Protein AF-E0QAS1-F1 (afdb_monomer_lite)

pLDDT: mean 84.52, std 17.82, range [33.47, 98.5]

Structure (mmCIF, N/CA/C/O backbone):
data_AF-E0QAS1-F1
#
_entry.id   AF-E0QAS1-F1
#
loop_
_atom_site.group_PDB
_atom_site.id
_atom_site.type_symbol
_atom_site.label_atom_id
_atom_site.label_alt_id
_atom_site.label_comp_id
_atom_site.label_asym_id
_atom_site.label_entity_id
_atom_site.label_seq_id
_atom_site.pdbx_PDB_ins_code
_atom_site.Cartn_x
_atom_site.Cartn_y
_atom_site.Cartn_z
_atom_site.occupancy
_atom_site.B_iso_or_equiv
_atom_site.auth_seq_id
_atom_site.auth_comp_id
_atom_site.auth_asym_id
_atom_site.auth_atom_id
_atom_site.pdbx_PDB_model_num
ATOM 1 N N . MET A 1 1 ? -75.512 -12.837 18.896 1.00 37.09 1 MET A N 1
ATOM 2 C CA . MET A 1 1 ? -75.037 -11.879 17.880 1.00 37.09 1 MET A CA 1
ATOM 3 C C . MET A 1 1 ? -73.960 -12.598 17.083 1.00 37.09 1 MET A C 1
ATOM 5 O O . MET A 1 1 ? -72.985 -13.002 17.695 1.00 37.09 1 MET A O 1
ATOM 9 N N . ILE A 1 2 ? -74.193 -12.900 15.801 1.00 35.03 2 ILE A N 1
ATOM 10 C CA . ILE A 1 2 ? -73.210 -13.582 14.939 1.00 35.03 2 ILE A CA 1
ATOM 11 C C . ILE A 1 2 ? -72.472 -12.485 14.173 1.00 35.03 2 ILE A C 1
ATOM 13 O O . ILE A 1 2 ? -73.093 -11.755 13.406 1.00 35.03 2 ILE A O 1
ATOM 17 N N . LEU A 1 3 ? -71.170 -12.356 14.404 1.00 33.81 3 LEU A N 1
ATOM 18 C CA . LEU A 1 3 ? -70.262 -11.509 13.629 1.00 33.81 3 LEU A CA 1
ATOM 19 C C . LEU A 1 3 ? -69.234 -12.445 12.988 1.00 33.81 3 LEU A C 1
ATOM 21 O O . LEU A 1 3 ? -68.589 -13.214 13.694 1.00 33.81 3 LEU A O 1
ATOM 25 N N . GLY A 1 4 ? -69.140 -12.440 11.655 1.00 42.47 4 GLY A N 1
ATOM 26 C CA . GLY A 1 4 ? -68.142 -13.229 10.918 1.00 42.47 4 GLY A CA 1
ATOM 27 C C . GLY A 1 4 ? -68.300 -14.756 10.988 1.00 42.47 4 GLY A C 1
ATOM 28 O O . GLY A 1 4 ? -67.306 -15.463 10.891 1.00 42.47 4 GLY A O 1
ATOM 29 N N . GLY A 1 5 ? -69.518 -15.280 11.176 1.00 41.22 5 GLY A N 1
ATOM 30 C CA . GLY A 1 5 ? -69.776 -16.731 11.171 1.00 41.22 5 GLY A CA 1
ATOM 31 C C . GLY A 1 5 ? -69.514 -17.464 12.495 1.00 41.22 5 GLY A C 1
ATOM 32 O O . GLY A 1 5 ? -69.618 -18.685 12.531 1.00 41.22 5 GLY A O 1
ATOM 33 N N . PHE A 1 6 ? -69.225 -16.748 13.587 1.00 44.44 6 PHE A N 1
ATOM 34 C CA . PHE A 1 6 ? -68.954 -17.346 14.901 1.00 44.44 6 PHE A CA 1
ATOM 35 C C . PHE A 1 6 ? -70.171 -17.278 15.848 1.00 44.44 6 PHE A C 1
ATOM 37 O O . PHE A 1 6 ? -70.748 -16.207 16.057 1.00 44.44 6 PHE A O 1
ATOM 44 N N . ASP A 1 7 ? -70.565 -18.421 16.430 1.00 45.41 7 ASP A N 1
ATOM 45 C CA . ASP A 1 7 ? -71.672 -18.530 17.396 1.00 45.41 7 ASP A CA 1
ATOM 46 C C . ASP A 1 7 ? -71.167 -18.430 18.849 1.00 45.41 7 ASP A C 1
ATOM 48 O O . ASP A 1 7 ? -70.480 -19.310 19.365 1.00 45.41 7 ASP A O 1
ATOM 52 N N . PHE A 1 8 ? -71.536 -17.345 19.535 1.00 49.22 8 PHE A N 1
ATOM 53 C CA . PHE A 1 8 ? -71.077 -17.002 20.889 1.00 49.22 8 PHE A CA 1
ATOM 54 C C . PHE A 1 8 ? -71.819 -17.724 22.028 1.00 49.22 8 PHE A C 1
ATOM 56 O O . PHE A 1 8 ? -71.649 -17.372 23.193 1.00 49.22 8 PHE A O 1
ATOM 63 N N . ARG A 1 9 ? -72.659 -18.724 21.738 1.00 45.78 9 ARG A N 1
ATOM 64 C CA . ARG A 1 9 ? -73.481 -19.383 22.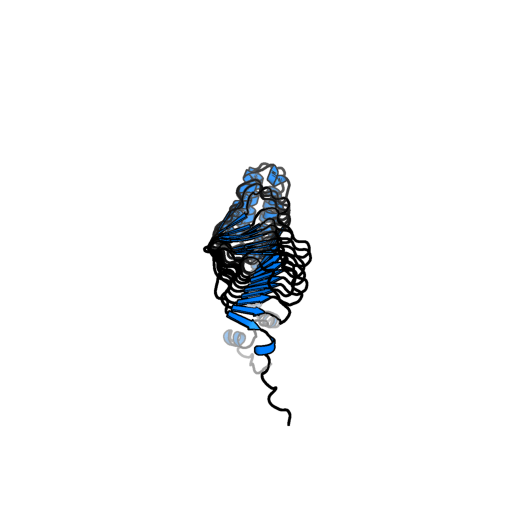771 1.00 45.78 9 ARG A CA 1
ATOM 65 C C . ARG A 1 9 ? -72.704 -20.345 23.681 1.00 45.78 9 ARG A C 1
ATOM 67 O O . ARG A 1 9 ? -73.203 -20.639 24.764 1.00 45.78 9 ARG A O 1
ATOM 74 N N . LYS A 1 10 ? -71.505 -20.809 23.289 1.00 44.59 10 LYS A N 1
ATOM 75 C CA . LYS A 1 10 ? -70.587 -21.635 24.111 1.00 44.59 10 LYS A CA 1
ATOM 76 C C . LYS A 1 10 ? -69.112 -21.466 23.683 1.00 44.59 10 LYS A C 1
ATOM 78 O O . LYS A 1 10 ? -68.584 -22.333 22.989 1.00 44.59 10 LYS A O 1
ATOM 83 N N . PRO A 1 11 ? -68.423 -20.372 24.046 1.00 47.19 11 PRO A N 1
ATOM 84 C CA . PRO A 1 11 ? -67.035 -20.180 23.636 1.00 47.19 11 PRO A CA 1
ATOM 85 C C . PRO A 1 11 ? -66.087 -21.079 24.449 1.00 47.19 11 PRO A C 1
ATOM 87 O O . PRO A 1 11 ? -66.172 -21.124 25.675 1.00 47.19 11 PRO A O 1
ATOM 90 N N . THR A 1 12 ? -65.160 -21.771 23.776 1.00 51.12 12 THR A N 1
ATOM 91 C CA . THR A 1 12 ? -64.017 -22.449 24.421 1.00 51.12 12 THR A CA 1
ATOM 92 C C . THR A 1 12 ? -62.711 -21.721 24.091 1.00 51.12 12 THR A C 1
ATOM 94 O O . THR A 1 12 ? -62.626 -21.020 23.084 1.00 51.12 12 THR A O 1
ATOM 97 N N . PHE A 1 13 ? -61.691 -21.856 24.947 1.00 47.28 13 PHE A N 1
ATOM 98 C CA . PHE A 1 13 ? -60.412 -21.134 24.832 1.00 47.28 13 PHE A CA 1
ATOM 99 C C . PHE A 1 13 ? -59.700 -21.381 23.485 1.00 47.28 13 PHE A C 1
ATOM 101 O O . PHE A 1 13 ? -59.149 -20.456 22.891 1.00 47.28 13 PHE A O 1
ATOM 108 N N . GLU A 1 14 ? -59.799 -22.603 22.955 1.00 45.84 14 GLU A N 1
ATOM 109 C CA . GLU A 1 14 ? -59.301 -22.990 21.624 1.00 45.84 14 GLU A CA 1
ATOM 110 C C . GLU A 1 14 ? -60.012 -22.246 20.476 1.00 45.84 14 GLU A C 1
ATOM 112 O O . GLU A 1 14 ? -59.374 -21.832 19.507 1.00 45.84 14 GLU A O 1
ATOM 117 N N . SER A 1 15 ? -61.319 -21.989 20.606 1.00 46.75 15 SER A N 1
ATOM 118 C CA . SER A 1 15 ? -62.129 -21.309 19.581 1.00 46.75 15 SER A CA 1
ATOM 119 C C . SER A 1 15 ? -61.800 -19.817 19.444 1.00 46.75 15 SER A C 1
ATOM 121 O O . SER A 1 15 ? -61.972 -19.238 18.377 1.00 46.75 15 SER A O 1
ATOM 123 N N . ILE A 1 16 ? -61.326 -19.181 20.520 1.00 48.16 16 ILE A N 1
ATOM 124 C CA . ILE A 1 16 ? -60.949 -17.755 20.534 1.00 48.16 16 ILE A CA 1
ATOM 125 C C . ILE A 1 16 ? -59.547 -17.562 19.937 1.00 48.16 16 ILE A C 1
ATOM 127 O O . ILE A 1 16 ? -59.279 -16.562 19.274 1.00 48.16 16 ILE A O 1
ATOM 131 N N . ARG A 1 17 ? -58.657 -18.543 20.132 1.00 46.50 17 ARG A N 1
ATOM 132 C CA . ARG A 1 17 ? -57.264 -18.507 19.670 1.00 46.50 17 ARG A CA 1
ATOM 133 C C . ARG A 1 17 ? -57.124 -18.632 18.150 1.00 46.50 17 ARG A C 1
ATOM 135 O O . ARG A 1 17 ? -56.182 -18.089 17.586 1.00 46.50 17 ARG A O 1
ATOM 142 N N . THR A 1 18 ? -58.045 -19.337 17.497 1.00 49.72 18 THR A N 1
ATOM 143 C CA . THR A 1 18 ? -58.029 -19.586 16.044 1.00 49.72 18 THR A CA 1
ATOM 144 C C . THR A 1 18 ? -58.682 -18.474 15.217 1.00 49.72 18 THR A C 1
ATOM 146 O O . THR A 1 18 ? -58.410 -18.379 14.024 1.00 49.72 18 THR A O 1
ATOM 149 N N . ALA A 1 19 ? -59.503 -17.612 15.827 1.00 45.09 19 ALA A N 1
ATOM 150 C CA . ALA A 1 19 ? -60.290 -16.599 15.115 1.00 45.09 19 ALA A CA 1
ATOM 151 C C . ALA A 1 19 ? -59.674 -15.183 15.104 1.00 45.09 19 ALA A C 1
ATOM 153 O O . ALA A 1 19 ? -60.183 -14.311 14.402 1.00 45.09 19 ALA A O 1
ATOM 154 N N . ILE A 1 20 ? -58.612 -14.920 15.878 1.00 50.06 20 ILE A N 1
ATOM 155 C CA . ILE A 1 20 ? -58.086 -13.561 16.084 1.00 50.06 20 ILE A CA 1
ATOM 156 C C . ILE A 1 20 ? -56.586 -13.518 15.768 1.00 50.06 20 ILE A C 1
ATOM 158 O O . ILE A 1 20 ? -55.787 -14.190 16.416 1.00 50.06 20 ILE A O 1
ATOM 162 N N . ASP A 1 21 ? -56.208 -12.697 14.782 1.00 47.66 21 ASP A N 1
ATOM 163 C CA . ASP A 1 21 ? -54.814 -12.357 14.463 1.00 47.66 21 ASP A CA 1
ATOM 164 C C . ASP A 1 21 ? -54.080 -11.915 15.754 1.00 47.66 21 ASP A C 1
ATOM 166 O O . ASP A 1 21 ? -54.627 -11.083 16.492 1.00 47.66 21 ASP A O 1
ATOM 170 N N . PRO A 1 22 ? -52.868 -12.430 16.066 1.00 47.56 22 PRO A N 1
ATOM 171 C CA . PRO A 1 22 ? -52.132 -12.129 17.302 1.00 47.56 22 PRO A CA 1
ATOM 172 C C . PRO A 1 22 ? -52.028 -10.636 17.650 1.00 47.56 22 PRO A C 1
ATOM 174 O O . PRO A 1 22 ? -51.897 -10.279 18.820 1.00 47.56 22 PRO A O 1
ATOM 177 N N . LYS A 1 23 ? -52.123 -9.753 16.650 1.00 48.44 23 LYS A N 1
ATOM 178 C CA . LYS A 1 23 ? -52.056 -8.291 16.802 1.00 48.44 23 LYS A CA 1
ATOM 179 C C . LYS A 1 23 ? -53.348 -7.654 17.343 1.00 48.44 23 LYS A C 1
ATOM 181 O O . LYS A 1 23 ? -53.328 -6.495 17.753 1.00 48.44 23 LYS A O 1
ATOM 186 N N . HIS A 1 24 ? -54.459 -8.392 17.381 1.00 45.81 24 HIS A N 1
ATOM 187 C CA . HIS A 1 24 ? -55.789 -7.891 17.758 1.00 45.81 24 HIS A CA 1
ATOM 188 C C . HIS A 1 24 ? -56.439 -8.624 18.946 1.00 45.81 24 HIS A C 1
ATOM 190 O O . HIS A 1 24 ? -57.515 -8.227 19.395 1.00 45.81 24 HIS A O 1
ATOM 196 N N . VAL A 1 25 ? -55.771 -9.630 19.524 1.00 51.19 25 VAL A N 1
ATOM 197 C CA . VAL A 1 25 ? -56.252 -10.372 20.709 1.00 51.19 25 VAL A CA 1
ATOM 198 C C . VAL A 1 25 ? -56.401 -9.453 21.927 1.00 51.19 25 VAL A C 1
ATOM 200 O O . VAL A 1 25 ? -57.406 -9.494 22.633 1.00 51.19 25 VAL A O 1
ATOM 203 N N . THR A 1 26 ? -55.435 -8.560 22.142 1.00 45.78 26 THR A N 1
ATOM 204 C CA . THR A 1 26 ? -55.401 -7.645 23.292 1.00 45.78 26 THR A CA 1
ATOM 205 C C . THR A 1 26 ? -56.558 -6.627 23.303 1.00 45.78 26 THR A C 1
ATOM 207 O O . THR A 1 26 ? -57.205 -6.501 24.345 1.00 45.78 26 THR A O 1
ATOM 210 N N . PRO A 1 27 ? -56.891 -5.927 22.194 1.00 46.59 27 PRO A N 1
ATOM 211 C CA . PRO A 1 27 ? -58.064 -5.046 22.160 1.00 46.59 27 PRO A CA 1
ATOM 212 C C . PRO A 1 27 ? -59.412 -5.794 22.148 1.00 46.59 27 PRO A C 1
ATOM 214 O O . PRO A 1 27 ? -60.376 -5.292 22.725 1.00 46.59 27 PRO A O 1
ATOM 217 N N . ALA A 1 28 ? -59.498 -6.999 21.567 1.00 41.59 28 ALA A N 1
ATOM 218 C CA . ALA A 1 28 ? -60.745 -7.775 21.520 1.00 41.59 28 ALA A CA 1
ATOM 219 C C . ALA A 1 28 ? -61.198 -8.284 22.904 1.00 41.59 28 ALA A C 1
ATOM 221 O O . ALA A 1 28 ? -62.391 -8.296 23.203 1.00 41.59 28 ALA A O 1
ATOM 222 N N . ILE A 1 29 ? -60.254 -8.651 23.779 1.00 49.06 29 ILE A N 1
ATOM 223 C CA . ILE A 1 29 ? -60.556 -9.105 25.148 1.00 49.06 29 ILE A CA 1
ATOM 224 C C . ILE A 1 29 ? -60.961 -7.924 26.052 1.00 49.06 29 ILE A C 1
ATOM 226 O O . ILE A 1 29 ? -61.787 -8.090 26.948 1.00 49.06 29 ILE A O 1
ATOM 230 N N . ALA A 1 30 ? -60.449 -6.716 25.791 1.00 42.84 30 ALA A N 1
ATOM 231 C CA . ALA A 1 30 ? -60.805 -5.511 26.541 1.00 42.84 30 ALA A CA 1
ATOM 232 C C . ALA A 1 30 ? -62.241 -5.010 26.263 1.00 42.84 30 ALA A C 1
ATOM 234 O O . ALA A 1 30 ? -62.865 -4.445 27.158 1.00 42.84 30 ALA A O 1
ATOM 235 N N . MET A 1 31 ? -62.795 -5.240 25.062 1.00 42.72 31 MET A N 1
ATOM 236 C CA . MET A 1 31 ? -64.170 -4.832 24.711 1.00 42.72 31 MET A CA 1
ATOM 237 C C . MET A 1 31 ? -65.278 -5.703 25.335 1.00 42.72 31 MET A C 1
ATOM 239 O O . MET A 1 31 ? -66.429 -5.278 25.378 1.00 42.72 31 MET A O 1
ATOM 243 N N . LEU A 1 32 ? -64.973 -6.911 25.817 1.00 44.72 32 LEU A N 1
ATOM 244 C CA . LEU A 1 32 ? -65.967 -7.932 26.193 1.00 44.72 32 LEU A CA 1
ATOM 245 C C . LEU A 1 32 ? -66.221 -8.055 27.708 1.00 44.72 32 LEU A C 1
ATOM 247 O O . LEU A 1 32 ? -66.546 -9.142 28.170 1.00 44.72 32 LEU A O 1
ATOM 251 N N . GLY A 1 33 ? -66.075 -6.977 28.488 1.00 42.00 33 GLY A N 1
ATOM 252 C CA . GLY A 1 33 ? -66.100 -6.944 29.966 1.00 42.00 33 GLY A CA 1
ATOM 253 C C . GLY A 1 33 ? -67.251 -7.664 30.704 1.00 42.00 33 GLY A C 1
ATOM 254 O O . GLY A 1 33 ? -68.075 -7.009 31.331 1.00 42.00 33 GLY A O 1
ATOM 255 N N . ILE A 1 34 ? -67.290 -9.004 30.693 1.00 44.12 34 ILE A N 1
ATOM 256 C CA . ILE A 1 34 ? -68.387 -9.820 31.252 1.00 44.12 34 ILE A CA 1
ATOM 257 C C . ILE A 1 34 ? -67.901 -10.922 32.221 1.00 44.12 34 ILE A C 1
ATOM 259 O O . ILE A 1 34 ? -68.720 -11.583 32.849 1.00 44.12 34 ILE A O 1
ATOM 263 N N . ILE A 1 35 ? -66.598 -11.092 32.490 1.00 42.25 35 ILE A N 1
ATOM 264 C CA . ILE A 1 35 ? -66.149 -12.002 33.568 1.00 42.25 35 ILE A CA 1
ATOM 265 C C . ILE A 1 35 ? -65.060 -11.327 34.426 1.00 42.25 35 ILE A C 1
ATOM 267 O O . ILE A 1 35 ? -63.983 -11.025 33.904 1.00 42.25 35 ILE A O 1
ATOM 271 N N . PRO A 1 36 ? -65.274 -11.117 35.744 1.00 49.56 36 PRO A N 1
ATOM 272 C CA . PRO A 1 36 ? -64.293 -10.464 36.622 1.00 49.56 36 PRO A CA 1
ATOM 273 C C . PRO A 1 36 ? -62.934 -11.188 36.669 1.00 49.56 36 PRO A C 1
ATOM 275 O O . PRO A 1 36 ? -61.891 -10.546 36.789 1.00 49.56 36 PRO A O 1
ATOM 278 N N . ALA A 1 37 ? -62.919 -12.512 36.481 1.00 49.66 37 ALA A N 1
ATOM 279 C CA . ALA A 1 37 ? -61.692 -13.306 36.393 1.00 49.66 37 ALA A CA 1
ATOM 280 C C . ALA A 1 37 ? -60.845 -12.996 35.138 1.00 49.66 37 ALA A C 1
ATOM 282 O O . ALA A 1 37 ? -59.616 -13.043 35.199 1.00 49.66 37 ALA A O 1
ATOM 283 N N . THR A 1 38 ? -61.467 -12.625 34.012 1.00 52.16 38 THR A N 1
ATOM 284 C CA . THR A 1 38 ? -60.763 -12.315 32.754 1.00 52.16 38 THR A CA 1
ATOM 285 C C . THR A 1 38 ? -60.149 -10.914 32.783 1.00 52.16 38 THR A C 1
ATOM 287 O O . THR A 1 38 ? -59.028 -10.732 32.314 1.00 52.16 38 THR A O 1
ATOM 290 N N . GLY A 1 39 ? -60.818 -9.942 33.416 1.00 54.75 39 GLY A N 1
ATOM 291 C CA . GLY A 1 39 ? -60.252 -8.608 33.655 1.00 54.75 39 GLY A CA 1
ATOM 292 C C . GLY A 1 39 ? -59.006 -8.650 34.547 1.00 54.75 39 GLY A C 1
ATOM 293 O O . GLY A 1 39 ? -58.005 -8.005 34.243 1.00 54.75 39 GLY A O 1
ATOM 294 N N . ALA A 1 40 ? -59.019 -9.484 35.593 1.00 64.12 40 ALA A N 1
ATOM 295 C CA . ALA A 1 40 ? -57.857 -9.690 36.457 1.00 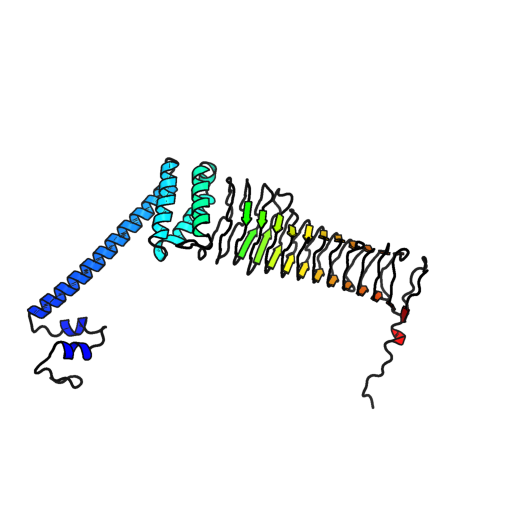64.12 40 ALA A CA 1
ATOM 296 C C . ALA A 1 40 ? -56.667 -10.325 35.713 1.00 64.12 40 ALA A C 1
ATOM 298 O O . ALA A 1 40 ? -55.527 -9.930 35.942 1.00 64.12 40 ALA A O 1
ATOM 299 N N . LEU A 1 41 ? -56.914 -11.276 34.805 1.00 66.12 41 LEU A N 1
ATOM 300 C CA . LEU A 1 41 ? -55.865 -11.884 33.978 1.00 66.12 41 LEU A CA 1
ATOM 301 C C . LEU A 1 41 ? -55.257 -10.888 32.984 1.00 66.12 41 LEU A C 1
ATOM 303 O O . LEU A 1 41 ? -54.038 -10.838 32.857 1.00 66.12 41 LEU A O 1
ATOM 307 N N . VAL A 1 42 ? -56.077 -10.061 32.327 1.00 71.19 42 VAL A N 1
ATOM 308 C CA . VAL A 1 42 ? -55.584 -9.009 31.421 1.00 71.19 42 VAL A CA 1
ATOM 309 C C . VAL A 1 42 ? -54.780 -7.956 32.182 1.00 71.19 42 VAL A C 1
ATOM 311 O O . VAL A 1 42 ? -53.717 -7.558 31.715 1.00 71.19 42 VAL A O 1
ATOM 314 N N . LEU A 1 43 ? -55.240 -7.533 33.364 1.00 75.62 43 LEU A N 1
ATOM 315 C CA . LEU A 1 43 ? -54.507 -6.589 34.211 1.00 75.62 43 LEU A CA 1
ATOM 316 C C . LEU A 1 43 ? -53.185 -7.178 34.712 1.00 75.62 43 LEU A C 1
ATOM 318 O O . LEU A 1 43 ? -52.174 -6.489 34.648 1.00 75.62 43 LEU A O 1
ATOM 322 N N . LYS A 1 44 ? -53.159 -8.450 35.139 1.00 80.25 44 LYS A N 1
ATOM 323 C CA . LYS A 1 44 ? -51.911 -9.146 35.501 1.00 80.25 44 LYS A CA 1
ATOM 324 C C . LYS A 1 44 ? -50.960 -9.263 34.316 1.00 80.25 44 LYS A C 1
ATOM 326 O O . LYS A 1 44 ? -49.778 -8.995 34.468 1.00 80.25 44 LYS A O 1
ATOM 331 N N . TYR A 1 45 ? -51.470 -9.601 33.135 1.00 75.31 45 TYR A N 1
ATOM 332 C CA . TYR A 1 45 ? -50.661 -9.675 31.922 1.00 75.31 45 TYR A CA 1
ATOM 333 C C . TYR A 1 45 ? -50.084 -8.304 31.536 1.00 75.31 45 TYR A C 1
ATOM 335 O O . TYR A 1 45 ? -48.902 -8.197 31.226 1.00 75.31 45 TYR A O 1
ATOM 343 N N . GLN A 1 46 ? -50.878 -7.230 31.607 1.00 81.62 46 GLN A N 1
ATOM 344 C CA . GLN A 1 46 ? -50.375 -5.872 31.381 1.00 81.62 46 GLN A CA 1
ATOM 345 C C . GLN A 1 46 ? -49.379 -5.424 32.458 1.00 81.62 46 GLN A C 1
ATOM 347 O O . GLN A 1 46 ? -48.412 -4.745 32.125 1.00 81.62 46 GLN A O 1
ATOM 352 N N . ASP A 1 47 ? -49.588 -5.797 33.722 1.00 84.25 47 ASP A N 1
ATOM 353 C CA . ASP A 1 47 ? -48.662 -5.519 34.825 1.00 84.25 47 ASP A CA 1
ATOM 354 C C . ASP A 1 47 ? -47.328 -6.257 34.640 1.00 84.25 47 ASP A C 1
ATOM 356 O O . ASP A 1 47 ? -46.266 -5.662 34.793 1.00 84.25 47 ASP A O 1
ATOM 360 N N . GLU A 1 48 ? -47.358 -7.520 34.210 1.00 83.25 48 GLU A N 1
ATOM 361 C CA . GLU A 1 48 ? -46.157 -8.278 33.848 1.00 83.25 48 GLU A CA 1
ATOM 362 C C . GLU A 1 48 ? -45.426 -7.664 32.650 1.00 83.25 48 GLU A C 1
ATOM 364 O O . GLU A 1 48 ? -44.201 -7.557 32.673 1.00 83.25 48 GLU A O 1
ATOM 369 N N . LEU A 1 49 ? -46.152 -7.212 31.622 1.00 79.94 49 LEU A N 1
ATOM 370 C CA . LEU A 1 49 ? -45.548 -6.499 30.494 1.00 79.94 49 LEU A CA 1
ATOM 371 C C . LEU A 1 49 ? -44.909 -5.174 30.931 1.00 79.94 49 LEU A C 1
ATOM 373 O O . LEU A 1 49 ? -43.817 -4.852 30.466 1.00 79.94 49 LEU A O 1
ATOM 377 N N . ARG A 1 50 ? -45.552 -4.418 31.833 1.00 83.31 50 ARG A N 1
ATOM 378 C CA . ARG A 1 50 ? -44.987 -3.184 32.405 1.00 83.31 50 ARG A CA 1
ATOM 379 C C . ARG A 1 50 ? -43.732 -3.473 33.218 1.00 83.31 50 ARG A C 1
ATOM 381 O O . ARG A 1 50 ? -42.721 -2.832 32.974 1.00 83.31 50 ARG A O 1
ATOM 388 N N . LYS A 1 51 ? -43.762 -4.482 34.093 1.00 88.19 51 LYS A N 1
ATOM 389 C CA . LYS A 1 51 ? -42.598 -4.908 34.885 1.00 88.19 51 LYS A CA 1
ATOM 390 C C . LYS A 1 51 ? -41.420 -5.300 34.005 1.00 88.19 51 LYS A C 1
ATOM 392 O O . LYS A 1 51 ? -40.326 -4.798 34.223 1.00 88.19 51 LYS A O 1
ATOM 397 N N . ARG A 1 52 ? -41.648 -6.113 32.966 1.00 84.75 52 ARG A N 1
ATOM 398 C CA . ARG A 1 52 ? -40.598 -6.459 31.993 1.00 84.75 52 ARG A CA 1
ATOM 399 C C . ARG A 1 52 ? -40.053 -5.217 31.289 1.00 84.75 52 ARG A C 1
ATOM 401 O O . ARG A 1 52 ? -38.843 -5.066 31.176 1.00 84.75 52 ARG A O 1
ATOM 408 N N . ALA A 1 53 ? -40.925 -4.304 30.859 1.00 82.38 53 ALA A N 1
ATOM 409 C CA . ALA A 1 53 ? -40.501 -3.064 30.215 1.00 82.38 53 ALA A CA 1
ATOM 410 C C . ALA A 1 53 ? -39.705 -2.143 31.161 1.00 82.38 53 ALA A C 1
ATOM 412 O O . ALA A 1 53 ? -38.750 -1.503 30.721 1.00 82.38 53 ALA A O 1
ATOM 413 N N . ASP A 1 54 ? -40.077 -2.072 32.439 1.00 87.75 54 ASP A N 1
ATOM 414 C CA . ASP A 1 54 ? -39.389 -1.272 33.455 1.00 87.75 54 ASP A CA 1
ATOM 415 C C . ASP A 1 54 ? -38.041 -1.894 33.850 1.00 87.75 54 ASP A C 1
ATOM 417 O O . ASP A 1 54 ? -37.051 -1.172 33.957 1.00 87.75 54 ASP A O 1
ATOM 421 N N . GLU A 1 55 ? -37.957 -3.221 33.975 1.00 88.69 55 GLU A N 1
ATOM 422 C CA . GLU A 1 55 ? -36.695 -3.946 34.173 1.00 88.69 55 GLU A CA 1
ATOM 423 C C . GLU A 1 55 ? -35.748 -3.760 32.984 1.00 88.69 55 GLU A C 1
ATOM 425 O O . GLU A 1 55 ? -34.571 -3.459 33.168 1.00 88.69 55 GLU A O 1
ATOM 430 N N . GLU A 1 56 ? -36.252 -3.854 31.751 1.00 83.88 56 GLU A N 1
ATOM 431 C CA . GLU A 1 56 ? -35.463 -3.566 30.553 1.00 83.88 56 GLU A CA 1
ATOM 432 C C . GLU A 1 56 ? -34.953 -2.121 30.523 1.00 83.88 56 GLU A C 1
ATOM 434 O O . GLU A 1 56 ? -33.812 -1.882 30.123 1.00 83.88 56 GLU A O 1
ATOM 439 N N . ARG A 1 57 ? -35.775 -1.143 30.934 1.00 85.00 57 ARG A N 1
ATOM 440 C CA . ARG A 1 57 ? -35.350 0.263 31.041 1.00 85.00 57 ARG A CA 1
ATOM 441 C C . ARG A 1 57 ? -34.270 0.433 32.098 1.00 85.00 57 ARG A C 1
ATOM 443 O O . ARG A 1 57 ? -33.237 1.013 31.787 1.00 85.00 57 ARG A O 1
ATOM 450 N N . LYS A 1 58 ? -34.476 -0.119 33.294 1.00 90.44 58 LYS A N 1
ATOM 451 C CA . LYS A 1 58 ? -33.512 -0.050 34.394 1.00 90.44 58 LYS A CA 1
ATOM 452 C C . LYS A 1 58 ? -32.178 -0.682 34.002 1.00 90.44 58 LYS A C 1
ATOM 454 O O . LYS A 1 58 ? -31.143 -0.047 34.161 1.00 90.44 58 LYS A O 1
ATOM 459 N N . ASN A 1 59 ? -32.210 -1.863 33.387 1.00 87.38 59 ASN A N 1
ATOM 460 C CA . ASN A 1 59 ? -31.013 -2.522 32.870 1.00 87.38 59 ASN A CA 1
ATOM 461 C C . ASN A 1 59 ? -30.323 -1.670 31.793 1.00 87.38 59 ASN A C 1
ATOM 463 O O . ASN A 1 59 ? -29.102 -1.560 31.785 1.00 87.38 59 ASN A O 1
ATOM 467 N N . ARG A 1 60 ? -31.072 -1.032 30.880 1.00 86.19 60 ARG A N 1
ATOM 468 C CA . ARG A 1 60 ? -30.487 -0.097 29.902 1.00 86.19 60 ARG A CA 1
ATOM 469 C C . ARG A 1 60 ? -29.833 1.114 30.569 1.00 86.19 60 ARG A C 1
ATOM 471 O O . ARG A 1 60 ? -28.737 1.490 30.161 1.00 86.19 60 ARG A O 1
ATOM 478 N N . ASP A 1 61 ? -30.474 1.700 31.574 1.00 89.12 61 ASP A N 1
ATOM 479 C CA . ASP A 1 61 ? -29.953 2.867 32.286 1.00 89.12 61 ASP A CA 1
ATOM 480 C C . ASP A 1 61 ? -28.705 2.534 33.108 1.00 89.12 61 ASP A C 1
ATOM 482 O O . ASP A 1 61 ? -27.727 3.272 33.033 1.00 89.12 61 ASP A O 1
ATOM 486 N N . GLU A 1 62 ? -28.687 1.405 33.819 1.00 88.81 62 GLU A N 1
ATOM 487 C CA . GLU A 1 62 ? -27.511 0.934 34.562 1.00 88.81 62 GLU A CA 1
ATOM 488 C C . GLU A 1 62 ? -26.303 0.749 33.638 1.00 88.81 62 GLU A C 1
ATOM 490 O O . GLU A 1 62 ? -25.238 1.308 33.893 1.00 88.81 62 GLU A O 1
ATOM 495 N N . ARG A 1 63 ? -26.489 0.065 32.503 1.00 89.69 63 ARG A N 1
ATOM 496 C CA . ARG A 1 63 ? -25.422 -0.153 31.510 1.00 89.69 63 ARG A CA 1
ATOM 497 C C . ARG A 1 63 ? -24.915 1.152 30.905 1.00 89.69 63 ARG A C 1
ATOM 499 O O . ARG A 1 63 ? -23.711 1.339 30.752 1.00 89.69 63 ARG A O 1
ATOM 506 N N . ARG A 1 64 ? -25.823 2.081 30.591 1.00 90.50 64 ARG A N 1
ATOM 507 C CA . ARG A 1 64 ? -25.459 3.411 30.089 1.00 90.50 64 ARG A CA 1
ATOM 508 C C . ARG A 1 64 ? -24.680 4.210 31.132 1.00 90.50 64 ARG A C 1
ATOM 510 O O . ARG A 1 64 ? -23.721 4.881 30.771 1.00 90.50 64 ARG A O 1
ATOM 517 N N . ASN A 1 65 ? -25.062 4.124 32.403 1.00 90.75 65 ASN A N 1
ATOM 518 C CA . ASN A 1 65 ? -24.353 4.793 33.490 1.00 90.75 65 ASN A CA 1
ATOM 519 C C . ASN A 1 65 ? -22.947 4.211 33.689 1.00 90.75 65 ASN A C 1
ATOM 521 O O . ASN A 1 65 ? -22.001 4.977 33.856 1.00 90.75 65 ASN A O 1
ATOM 525 N N . GLU A 1 66 ? -22.784 2.886 33.610 1.00 90.38 66 GLU A N 1
ATOM 526 C CA . GLU A 1 66 ? -21.467 2.231 33.652 1.00 90.38 66 GLU A CA 1
ATOM 527 C C . GLU A 1 66 ? -20.566 2.683 32.496 1.00 90.38 66 GLU A C 1
ATOM 529 O O . GLU A 1 66 ? -19.407 3.039 32.720 1.00 90.38 66 GLU A O 1
ATOM 534 N N . PHE A 1 67 ? -21.105 2.728 31.274 1.00 91.88 67 PHE A N 1
ATOM 535 C CA . PHE A 1 67 ? -20.379 3.201 30.095 1.00 91.88 67 PHE A CA 1
ATOM 536 C C . PHE A 1 67 ? -19.952 4.670 30.237 1.00 91.88 67 PHE A C 1
ATOM 538 O O . PHE A 1 67 ? -18.789 5.007 30.013 1.00 91.88 67 PHE A O 1
ATOM 545 N N . SER A 1 68 ? -20.862 5.542 30.681 1.00 91.25 68 SER A N 1
ATOM 546 C CA . SER A 1 68 ? -20.563 6.954 30.946 1.00 91.25 68 SER A CA 1
ATOM 547 C C . SER A 1 68 ? -19.497 7.122 32.031 1.00 91.25 68 SER A C 1
ATOM 549 O O . SER A 1 68 ? -18.564 7.900 31.857 1.00 91.25 68 SER A O 1
ATOM 551 N N . ALA A 1 69 ? -19.569 6.353 33.120 1.00 89.50 69 ALA A N 1
ATOM 552 C CA . ALA A 1 69 ? -18.556 6.388 34.174 1.00 89.50 69 ALA A CA 1
ATOM 553 C C . ALA A 1 69 ? -17.180 5.916 33.668 1.00 89.50 69 ALA A C 1
ATOM 555 O O . ALA A 1 69 ? -16.146 6.448 34.074 1.00 89.50 69 ALA A O 1
ATOM 556 N N . ALA A 1 70 ? -17.138 4.934 32.763 1.00 91.94 70 ALA A N 1
ATOM 557 C CA . ALA A 1 70 ? -15.901 4.503 32.115 1.00 91.94 70 ALA A CA 1
ATOM 558 C C . ALA A 1 70 ? -15.309 5.594 31.205 1.00 91.94 70 ALA A C 1
ATOM 560 O O . ALA A 1 70 ? -14.095 5.814 31.215 1.00 91.94 70 ALA A O 1
ATOM 561 N N . LEU A 1 71 ? -16.167 6.317 30.480 1.00 89.12 71 LEU A N 1
ATOM 562 C CA . LEU A 1 71 ? -15.777 7.460 29.657 1.00 89.12 71 LEU A CA 1
ATOM 563 C C . LEU A 1 71 ? -15.222 8.619 30.501 1.00 89.12 71 LEU A C 1
ATOM 565 O O . LEU A 1 71 ? -14.206 9.221 30.156 1.00 89.12 71 LEU A O 1
ATOM 569 N N . GLU A 1 72 ? -15.838 8.913 31.643 1.00 89.06 72 GLU A N 1
ATOM 570 C CA . GLU A 1 72 ? -15.302 9.907 32.576 1.00 89.06 72 GLU A CA 1
ATOM 571 C C . GLU A 1 72 ? -13.915 9.497 33.082 1.00 89.06 72 GLU A C 1
ATOM 573 O O . GLU A 1 72 ? -13.003 10.320 33.128 1.00 89.06 72 GLU A O 1
ATOM 578 N N . ARG A 1 73 ? -13.710 8.210 33.393 1.00 88.31 73 ARG A N 1
ATOM 579 C CA . ARG A 1 73 ? -12.410 7.696 33.848 1.00 88.31 73 ARG A CA 1
ATOM 580 C C . ARG A 1 73 ? -11.321 7.840 32.790 1.00 88.31 73 ARG A C 1
ATOM 582 O O . ARG A 1 73 ? -10.241 8.314 33.142 1.00 88.31 73 ARG A O 1
ATOM 589 N N . ILE A 1 74 ? -11.586 7.479 31.528 1.00 86.56 74 ILE A N 1
ATOM 590 C CA . ILE A 1 74 ? -10.591 7.581 30.444 1.00 86.56 74 ILE A CA 1
ATOM 591 C C . ILE A 1 74 ? -10.256 9.042 30.104 1.00 86.56 74 ILE A C 1
ATOM 593 O O . ILE A 1 74 ? -9.100 9.349 29.819 1.00 86.56 74 ILE A O 1
ATOM 597 N N . GLY A 1 75 ? -11.245 9.943 30.176 1.00 78.00 75 GLY A N 1
ATOM 598 C CA . GLY A 1 75 ? -11.075 11.376 29.917 1.00 78.00 75 GLY A CA 1
ATOM 599 C C . GLY A 1 75 ? -10.549 12.180 31.109 1.00 78.00 75 GLY A C 1
ATOM 600 O O . GLY A 1 75 ? -10.146 13.330 30.942 1.00 78.00 75 GLY A O 1
ATOM 601 N N . SER A 1 76 ? -10.552 11.608 32.315 1.00 73.12 76 SER A N 1
ATOM 602 C CA . SER A 1 76 ? -10.093 12.307 33.514 1.00 73.12 76 SER A CA 1
ATOM 603 C C . SER A 1 76 ? -8.572 12.506 33.523 1.00 73.12 76 SER A C 1
ATOM 605 O O . SER A 1 76 ? -7.793 11.595 33.227 1.00 73.12 76 SER A O 1
ATOM 607 N N . GLY A 1 77 ? -8.134 13.665 34.027 1.00 64.38 77 GLY A N 1
ATOM 608 C CA . GLY A 1 77 ? -6.754 13.887 34.485 1.00 64.38 77 GLY A CA 1
ATOM 609 C C . GLY A 1 77 ? -6.389 13.090 35.750 1.00 64.38 77 GLY A C 1
ATOM 610 O O . GLY A 1 77 ? -5.447 13.453 36.447 1.00 64.38 77 GLY A O 1
ATOM 611 N N . GLY A 1 78 ? -7.158 12.046 36.088 1.00 71.56 78 GLY A N 1
ATOM 612 C CA . GLY A 1 78 ? -6.906 11.156 37.217 1.00 71.56 78 GLY A CA 1
ATOM 613 C C . GLY A 1 78 ? -5.658 10.285 37.022 1.00 71.56 78 GLY A C 1
ATOM 614 O O . GLY A 1 78 ? -4.852 10.494 36.115 1.00 71.56 78 GLY A O 1
ATOM 615 N N . SER A 1 79 ? -5.479 9.282 37.883 1.00 84.75 79 SER A N 1
ATOM 616 C CA . SER A 1 79 ? -4.330 8.372 37.786 1.00 84.75 79 SER A CA 1
ATOM 617 C C . SER A 1 79 ? -4.374 7.525 36.507 1.00 84.75 79 SER A C 1
ATOM 619 O O . SER A 1 79 ? -5.452 7.209 35.998 1.00 84.75 79 SER A O 1
ATOM 621 N N . ALA A 1 80 ? -3.204 7.090 36.023 1.00 83.94 80 ALA A N 1
ATOM 622 C CA . ALA A 1 80 ? -3.104 6.158 34.895 1.00 83.94 80 ALA A CA 1
ATOM 623 C C . ALA A 1 80 ? -3.955 4.897 35.134 1.00 83.94 80 ALA A C 1
ATOM 625 O O . ALA A 1 80 ? -4.732 4.490 34.279 1.00 83.94 80 ALA A O 1
ATOM 626 N N . MET A 1 81 ? -3.936 4.352 36.354 1.00 85.12 81 MET A N 1
ATOM 627 C CA . MET A 1 81 ? -4.770 3.204 36.734 1.00 85.12 81 MET A CA 1
ATOM 628 C C . MET A 1 81 ? -6.277 3.452 36.569 1.00 85.12 81 MET A C 1
ATOM 630 O O . MET A 1 81 ? -6.998 2.546 36.157 1.00 85.12 81 MET A O 1
ATOM 634 N N . SER A 1 82 ? -6.765 4.665 36.856 1.00 88.88 82 SER A N 1
ATOM 635 C CA . SER A 1 82 ? -8.173 5.022 36.636 1.00 88.88 82 SER A CA 1
ATOM 636 C C . SER A 1 82 ? -8.518 5.009 35.146 1.00 88.88 82 SER A C 1
ATOM 638 O O . SER A 1 82 ? -9.523 4.416 34.751 1.00 88.88 82 SER A O 1
ATOM 640 N N . ARG A 1 83 ? -7.651 5.588 34.304 1.00 89.19 83 ARG A N 1
ATOM 641 C CA . ARG A 1 83 ? -7.814 5.552 32.843 1.00 89.19 83 ARG A CA 1
ATOM 642 C C . ARG A 1 83 ? -7.779 4.125 32.301 1.00 89.19 83 ARG A C 1
ATOM 644 O O . ARG A 1 83 ? -8.626 3.785 31.482 1.00 89.19 83 ARG A O 1
ATOM 651 N N . LEU A 1 84 ? -6.874 3.282 32.805 1.00 91.00 84 LEU A N 1
ATOM 652 C CA . LEU A 1 84 ? -6.762 1.874 32.410 1.00 91.00 84 LEU A CA 1
ATOM 653 C C . LEU A 1 84 ? -8.041 1.101 32.735 1.00 91.00 84 LEU A C 1
ATOM 655 O O . LEU A 1 84 ? -8.589 0.401 31.887 1.00 91.00 84 LEU A O 1
ATOM 659 N N . ALA A 1 85 ? -8.563 1.282 33.951 1.00 90.88 85 ALA A N 1
ATOM 660 C CA . ALA A 1 85 ? -9.843 0.707 34.345 1.00 90.88 85 ALA A CA 1
ATOM 661 C C . ALA A 1 85 ? -10.987 1.212 33.449 1.00 90.88 85 ALA A C 1
ATOM 663 O O . ALA A 1 85 ? -11.879 0.437 33.101 1.00 90.88 85 ALA A O 1
ATOM 664 N N . GLY A 1 86 ? -10.949 2.485 33.041 1.00 92.50 86 GLY A N 1
ATOM 665 C CA . GLY A 1 86 ? -11.857 3.058 32.046 1.00 92.50 86 GLY A CA 1
ATOM 666 C C . GLY A 1 86 ? -11.809 2.311 30.710 1.00 92.50 86 GLY A C 1
ATOM 667 O O . GLY A 1 86 ? -12.849 1.843 30.254 1.00 92.50 86 GLY A O 1
ATOM 668 N N . VAL A 1 87 ? -10.615 2.117 30.134 1.00 94.94 87 VAL A N 1
ATOM 669 C CA . VAL A 1 87 ? -10.412 1.356 28.883 1.00 94.94 87 VAL A CA 1
ATOM 670 C C . VAL A 1 87 ? -11.016 -0.044 28.990 1.00 94.94 87 VAL A C 1
ATOM 672 O O . VAL A 1 87 ? -11.873 -0.399 28.184 1.00 94.94 87 VAL A O 1
ATOM 675 N N . HIS A 1 88 ? -10.648 -0.818 30.015 1.00 95.19 88 HIS A N 1
ATOM 676 C CA . HIS A 1 88 ? -11.173 -2.177 30.183 1.00 95.19 88 HIS A CA 1
ATOM 677 C C . HIS A 1 88 ? -12.692 -2.210 30.384 1.00 95.19 88 HIS A C 1
ATOM 679 O O . HIS A 1 88 ? -13.353 -3.113 29.878 1.00 95.19 88 HIS A O 1
ATOM 685 N N . THR A 1 89 ? -13.263 -1.221 31.079 1.00 95.69 89 THR A N 1
ATOM 686 C CA . THR A 1 89 ? -14.720 -1.141 31.272 1.00 95.69 89 THR A CA 1
ATOM 687 C C . THR A 1 89 ? -15.438 -0.832 29.951 1.00 95.69 89 THR A C 1
ATOM 689 O O . THR A 1 89 ? -16.464 -1.447 29.666 1.00 95.69 89 THR A O 1
ATOM 692 N N . LEU A 1 90 ? -14.892 0.062 29.115 1.00 95.88 90 LEU A N 1
ATOM 693 C CA . LEU A 1 90 ? -15.439 0.364 27.782 1.00 95.88 90 LEU A CA 1
ATOM 694 C C . LEU A 1 90 ? -15.392 -0.856 26.853 1.00 95.88 90 LEU A C 1
ATOM 696 O O . LEU A 1 90 ? -16.369 -1.136 26.156 1.00 95.88 90 LEU A O 1
ATOM 700 N N . VAL A 1 91 ? -14.273 -1.585 26.860 1.00 97.19 91 VAL A N 1
ATOM 701 C CA . VAL A 1 91 ? -14.097 -2.821 26.083 1.00 97.19 91 VAL A CA 1
ATOM 702 C C . VAL A 1 91 ? -15.091 -3.885 26.550 1.00 97.19 91 VAL A C 1
ATOM 704 O O . VAL A 1 91 ? -15.875 -4.380 25.748 1.00 97.19 91 VAL A O 1
ATOM 707 N N . ALA A 1 92 ? -15.174 -4.146 27.858 1.00 96.06 92 ALA A N 1
ATOM 708 C CA . ALA A 1 92 ? -16.111 -5.126 28.406 1.00 96.06 92 ALA A CA 1
ATOM 709 C C . ALA A 1 92 ? -17.582 -4.786 28.095 1.00 96.06 92 ALA A C 1
ATOM 711 O O . ALA A 1 92 ? -18.390 -5.680 27.832 1.00 96.06 92 ALA A O 1
ATOM 712 N N . ALA A 1 93 ? -17.949 -3.499 28.100 1.00 95.19 93 ALA A N 1
ATOM 713 C CA . ALA A 1 93 ? -19.284 -3.058 27.704 1.00 95.19 93 ALA A CA 1
ATOM 714 C C . ALA A 1 93 ? -19.553 -3.293 26.207 1.00 95.19 93 ALA A C 1
ATOM 716 O O . ALA A 1 93 ? -20.641 -3.757 25.853 1.00 95.19 93 ALA A O 1
ATOM 717 N N . ALA A 1 94 ? -18.570 -3.021 25.343 1.00 96.25 94 ALA A N 1
ATOM 718 C CA . ALA A 1 94 ? -18.639 -3.311 23.911 1.00 96.25 94 ALA A CA 1
ATOM 719 C C . ALA A 1 94 ? -18.774 -4.810 23.627 1.00 96.25 94 ALA A C 1
ATOM 721 O O . ALA A 1 94 ? -19.573 -5.192 22.773 1.00 96.25 94 ALA A O 1
ATOM 722 N N . ASP A 1 95 ? -18.075 -5.658 24.375 1.00 95.88 95 ASP A N 1
ATOM 723 C CA . ASP A 1 95 ? -18.153 -7.105 24.185 1.00 95.88 95 ASP A CA 1
ATOM 724 C C . ASP A 1 95 ? -19.486 -7.678 24.650 1.00 95.88 95 ASP A C 1
ATOM 726 O O . ASP A 1 95 ? -20.072 -8.546 24.000 1.00 95.88 95 ASP A O 1
ATOM 730 N N . LYS A 1 96 ? -20.003 -7.156 25.766 1.00 95.06 96 LYS A N 1
ATOM 731 C CA . LYS A 1 96 ? -21.276 -7.593 26.339 1.00 95.06 96 LYS A CA 1
ATOM 732 C C . LYS A 1 96 ? -22.478 -7.103 25.531 1.00 95.06 96 LYS A C 1
ATOM 734 O O . LYS A 1 96 ? -23.471 -7.825 25.425 1.00 95.06 96 LYS A O 1
ATOM 739 N N . TYR A 1 97 ? -22.400 -5.903 24.947 1.00 93.31 97 TYR A N 1
ATOM 740 C CA . TYR A 1 97 ? -23.478 -5.310 24.146 1.00 93.31 97 TYR A CA 1
ATOM 741 C C . TYR A 1 97 ? -22.977 -4.773 22.790 1.00 93.31 97 TYR A C 1
ATOM 743 O O . TYR A 1 97 ? -23.017 -3.562 22.545 1.00 93.31 97 TYR A O 1
ATOM 751 N N . PRO A 1 98 ? -22.588 -5.664 21.853 1.00 92.94 98 PRO A N 1
ATOM 752 C CA . PRO A 1 98 ? -21.967 -5.295 20.581 1.00 92.94 98 PRO A CA 1
ATOM 753 C C . PRO A 1 98 ? -22.710 -4.238 19.765 1.00 92.94 98 PRO A C 1
ATOM 755 O O . PRO A 1 98 ? -22.118 -3.284 19.270 1.00 92.94 98 PRO A O 1
ATOM 758 N N . LYS A 1 99 ? -24.035 -4.387 19.663 1.00 90.81 99 LYS A N 1
ATOM 759 C CA . LYS A 1 99 ? -24.897 -3.492 18.876 1.00 90.81 99 LYS A CA 1
ATOM 760 C C . LYS A 1 99 ? -25.016 -2.086 19.464 1.00 90.81 99 LYS A C 1
ATOM 762 O O . LYS A 1 99 ? -25.357 -1.169 18.728 1.00 90.81 99 LYS A O 1
ATOM 767 N N . GLU A 1 100 ? -24.817 -1.946 20.773 1.00 92.38 100 GLU A N 1
ATOM 768 C CA . GLU A 1 100 ? -25.000 -0.682 21.491 1.00 92.38 100 GLU A CA 1
ATOM 769 C C . GLU A 1 100 ? -23.677 0.086 21.599 1.00 92.38 100 GLU A C 1
ATOM 771 O O . GLU A 1 100 ? -23.683 1.303 21.432 1.00 92.38 100 GLU A O 1
ATOM 776 N N . TYR A 1 101 ? -22.555 -0.606 21.841 1.00 95.31 101 TYR A N 1
ATOM 777 C CA . TYR A 1 101 ? -21.325 0.059 22.286 1.00 95.31 101 TYR A CA 1
ATOM 778 C C . TYR A 1 101 ? -20.069 -0.182 21.443 1.00 95.31 101 TYR A C 1
ATOM 780 O O . TYR A 1 101 ? -19.120 0.569 21.618 1.00 95.31 101 TYR A O 1
ATOM 788 N N . GLN A 1 102 ? -20.007 -1.150 20.518 1.00 96.25 102 GLN A N 1
ATOM 789 C CA . GLN A 1 102 ? -18.744 -1.404 19.797 1.00 96.25 102 GLN A CA 1
ATOM 790 C C . GLN A 1 102 ? -18.258 -0.229 18.949 1.00 96.25 102 GLN A C 1
ATOM 792 O O . GLN A 1 102 ? -17.100 0.157 19.079 1.00 96.25 102 GLN A O 1
ATOM 797 N N . ASP A 1 103 ? -19.118 0.336 18.093 1.00 95.69 103 ASP A N 1
ATOM 798 C CA . ASP A 1 103 ? -18.719 1.462 17.233 1.00 95.69 103 ASP A CA 1
ATOM 799 C C . ASP A 1 103 ? -18.268 2.652 18.091 1.00 95.69 103 ASP A C 1
ATOM 801 O O . ASP A 1 103 ? -17.200 3.217 17.866 1.00 95.69 103 ASP A O 1
ATOM 805 N N . GLU A 1 104 ? -19.022 2.964 19.148 1.00 96.19 104 GLU A N 1
ATOM 806 C CA . GLU A 1 104 ? -18.692 4.059 20.061 1.00 96.19 104 GLU A CA 1
ATOM 807 C C . GLU A 1 104 ? -17.383 3.800 20.822 1.00 96.19 104 GLU A C 1
ATOM 809 O O . GLU A 1 104 ? -16.517 4.674 20.868 1.00 96.19 104 GLU A O 1
ATOM 814 N N . THR A 1 105 ? -17.169 2.587 21.340 1.00 97.62 105 THR A N 1
ATOM 815 C CA . THR A 1 105 ? -15.911 2.202 21.993 1.00 97.62 105 THR A CA 1
ATOM 816 C C . THR A 1 105 ? -14.732 2.317 21.029 1.00 97.62 105 THR A C 1
ATOM 818 O O . THR A 1 105 ? -13.733 2.945 21.378 1.00 97.62 105 THR A O 1
ATOM 821 N N . VAL A 1 106 ? -14.835 1.802 19.797 1.00 98.00 106 VAL A N 1
ATOM 822 C CA . VAL A 1 106 ? -13.778 1.944 18.777 1.00 98.00 106 VAL A CA 1
ATOM 823 C C . VAL A 1 106 ? -13.465 3.419 18.525 1.00 98.00 106 VAL A C 1
ATOM 825 O O . VAL A 1 106 ? -12.292 3.805 18.508 1.00 98.00 106 VAL A O 1
ATOM 828 N N . ARG A 1 107 ? -14.492 4.267 18.378 1.00 97.12 107 ARG A N 1
ATOM 829 C CA . ARG A 1 107 ? -14.327 5.712 18.158 1.00 97.12 107 ARG A CA 1
ATOM 830 C C . ARG A 1 107 ? -13.648 6.406 19.334 1.00 97.12 107 ARG A C 1
ATOM 832 O O . ARG A 1 107 ? -12.760 7.227 19.098 1.00 97.12 107 ARG A O 1
ATOM 839 N N . ILE A 1 108 ? -14.025 6.079 20.570 1.00 95.81 108 ILE A N 1
ATOM 840 C CA . ILE A 1 108 ? -13.430 6.640 21.792 1.00 95.81 108 ILE A CA 1
ATOM 841 C C . ILE A 1 108 ? -11.961 6.228 21.912 1.00 95.81 108 ILE A C 1
ATOM 843 O O . ILE A 1 108 ? -11.107 7.083 22.133 1.00 95.81 108 ILE A O 1
ATOM 847 N N . LEU A 1 109 ? -11.643 4.949 21.705 1.00 97.12 109 LEU A N 1
ATOM 848 C CA . LEU A 1 109 ? -10.269 4.444 21.750 1.00 97.12 109 LEU A CA 1
ATOM 849 C C . LEU A 1 109 ? -9.392 5.099 20.669 1.00 97.12 109 LEU A C 1
ATOM 851 O O . LEU A 1 109 ? -8.291 5.569 20.954 1.00 97.12 109 LEU A O 1
ATOM 855 N N . CYS A 1 110 ? -9.909 5.247 19.447 1.00 97.38 110 CYS A N 1
ATOM 856 C CA . CYS A 1 110 ? -9.234 5.997 18.386 1.00 97.38 110 CYS A CA 1
ATOM 857 C C . CYS A 1 110 ? -9.076 7.489 18.729 1.00 97.38 110 CYS A C 1
ATOM 859 O O . CYS A 1 110 ? -8.073 8.110 18.386 1.00 97.38 110 CYS A O 1
ATOM 861 N N . ALA A 1 111 ? -10.064 8.105 19.388 1.00 95.19 111 ALA A N 1
ATOM 862 C CA . ALA A 1 111 ? -9.975 9.492 19.845 1.00 95.19 111 ALA A CA 1
ATOM 863 C C . ALA A 1 111 ? -8.921 9.673 20.941 1.00 95.19 111 ALA A C 1
ATOM 865 O O . ALA A 1 111 ? -8.189 10.662 20.913 1.00 95.19 111 ALA A O 1
ATOM 866 N N . TYR A 1 112 ? -8.796 8.704 21.849 1.00 93.94 112 TYR A N 1
ATOM 867 C CA . TYR A 1 112 ? -7.754 8.694 22.867 1.00 93.94 112 TYR A CA 1
ATOM 868 C C . TYR A 1 112 ? -6.355 8.720 22.230 1.00 93.94 112 TYR A C 1
ATOM 870 O O . TYR A 1 112 ? -5.565 9.609 22.555 1.00 93.94 112 TYR A O 1
ATOM 878 N N . LEU A 1 113 ? -6.091 7.833 21.259 1.00 96.19 113 LEU A N 1
ATOM 879 C CA . LEU A 1 113 ? -4.811 7.757 20.531 1.00 96.19 113 LEU A CA 1
ATOM 880 C C . LEU A 1 113 ? -4.478 9.033 19.739 1.00 96.19 113 LEU A C 1
ATOM 882 O O . LEU A 1 113 ? -3.312 9.369 19.557 1.00 96.19 113 LEU A O 1
ATOM 886 N N . ARG A 1 114 ? -5.493 9.775 19.284 1.00 95.25 114 ARG A N 1
ATOM 887 C CA . ARG A 1 114 ? -5.315 11.067 18.598 1.00 95.25 114 ARG A CA 1
ATOM 888 C C . ARG A 1 114 ? -5.076 12.243 19.551 1.00 95.25 114 ARG A C 1
ATOM 890 O O . ARG A 1 114 ? -4.740 13.333 19.098 1.00 95.25 114 ARG A O 1
ATOM 897 N N . SER A 1 115 ? -5.283 12.064 20.855 1.00 91.00 115 SER A N 1
ATOM 898 C CA . SER A 1 115 ? -5.207 13.141 21.846 1.00 91.00 115 SER A CA 1
ATOM 899 C C . SER A 1 115 ? -3.819 13.268 22.481 1.00 91.00 115 SER A C 1
ATOM 901 O O . SER A 1 115 ? -3.046 12.310 22.507 1.00 91.00 115 SER A O 1
ATOM 903 N N . TYR A 1 116 ? -3.527 14.432 23.075 1.00 81.25 116 TYR A N 1
ATOM 904 C CA . TYR A 1 116 ? -2.279 14.669 23.815 1.00 81.25 116 TYR A CA 1
ATOM 905 C C . TYR A 1 116 ? -2.073 13.716 25.002 1.00 81.25 116 TYR A C 1
ATOM 907 O O . TYR A 1 116 ? -0.931 13.413 25.318 1.00 81.25 116 TYR A O 1
ATOM 915 N N . HIS A 1 117 ? -3.139 13.178 25.607 1.00 77.00 117 HIS A N 1
ATOM 916 C CA . HIS A 1 117 ? -3.030 12.249 26.741 1.00 77.00 117 HIS A CA 1
ATOM 917 C C . HIS A 1 117 ? -2.247 10.973 26.403 1.00 77.00 117 HIS A C 1
ATOM 919 O O . HIS A 1 117 ? -1.597 10.420 27.283 1.00 77.00 117 HIS A O 1
ATOM 925 N N . SER A 1 118 ? -2.270 10.532 25.139 1.00 77.56 118 SER A N 1
ATOM 926 C CA . SER A 1 118 ? -1.465 9.390 24.680 1.00 77.56 118 SER A CA 1
ATOM 927 C C . SER A 1 118 ? 0.039 9.628 24.857 1.00 77.56 118 SER A C 1
ATOM 929 O O . SER A 1 118 ? 0.782 8.704 25.164 1.00 77.56 118 SER A O 1
ATOM 931 N N . LYS A 1 119 ? 0.496 10.882 24.720 1.00 79.94 119 LYS A N 1
ATOM 932 C CA . LYS A 1 119 ? 1.907 11.262 24.864 1.00 79.94 119 LYS A CA 1
ATOM 933 C C . LYS A 1 119 ? 2.417 11.084 26.285 1.00 79.94 119 LYS A C 1
ATOM 935 O O . LYS A 1 119 ? 3.561 10.679 26.470 1.00 79.94 119 LYS A O 1
ATOM 940 N N . ASP A 1 120 ? 1.586 11.436 27.254 1.00 81.12 120 ASP A N 1
ATOM 941 C CA . ASP A 1 120 ? 1.983 11.498 28.658 1.00 81.12 120 ASP A CA 1
ATOM 942 C C . ASP A 1 120 ? 1.763 10.158 29.376 1.00 81.12 120 ASP A C 1
ATOM 944 O O . ASP A 1 120 ? 2.210 9.985 30.510 1.00 81.12 120 ASP A O 1
ATOM 948 N N . ASP A 1 121 ? 1.089 9.202 28.724 1.00 86.19 121 ASP A N 1
ATOM 949 C CA . ASP A 1 121 ? 0.728 7.915 29.313 1.00 86.19 121 ASP A CA 1
ATOM 950 C C . ASP A 1 121 ? 0.946 6.728 28.352 1.00 86.19 121 ASP A C 1
ATOM 952 O O . ASP A 1 121 ? -0.008 6.153 27.810 1.00 86.19 121 ASP A O 1
ATOM 956 N N . PRO A 1 122 ? 2.212 6.313 28.153 1.00 88.00 122 PRO A N 1
ATOM 957 C CA . PRO A 1 122 ? 2.550 5.220 27.243 1.00 88.00 122 PRO A CA 1
ATOM 958 C C . PRO A 1 122 ? 1.959 3.872 27.682 1.00 88.00 122 PRO A C 1
ATOM 960 O O . PRO A 1 122 ? 1.780 2.980 26.856 1.00 88.00 122 PRO A O 1
ATOM 963 N N . VAL A 1 123 ? 1.634 3.690 28.967 1.00 90.25 123 VAL A N 1
ATOM 964 C CA . VAL A 1 123 ? 1.014 2.446 29.452 1.00 90.25 123 VAL A CA 1
ATOM 965 C C . VAL A 1 123 ? -0.414 2.326 28.924 1.00 90.25 123 VAL A C 1
ATOM 967 O O . VAL A 1 123 ? -0.818 1.257 28.466 1.00 90.25 123 VAL A O 1
ATOM 970 N N . ILE A 1 124 ? -1.171 3.423 28.935 1.00 92.38 124 ILE A N 1
ATOM 971 C CA . ILE A 1 124 ? -2.539 3.430 28.409 1.00 92.38 124 ILE A CA 1
ATOM 972 C C . ILE A 1 124 ? -2.548 3.361 26.890 1.00 92.38 124 ILE A C 1
ATOM 974 O O . ILE A 1 124 ? -3.380 2.647 26.339 1.00 92.38 124 ILE A O 1
ATOM 978 N N . GLU A 1 125 ? -1.615 4.028 26.206 1.00 94.56 125 GLU A N 1
ATOM 979 C CA . GLU A 1 125 ? -1.465 3.881 24.755 1.00 94.56 125 GLU A CA 1
ATOM 980 C C . GLU A 1 125 ? -1.305 2.400 24.364 1.00 94.56 125 GLU A C 1
ATOM 982 O O . GLU A 1 125 ? -2.039 1.916 23.501 1.00 94.56 125 GLU A O 1
ATOM 987 N N . SER A 1 126 ? -0.439 1.653 25.063 1.00 94.88 126 SER A N 1
ATOM 988 C CA . SER A 1 126 ? -0.294 0.200 24.873 1.00 94.88 126 SER A CA 1
ATOM 989 C C . SER A 1 126 ? -1.596 -0.558 25.117 1.00 94.88 126 SER A C 1
ATOM 991 O O . SER A 1 126 ? -1.996 -1.355 24.274 1.00 94.88 126 SER A O 1
ATOM 993 N N . ALA A 1 127 ? -2.291 -0.287 26.226 1.00 95.75 127 ALA A N 1
ATOM 994 C CA . ALA A 1 127 ? -3.544 -0.970 26.550 1.00 95.75 127 ALA A CA 1
ATOM 995 C C . ALA A 1 127 ? -4.641 -0.719 25.501 1.00 95.75 127 ALA A C 1
ATOM 997 O O . ALA A 1 127 ? -5.422 -1.616 25.177 1.00 95.75 127 ALA A O 1
ATOM 998 N N . VAL A 1 128 ? -4.698 0.494 24.945 1.00 97.25 128 VAL A N 1
ATOM 999 C CA . VAL A 1 128 ? -5.639 0.852 23.880 1.00 97.25 128 VAL A CA 1
ATOM 1000 C C . VAL A 1 128 ? -5.275 0.156 22.566 1.00 97.25 128 VAL A C 1
ATOM 1002 O O . VAL A 1 128 ? -6.158 -0.421 21.930 1.00 97.25 128 VAL A O 1
ATOM 1005 N N . LEU A 1 129 ? -3.998 0.166 22.168 1.00 97.88 129 LEU A N 1
ATOM 1006 C CA . LEU A 1 129 ? -3.524 -0.531 20.966 1.00 97.88 129 LEU A CA 1
ATOM 1007 C C . LEU A 1 129 ? -3.761 -2.042 21.060 1.00 97.88 129 LEU A C 1
ATOM 1009 O O . LEU A 1 129 ? -4.268 -2.634 20.110 1.00 97.88 129 LEU A O 1
ATOM 1013 N N . GLU A 1 130 ? -3.466 -2.651 22.208 1.00 97.81 130 GLU A N 1
ATOM 1014 C CA . GLU A 1 130 ? -3.690 -4.075 22.463 1.00 97.81 130 GLU A CA 1
ATOM 1015 C C . GLU A 1 130 ? -5.181 -4.425 22.429 1.00 97.81 130 GLU A C 1
ATOM 1017 O O . GLU A 1 130 ? -5.574 -5.395 21.780 1.00 97.81 130 GLU A O 1
ATOM 1022 N N . SER A 1 131 ? -6.027 -3.602 23.057 1.00 97.88 131 SER A N 1
ATOM 1023 C CA . SER A 1 131 ? -7.480 -3.782 23.003 1.00 97.88 131 SER A CA 1
ATOM 1024 C C . SER A 1 131 ? -7.976 -3.741 21.560 1.00 97.88 131 SER A C 1
ATOM 1026 O O . SER A 1 131 ? -8.715 -4.626 21.147 1.00 97.88 131 SER A O 1
ATOM 1028 N N . LEU A 1 132 ? -7.539 -2.768 20.756 1.00 98.44 132 LEU A N 1
ATOM 1029 C CA . LEU A 1 132 ? -7.904 -2.708 19.341 1.00 98.44 132 LEU A CA 1
ATOM 1030 C C . LEU A 1 132 ? -7.400 -3.953 18.591 1.00 98.44 132 LEU A C 1
ATOM 1032 O O . LEU A 1 132 ? -8.204 -4.644 17.970 1.00 98.44 132 LEU A O 1
ATOM 1036 N N . ARG A 1 133 ? -6.109 -4.285 18.688 1.00 98.06 133 ARG A N 1
ATOM 1037 C CA . ARG A 1 133 ? -5.503 -5.454 18.030 1.00 98.06 133 ARG A CA 1
ATOM 1038 C C . ARG A 1 133 ? -6.279 -6.739 18.319 1.00 98.06 133 ARG A C 1
ATOM 1040 O O . ARG A 1 133 ? -6.647 -7.447 17.388 1.00 98.06 133 ARG A O 1
ATOM 1047 N N . ASN A 1 134 ? -6.568 -7.016 19.589 1.00 98.12 134 ASN A N 1
ATOM 1048 C CA . ASN A 1 134 ? -7.224 -8.257 20.000 1.00 98.12 134 ASN A CA 1
ATOM 1049 C C . ASN A 1 134 ? -8.639 -8.398 19.419 1.00 98.12 134 ASN A C 1
ATOM 1051 O O . ASN A 1 134 ? -9.054 -9.510 19.110 1.00 98.12 134 ASN A O 1
ATOM 1055 N N . HIS A 1 135 ? -9.362 -7.294 19.216 1.00 98.38 135 HIS A N 1
ATOM 1056 C CA . HIS A 1 135 ? -10.719 -7.336 18.661 1.00 98.38 135 HIS A CA 1
ATOM 1057 C C . HIS A 1 135 ? -10.764 -7.226 17.130 1.00 98.38 135 HIS A C 1
ATOM 1059 O O . HIS A 1 135 ? -11.760 -7.612 16.515 1.00 98.38 135 HIS A O 1
ATOM 1065 N N . TYR A 1 136 ? -9.702 -6.716 16.500 1.00 98.50 136 TYR A N 1
ATOM 1066 C CA . TYR A 1 136 ? -9.526 -6.763 15.044 1.00 98.50 136 TYR A CA 1
ATOM 1067 C C . TYR A 1 136 ? -8.882 -8.071 14.559 1.00 98.50 136 TYR A C 1
ATOM 1069 O O . TYR A 1 136 ? -8.863 -8.303 13.352 1.00 98.50 136 TYR A O 1
ATOM 1077 N N . ALA A 1 137 ? -8.389 -8.938 15.451 1.00 98.19 137 ALA A N 1
ATOM 1078 C CA . ALA A 1 137 ? -7.875 -10.259 15.090 1.00 98.19 137 ALA A CA 1
ATOM 1079 C C . ALA A 1 137 ? -8.914 -11.077 14.296 1.00 98.19 137 ALA A C 1
ATOM 1081 O O . ALA A 1 137 ? -10.118 -11.006 14.560 1.00 98.19 137 ALA A O 1
ATOM 1082 N N . LYS A 1 138 ? -8.458 -11.860 13.310 1.00 96.50 138 LYS A N 1
ATOM 1083 C CA . LYS A 1 138 ? -9.328 -12.655 12.413 1.00 96.50 138 LYS A CA 1
ATOM 1084 C C . LYS A 1 138 ? -10.269 -13.617 13.149 1.00 96.50 138 LYS A C 1
ATOM 1086 O O . LYS A 1 138 ? -11.358 -13.905 12.662 1.00 96.50 138 LYS A O 1
ATOM 1091 N N . ASP A 1 139 ? -9.851 -14.127 14.301 1.00 95.38 139 ASP A N 1
ATOM 1092 C CA . ASP A 1 139 ? -10.583 -15.075 15.142 1.00 95.38 139 ASP A CA 1
ATOM 1093 C C . ASP A 1 139 ? -11.280 -14.415 16.347 1.00 95.38 139 ASP A C 1
ATOM 1095 O O . ASP A 1 139 ? -11.853 -15.113 17.186 1.00 95.38 139 ASP A O 1
ATOM 1099 N N . ALA A 1 140 ? -11.282 -13.078 16.422 1.00 96.56 140 ALA A N 1
ATOM 1100 C CA . ALA A 1 140 ? -11.857 -12.335 17.536 1.00 96.56 140 ALA A CA 1
ATOM 1101 C C . ALA A 1 140 ? -13.357 -12.617 17.732 1.00 96.56 140 ALA A C 1
ATOM 1103 O O . ALA A 1 140 ? -14.157 -12.603 16.790 1.00 96.56 140 ALA A O 1
ATOM 1104 N N . GLN A 1 141 ? -13.750 -12.808 18.994 1.00 93.50 141 GLN A N 1
ATOM 1105 C CA . GLN A 1 141 ? -15.137 -12.991 19.417 1.00 93.50 141 GLN A CA 1
ATOM 1106 C C . GLN A 1 141 ? -15.423 -12.127 20.660 1.00 93.50 141 GLN A C 1
ATOM 1108 O O . GLN A 1 141 ? -14.970 -12.485 21.747 1.00 93.50 141 GLN A O 1
ATOM 1113 N N . PRO A 1 142 ? -16.189 -11.027 20.537 1.00 93.44 142 PRO A N 1
ATOM 1114 C CA . PRO A 1 142 ? -16.793 -10.516 19.307 1.00 93.44 142 PRO A CA 1
ATOM 1115 C C . PRO A 1 142 ? -15.788 -9.740 18.436 1.00 93.44 142 PRO A C 1
ATOM 1117 O O . PRO A 1 142 ? -14.973 -8.972 18.936 1.00 93.44 142 PRO A O 1
ATOM 1120 N N . SER A 1 143 ? -15.889 -9.891 17.114 1.00 96.44 143 SER A N 1
ATOM 1121 C CA . SER A 1 143 ? -15.019 -9.176 16.169 1.00 96.44 143 SER A CA 1
ATOM 1122 C C . SER A 1 143 ? -15.421 -7.711 15.995 1.00 96.44 143 SER A C 1
ATOM 1124 O O . SER A 1 143 ? -16.608 -7.380 15.915 1.00 96.44 143 SER A O 1
ATOM 1126 N N . TRP A 1 144 ? -14.422 -6.835 15.881 1.00 98.00 144 TRP A N 1
ATOM 1127 C CA . TRP A 1 144 ? -14.585 -5.417 15.556 1.00 98.00 144 TRP A CA 1
ATOM 1128 C C . TRP A 1 144 ? -14.218 -5.092 14.100 1.00 98.00 144 TRP A C 1
ATOM 1130 O O . TRP A 1 144 ? -14.250 -3.925 13.710 1.00 98.00 144 TRP A O 1
ATOM 1140 N N . SER A 1 145 ? -13.947 -6.099 13.257 1.00 97.00 145 SER A N 1
ATOM 1141 C CA . SER A 1 145 ? -13.524 -5.914 11.856 1.00 97.00 145 SER A CA 1
ATOM 1142 C C . SER A 1 145 ? -14.506 -5.087 11.015 1.00 97.00 145 SER A C 1
ATOM 1144 O O . SER A 1 145 ? -14.118 -4.445 10.036 1.00 97.00 145 SER A O 1
ATOM 1146 N N . GLY A 1 146 ? -15.787 -5.075 11.401 1.00 96.56 146 GLY A N 1
ATOM 1147 C CA . GLY A 1 146 ? -16.859 -4.295 10.778 1.00 96.56 146 GLY A CA 1
ATOM 1148 C C . GLY A 1 146 ? -16.857 -2.794 11.092 1.00 96.56 146 GLY A C 1
ATOM 1149 O O . GLY A 1 146 ? -17.652 -2.069 10.486 1.00 96.56 146 GLY A O 1
ATOM 1150 N N . HIS A 1 147 ? -15.977 -2.325 11.979 1.00 96.38 147 HIS A N 1
ATOM 1151 C CA . HIS A 1 147 ? -15.871 -0.930 12.416 1.00 96.38 147 HIS A CA 1
ATOM 1152 C C . HIS A 1 147 ? -14.630 -0.252 11.823 1.00 96.38 147 HIS A C 1
ATOM 1154 O O . HIS A 1 147 ? -13.712 -0.901 11.323 1.00 96.38 147 HIS A O 1
ATOM 1160 N N . ARG A 1 148 ? -14.623 1.085 11.786 1.00 95.75 148 ARG A N 1
ATOM 1161 C CA . ARG A 1 148 ? -13.537 1.863 11.167 1.00 95.75 148 ARG A CA 1
ATOM 1162 C C . ARG A 1 148 ? -12.414 2.109 12.177 1.00 95.75 148 ARG A C 1
ATOM 1164 O O . ARG A 1 148 ? -12.635 2.811 13.160 1.00 95.75 148 ARG A O 1
ATOM 1171 N N . LEU A 1 149 ? -11.199 1.650 11.875 1.00 98.00 149 LEU A N 1
ATOM 1172 C CA . LEU A 1 149 ? -9.991 2.072 12.588 1.00 98.00 149 LEU A CA 1
ATOM 1173 C C . LEU A 1 149 ? -9.524 3.426 12.031 1.00 98.00 149 LEU A C 1
ATOM 1175 O O . LEU A 1 149 ? -9.056 3.509 10.893 1.00 98.00 149 LEU A O 1
ATOM 1179 N N . ASP A 1 150 ? -9.698 4.497 12.805 1.00 98.25 150 ASP A N 1
ATOM 1180 C CA . ASP A 1 150 ? -9.405 5.868 12.375 1.00 98.25 150 ASP A CA 1
ATOM 1181 C C . ASP A 1 150 ? -8.373 6.546 13.283 1.00 98.25 150 ASP A C 1
ATOM 1183 O O . ASP A 1 150 ? -8.713 7.171 14.287 1.00 98.25 150 ASP A O 1
ATOM 1187 N N . LEU A 1 151 ? -7.103 6.434 12.902 1.00 98.25 151 LEU A N 1
ATOM 1188 C CA . LEU A 1 151 ? -5.954 6.966 13.634 1.00 98.25 151 LEU A CA 1
ATOM 1189 C C . LEU A 1 151 ? -5.381 8.222 12.970 1.00 98.25 151 LEU A C 1
ATOM 1191 O O . LEU A 1 151 ? -4.202 8.528 13.138 1.00 98.25 151 LEU A O 1
ATOM 1195 N N . HIS A 1 152 ? -6.192 8.955 12.199 1.00 97.88 152 HIS A N 1
ATOM 1196 C CA . HIS A 1 152 ? -5.694 10.136 11.501 1.00 97.88 152 HIS A CA 1
ATOM 1197 C C . HIS A 1 152 ? -5.081 11.156 12.467 1.00 97.88 152 HIS A C 1
ATOM 1199 O O . HIS A 1 152 ? -5.648 11.453 13.519 1.00 97.88 152 HIS A O 1
ATOM 1205 N N . GLY A 1 153 ? -3.927 11.710 12.107 1.00 96.88 153 GLY A N 1
ATOM 1206 C CA . GLY A 1 153 ? -3.218 12.691 12.930 1.00 96.88 153 GLY A CA 1
ATOM 1207 C C . GLY A 1 153 ? -2.718 12.170 14.284 1.00 96.88 153 GLY A C 1
ATOM 1208 O O . GLY A 1 153 ? -2.220 12.967 15.074 1.00 96.88 153 GLY A O 1
ATOM 1209 N N . ALA A 1 154 ? -2.853 10.873 14.588 1.00 97.38 154 ALA A N 1
ATOM 1210 C CA . ALA A 1 154 ? -2.347 10.305 15.833 1.00 97.38 154 ALA A CA 1
ATOM 1211 C C . ALA A 1 154 ? -0.813 10.288 15.840 1.00 97.38 154 ALA A C 1
ATOM 1213 O O . ALA A 1 154 ? -0.182 10.049 14.813 1.00 97.38 154 ALA A O 1
ATOM 1214 N N . THR A 1 155 ? -0.200 10.481 17.006 1.00 96.94 155 THR A N 1
ATOM 1215 C CA . THR A 1 155 ? 1.225 10.182 17.203 1.00 96.94 155 THR A CA 1
ATOM 1216 C C . THR A 1 155 ? 1.328 8.934 18.058 1.00 96.94 155 THR A C 1
ATOM 1218 O O . THR A 1 155 ? 1.131 9.012 19.269 1.00 96.94 155 THR A O 1
ATOM 1221 N N . ILE A 1 156 ? 1.627 7.810 17.413 1.00 97.25 156 ILE A N 1
ATOM 1222 C CA . ILE A 1 156 ? 1.805 6.513 18.051 1.00 97.25 156 ILE A CA 1
ATOM 1223 C C . ILE A 1 156 ? 3.273 6.374 18.459 1.00 97.25 156 ILE A C 1
ATOM 1225 O O . ILE A 1 156 ? 4.170 6.353 17.611 1.00 97.25 156 ILE A O 1
ATOM 1229 N N . ARG A 1 157 ? 3.520 6.342 19.769 1.00 95.69 157 ARG A N 1
ATOM 1230 C CA . ARG A 1 157 ? 4.863 6.307 20.365 1.00 95.69 157 ARG A CA 1
ATOM 1231 C C . ARG A 1 157 ? 5.321 4.908 20.693 1.00 95.69 157 ARG A C 1
ATOM 1233 O O . ARG A 1 157 ? 6.526 4.685 20.732 1.00 95.69 157 ARG A O 1
ATOM 1240 N N . ASN A 1 158 ? 4.388 4.000 20.937 1.00 96.19 158 ASN A N 1
ATOM 1241 C CA . ASN A 1 158 ? 4.686 2.596 21.185 1.00 96.19 158 ASN A CA 1
ATOM 1242 C C . ASN A 1 158 ? 4.765 1.806 19.869 1.00 96.19 158 ASN A C 1
ATOM 1244 O O . ASN A 1 158 ? 4.304 2.293 18.834 1.00 96.19 158 ASN A O 1
ATOM 1248 N N . PRO A 1 159 ? 5.326 0.582 19.881 1.00 96.56 159 PRO A N 1
ATOM 1249 C CA . PRO A 1 159 ? 5.291 -0.295 18.719 1.00 96.56 159 PRO A CA 1
ATOM 1250 C C . PRO A 1 159 ? 3.857 -0.520 18.235 1.00 96.56 159 PRO A C 1
ATOM 1252 O O . PRO A 1 159 ? 2.970 -0.883 19.011 1.00 96.56 159 PRO A O 1
ATOM 1255 N N . PHE A 1 160 ? 3.631 -0.333 16.940 1.00 97.62 160 PHE A N 1
ATOM 1256 C CA . PHE A 1 160 ? 2.345 -0.567 16.304 1.00 97.62 160 PHE A CA 1
ATOM 1257 C C . PHE A 1 160 ? 2.344 -1.956 15.669 1.00 97.62 160 PHE A C 1
ATOM 1259 O O . PHE A 1 160 ? 2.855 -2.140 14.566 1.00 97.62 160 PHE A O 1
ATOM 1266 N N . ASN A 1 161 ? 1.780 -2.942 16.369 1.00 97.31 161 ASN A N 1
ATOM 1267 C CA . ASN A 1 161 ? 1.620 -4.307 15.870 1.00 97.31 161 ASN A CA 1
ATOM 1268 C C . ASN A 1 161 ? 0.132 -4.637 15.736 1.00 97.31 161 ASN A C 1
ATOM 1270 O O . ASN A 1 161 ? -0.582 -4.678 16.736 1.00 97.31 161 ASN A O 1
ATOM 1274 N N . PHE A 1 162 ? -0.313 -4.906 14.511 1.00 98.00 162 PHE A N 1
ATOM 1275 C CA . PHE A 1 162 ? -1.668 -5.387 14.220 1.00 98.00 162 PHE A CA 1
ATOM 1276 C C . PHE A 1 162 ? -1.641 -6.695 13.423 1.00 98.00 162 PHE A C 1
ATOM 1278 O O . PHE A 1 162 ? -2.524 -6.949 12.610 1.00 98.00 162 PHE A O 1
ATOM 1285 N N . ASP A 1 163 ? -0.628 -7.528 13.652 1.00 97.75 163 ASP A N 1
ATOM 1286 C CA . ASP A 1 163 ? -0.467 -8.803 12.957 1.00 97.75 163 ASP A CA 1
ATOM 1287 C C . ASP A 1 163 ? -1.711 -9.694 13.130 1.00 97.75 163 ASP A C 1
ATOM 1289 O O . ASP A 1 163 ? -2.290 -9.770 14.218 1.00 97.75 163 ASP A O 1
ATOM 1293 N N . GLY A 1 164 ? -2.116 -10.374 12.057 1.00 98.00 164 GLY A N 1
ATOM 1294 C CA . GLY A 1 164 ? -3.259 -11.288 12.033 1.00 98.00 164 GLY A CA 1
ATOM 1295 C C . GLY A 1 164 ? -4.629 -10.603 12.099 1.00 98.00 164 GLY A C 1
ATOM 1296 O O . GLY A 1 164 ? -5.625 -11.267 12.390 1.00 98.00 164 GLY A O 1
ATOM 1297 N N . CYS A 1 165 ? -4.708 -9.290 11.854 1.00 98.50 165 CYS A N 1
ATOM 1298 C CA . CYS A 1 165 ? -5.965 -8.541 11.909 1.00 98.50 165 CYS A CA 1
ATOM 1299 C C . CYS A 1 165 ? -6.743 -8.529 10.578 1.00 98.50 165 CYS A C 1
ATOM 1301 O O . CYS A 1 165 ? -6.178 -8.544 9.480 1.00 98.50 165 CYS A O 1
ATOM 1303 N N . GLU A 1 166 ? -8.069 -8.444 10.672 1.00 98.31 166 GLU A N 1
ATOM 1304 C CA . GLU A 1 166 ? -8.991 -8.222 9.558 1.00 98.31 166 GLU A CA 1
ATOM 1305 C C . GLU A 1 166 ? -9.707 -6.874 9.696 1.00 98.31 166 GLU A C 1
ATOM 1307 O O . GLU A 1 166 ? -10.326 -6.562 10.714 1.00 98.31 166 GLU A O 1
ATOM 1312 N N . PHE A 1 167 ? -9.686 -6.090 8.618 1.00 97.94 167 PHE A N 1
ATOM 1313 C CA . PHE A 1 167 ? -10.337 -4.790 8.526 1.00 97.94 167 PHE A CA 1
ATOM 1314 C C . PHE A 1 167 ? -11.331 -4.770 7.357 1.00 97.94 167 PHE A C 1
ATOM 1316 O O . PHE A 1 167 ? -10.981 -4.489 6.206 1.00 97.94 167 PHE A O 1
ATOM 1323 N N . ASN A 1 168 ? -12.611 -5.005 7.658 1.00 96.50 168 ASN A N 1
ATOM 1324 C CA . ASN A 1 168 ? -13.708 -4.988 6.679 1.00 96.50 168 ASN A CA 1
ATOM 1325 C C . ASN A 1 168 ? -14.191 -3.563 6.339 1.00 96.50 168 ASN A C 1
ATOM 1327 O O . ASN A 1 168 ? -15.060 -3.364 5.478 1.00 96.50 168 ASN A O 1
ATOM 1331 N N . LYS A 1 169 ? -13.613 -2.550 6.991 1.00 96.12 169 LYS A N 1
ATOM 1332 C CA . LYS A 1 169 ? -13.772 -1.120 6.697 1.00 96.12 169 LYS A CA 1
ATOM 1333 C C . LYS A 1 169 ? -12.418 -0.482 6.386 1.00 96.12 169 LYS A C 1
ATOM 1335 O O . LYS A 1 169 ? -11.379 -1.129 6.409 1.00 96.12 169 LYS A O 1
ATOM 1340 N N . THR A 1 170 ? -12.446 0.804 6.047 1.00 94.81 170 THR A N 1
ATOM 1341 C CA . THR A 1 170 ? -11.231 1.581 5.789 1.00 94.81 170 THR A CA 1
ATOM 1342 C C . THR A 1 170 ? -10.394 1.716 7.058 1.00 94.81 170 THR A C 1
ATOM 1344 O O . THR A 1 170 ? -10.907 2.190 8.069 1.00 94.81 170 THR A O 1
ATOM 1347 N N . VAL A 1 171 ? -9.106 1.397 6.972 1.00 98.12 171 VAL A N 1
ATOM 1348 C CA . VAL A 1 171 ? -8.106 1.794 7.969 1.00 98.12 171 VAL A CA 1
ATOM 1349 C C . VAL A 1 171 ? -7.529 3.138 7.547 1.00 98.12 171 VAL A C 1
ATOM 1351 O O . VAL A 1 171 ? -6.953 3.255 6.464 1.00 98.12 171 VAL A O 1
ATOM 1354 N N . ASN A 1 172 ? -7.736 4.160 8.375 1.00 98.31 172 ASN A N 1
ATOM 1355 C CA . ASN A 1 172 ? -7.299 5.522 8.097 1.00 98.31 172 ASN A CA 1
ATOM 1356 C C . ASN A 1 172 ? -6.122 5.902 8.995 1.00 98.31 172 ASN A C 1
ATOM 1358 O O . ASN A 1 172 ? -6.314 6.136 10.187 1.00 98.31 172 ASN A O 1
ATOM 1362 N N . LEU A 1 173 ? -4.928 5.988 8.410 1.00 98.12 173 LEU A N 1
ATOM 1363 C CA . LEU A 1 173 ? -3.694 6.408 9.078 1.00 98.12 173 LEU A CA 1
ATOM 1364 C C . LEU A 1 173 ? -3.216 7.781 8.575 1.00 98.12 173 LEU A C 1
ATOM 1366 O O . LEU A 1 173 ? -2.053 8.143 8.756 1.00 98.12 173 LEU A O 1
ATOM 1370 N N . ASP A 1 174 ? -4.087 8.545 7.910 1.00 97.75 174 ASP A N 1
ATOM 1371 C CA . ASP A 1 174 ? -3.723 9.815 7.281 1.00 97.75 174 ASP A CA 1
ATOM 1372 C C . ASP A 1 174 ? -3.185 10.818 8.318 1.00 97.75 174 ASP A C 1
ATOM 1374 O O . ASP A 1 174 ? -3.821 11.098 9.329 1.00 97.75 174 ASP A O 1
ATOM 1378 N N . GLY A 1 175 ? -1.999 11.376 8.087 1.00 96.69 175 GLY A N 1
ATOM 1379 C CA . GLY A 1 175 ? -1.336 12.307 9.004 1.00 96.69 175 GLY A CA 1
ATOM 1380 C C . GLY A 1 175 ? -0.808 11.674 10.295 1.00 96.69 175 GLY A C 1
ATOM 1381 O O . GLY A 1 175 ? -0.312 12.399 11.153 1.00 96.69 175 GLY A O 1
ATOM 1382 N N . ALA A 1 176 ? -0.931 10.354 10.469 1.00 97.38 176 ALA A N 1
ATOM 1383 C CA . ALA A 1 176 ? -0.410 9.676 11.649 1.00 97.38 176 ALA A CA 1
ATOM 1384 C C . ALA A 1 176 ? 1.126 9.637 11.641 1.00 97.38 176 ALA A C 1
ATOM 1386 O O . ALA A 1 176 ? 1.753 9.553 10.585 1.00 97.38 176 ALA A O 1
ATOM 1387 N N . THR A 1 177 ? 1.739 9.664 12.819 1.00 97.12 177 THR A N 1
ATOM 1388 C CA . THR A 1 177 ? 3.184 9.488 13.011 1.00 97.12 177 THR A CA 1
ATOM 1389 C C . THR A 1 177 ? 3.432 8.247 13.855 1.00 97.12 177 THR A C 1
ATOM 1391 O O . THR A 1 177 ? 2.843 8.122 14.925 1.00 97.12 177 THR A O 1
ATOM 1394 N N . PHE A 1 178 ? 4.306 7.356 13.389 1.00 96.88 178 PHE A N 1
ATOM 1395 C CA . PHE A 1 178 ? 4.741 6.156 14.101 1.00 96.88 178 PHE A CA 1
ATOM 1396 C C . PHE A 1 178 ? 6.214 6.309 14.487 1.00 96.88 178 PHE A C 1
ATOM 1398 O O . PHE A 1 178 ? 7.085 6.361 13.614 1.00 96.88 178 PHE A O 1
ATOM 1405 N N . GLU A 1 179 ? 6.481 6.429 15.788 1.00 95.38 179 GLU A N 1
ATOM 1406 C CA . GLU A 1 179 ? 7.827 6.685 16.328 1.00 95.38 179 GLU A CA 1
ATOM 1407 C C . GLU A 1 179 ? 8.669 5.403 16.481 1.00 95.38 179 GLU A C 1
ATOM 1409 O O . GLU A 1 179 ? 9.899 5.467 16.506 1.00 95.38 179 GLU A O 1
ATOM 1414 N N . GLN A 1 180 ? 8.015 4.242 16.573 1.00 95.00 180 GLN A N 1
ATOM 1415 C CA . GLN A 1 180 ? 8.639 2.923 16.750 1.00 95.00 180 GLN A CA 1
ATOM 1416 C C . GLN A 1 180 ? 8.241 1.944 15.631 1.00 95.00 180 GLN A C 1
ATOM 1418 O O . GLN A 1 180 ? 7.604 2.343 14.654 1.00 95.00 180 GLN A O 1
ATOM 1423 N N . ASP A 1 181 ? 8.627 0.670 15.777 1.00 94.25 181 ASP A N 1
ATOM 1424 C CA . ASP A 1 181 ? 8.283 -0.442 14.888 1.00 94.25 181 ASP A CA 1
ATOM 1425 C C . ASP A 1 181 ? 6.817 -0.399 14.437 1.00 94.25 181 ASP A C 1
ATOM 1427 O O . ASP A 1 181 ? 5.892 -0.380 15.253 1.00 94.25 181 ASP A O 1
ATOM 1431 N N . PHE A 1 182 ? 6.615 -0.475 13.125 1.00 96.88 182 PHE A N 1
ATOM 1432 C CA . PHE A 1 182 ? 5.306 -0.624 12.503 1.00 96.88 182 PHE A CA 1
ATOM 1433 C C . PHE A 1 182 ? 5.231 -1.989 11.819 1.00 96.88 182 PHE A C 1
ATOM 1435 O O . PHE A 1 182 ? 5.998 -2.254 10.890 1.00 96.88 182 PHE A O 1
ATOM 1442 N N . ARG A 1 183 ? 4.327 -2.858 12.284 1.00 96.50 183 ARG A N 1
ATOM 1443 C CA . ARG A 1 183 ? 4.180 -4.241 11.815 1.00 96.50 183 ARG A CA 1
ATOM 1444 C C . ARG A 1 183 ? 2.736 -4.570 11.457 1.00 96.50 183 ARG A C 1
ATOM 1446 O O . ARG A 1 183 ? 1.823 -4.396 12.267 1.00 96.50 183 ARG A O 1
ATOM 1453 N N . LEU A 1 184 ? 2.566 -5.039 10.223 1.00 97.00 184 LEU A N 1
ATOM 1454 C CA . LEU A 1 184 ? 1.314 -5.549 9.672 1.00 97.00 184 LEU A CA 1
ATOM 1455 C C . LEU A 1 184 ? 1.584 -6.859 8.923 1.00 97.00 184 LEU A C 1
ATOM 1457 O O . LEU A 1 184 ? 1.735 -6.860 7.698 1.00 97.00 184 LEU A O 1
ATOM 1461 N N . ALA A 1 185 ? 1.673 -7.960 9.662 1.00 97.31 185 ALA A N 1
ATOM 1462 C CA . ALA A 1 185 ? 1.812 -9.303 9.116 1.00 97.31 185 ALA A CA 1
ATOM 1463 C C . ALA A 1 185 ? 0.458 -10.018 9.011 1.00 97.31 185 ALA A C 1
ATOM 1465 O O . ALA A 1 185 ? -0.329 -9.989 9.950 1.00 97.31 185 ALA A O 1
ATOM 1466 N N . ASP A 1 186 ? 0.196 -10.704 7.897 1.00 97.69 186 ASP A N 1
ATOM 1467 C CA . ASP A 1 186 ? -1.022 -11.503 7.684 1.00 97.69 186 ASP A CA 1
ATOM 1468 C C . ASP A 1 186 ? -2.329 -10.701 7.889 1.00 97.69 186 ASP A C 1
ATOM 1470 O O . ASP A 1 186 ? -3.342 -11.192 8.394 1.00 97.69 186 ASP A O 1
ATOM 1474 N N . CYS A 1 187 ? -2.311 -9.426 7.498 1.00 98.00 187 CYS A N 1
ATOM 1475 C CA . CYS A 1 187 ? -3.455 -8.531 7.640 1.00 98.00 187 CYS A CA 1
ATOM 1476 C C . CYS A 1 187 ? -4.311 -8.493 6.373 1.00 98.00 187 CYS A C 1
ATOM 1478 O O . CYS A 1 187 ? -3.792 -8.460 5.254 1.00 98.00 187 CYS A O 1
ATOM 1480 N N . SER A 1 188 ? -5.630 -8.389 6.537 1.00 97.69 188 SER A N 1
ATOM 1481 C CA . SER A 1 188 ? -6.548 -8.137 5.420 1.00 97.69 188 SER A CA 1
ATOM 1482 C C . SER A 1 188 ? -7.231 -6.780 5.548 1.00 97.69 188 SER A C 1
ATOM 1484 O O . SER A 1 188 ? -7.729 -6.401 6.604 1.00 97.69 188 SER A O 1
ATOM 1486 N N . PHE A 1 189 ? -7.249 -6.032 4.451 1.00 97.12 189 PHE A N 1
ATOM 1487 C CA . PHE A 1 189 ? -7.794 -4.688 4.369 1.00 97.12 189 PHE A CA 1
ATOM 1488 C C . PHE A 1 189 ? -8.801 -4.612 3.236 1.00 97.12 189 PHE A C 1
ATOM 1490 O O . PHE A 1 189 ? -8.498 -4.909 2.076 1.00 97.12 189 PHE A O 1
ATOM 1497 N N . LYS A 1 190 ? -9.981 -4.075 3.535 1.00 94.94 190 LYS A N 1
ATOM 1498 C CA . LYS A 1 190 ? -10.843 -3.539 2.486 1.00 94.94 190 LYS A CA 1
ATOM 1499 C C . LYS A 1 190 ? -10.151 -2.365 1.791 1.00 94.94 190 LYS A C 1
ATOM 1501 O O . LYS A 1 190 ? -9.961 -2.387 0.577 1.00 94.94 190 LYS A O 1
ATOM 1506 N N . LYS A 1 191 ? -9.739 -1.363 2.573 1.00 96.25 191 LYS A N 1
ATOM 1507 C CA . LYS A 1 191 ? -9.036 -0.162 2.105 1.00 96.25 191 LYS A CA 1
ATOM 1508 C C . LYS A 1 191 ? -8.061 0.338 3.174 1.00 96.25 191 LYS A C 1
ATOM 1510 O O . LYS A 1 191 ? -8.424 0.373 4.347 1.00 96.25 191 LYS A O 1
ATOM 1515 N N . LEU A 1 192 ? -6.878 0.786 2.758 1.00 97.50 192 LEU A N 1
ATOM 1516 C CA . LEU A 1 192 ? -5.865 1.403 3.621 1.00 97.50 192 LEU A CA 1
ATOM 1517 C C . LEU A 1 192 ? -5.505 2.800 3.096 1.00 97.50 192 LEU A C 1
ATOM 1519 O O . LEU A 1 192 ? -5.329 2.989 1.890 1.00 97.50 192 LEU A O 1
ATOM 1523 N N . THR A 1 193 ? -5.405 3.791 3.977 1.00 97.50 193 THR A N 1
ATOM 1524 C CA . THR A 1 193 ? -4.921 5.129 3.613 1.00 97.50 193 THR A CA 1
ATOM 1525 C C . THR A 1 193 ? -3.796 5.554 4.545 1.00 97.50 193 THR A C 1
ATOM 1527 O O . THR A 1 193 ? -3.910 5.438 5.764 1.00 97.50 193 THR A O 1
ATOM 1530 N N . THR A 1 194 ? -2.691 6.000 3.952 1.00 96.50 194 THR A N 1
ATOM 1531 C CA . THR A 1 194 ? -1.485 6.453 4.654 1.00 96.50 194 THR A CA 1
ATOM 1532 C C . THR A 1 194 ? -1.040 7.801 4.091 1.00 96.50 194 THR A C 1
ATOM 1534 O O . THR A 1 194 ? 0.092 7.961 3.626 1.00 96.50 194 THR A O 1
ATOM 1537 N N . ARG A 1 195 ? -1.968 8.763 3.994 1.00 95.00 195 ARG A N 1
ATOM 1538 C CA . ARG A 1 195 ? -1.688 10.062 3.372 1.00 95.00 195 ARG A CA 1
ATOM 1539 C C . ARG A 1 195 ? -1.095 11.038 4.376 1.00 95.00 195 ARG A C 1
ATOM 1541 O O . ARG A 1 195 ? -1.756 11.410 5.333 1.00 95.00 195 ARG A O 1
ATOM 1548 N N . GLY A 1 196 ? 0.121 11.508 4.129 1.00 93.75 196 GLY A N 1
ATOM 1549 C CA . GLY A 1 196 ? 0.863 12.327 5.089 1.00 93.75 196 GLY A CA 1
ATOM 1550 C C . GLY A 1 196 ? 1.304 11.539 6.324 1.00 93.75 196 GLY A C 1
ATOM 1551 O O . GLY A 1 196 ? 1.605 12.150 7.342 1.00 93.75 196 GLY A O 1
ATOM 1552 N N . THR A 1 197 ? 1.296 10.205 6.256 1.00 96.00 197 THR A N 1
ATOM 1553 C CA . THR A 1 197 ? 1.786 9.352 7.341 1.00 96.00 197 THR A CA 1
ATOM 1554 C C . THR A 1 197 ? 3.307 9.440 7.418 1.00 96.00 197 THR A C 1
ATOM 1556 O O . THR A 1 197 ? 3.982 9.486 6.388 1.00 96.00 197 THR A O 1
ATOM 1559 N N . ILE A 1 198 ? 3.841 9.454 8.636 1.00 95.88 198 ILE A N 1
ATOM 1560 C CA . ILE A 1 198 ? 5.275 9.526 8.915 1.00 95.88 198 ILE A CA 1
ATOM 1561 C C . ILE A 1 198 ? 5.683 8.252 9.650 1.00 95.88 198 ILE A C 1
ATOM 1563 O O . ILE A 1 198 ? 5.232 8.009 10.768 1.00 95.88 198 ILE A O 1
ATOM 1567 N N . PHE A 1 199 ? 6.567 7.463 9.045 1.00 95.56 199 PHE A N 1
ATOM 1568 C CA . PHE A 1 199 ? 7.266 6.373 9.718 1.00 95.56 199 PHE A CA 1
ATOM 1569 C C . PHE A 1 199 ? 8.671 6.843 10.093 1.00 95.56 199 PHE A C 1
ATOM 1571 O O . PHE A 1 199 ? 9.421 7.324 9.234 1.00 95.56 199 PHE A O 1
ATOM 1578 N N . ARG A 1 200 ? 9.022 6.736 11.379 1.00 94.56 200 ARG A N 1
ATOM 1579 C CA . ARG A 1 200 ? 10.373 7.054 11.869 1.00 94.56 200 ARG A CA 1
ATOM 1580 C C . ARG A 1 200 ? 11.379 5.934 11.649 1.00 94.56 200 ARG A C 1
ATOM 1582 O O . ARG A 1 200 ? 12.576 6.197 11.644 1.00 94.56 200 ARG A O 1
ATOM 1589 N N . GLN A 1 201 ? 10.876 4.723 11.456 1.00 93.50 201 GLN A N 1
ATOM 1590 C CA . GLN A 1 201 ? 11.625 3.502 11.188 1.00 93.50 201 GLN A CA 1
ATOM 1591 C C . GLN A 1 201 ? 11.004 2.787 9.984 1.00 93.50 201 GLN A C 1
ATOM 1593 O O . GLN A 1 201 ? 9.887 3.120 9.584 1.00 93.50 201 GLN A O 1
ATOM 1598 N N . ASP A 1 202 ? 11.701 1.802 9.423 1.00 93.00 202 ASP A N 1
ATOM 1599 C CA . ASP A 1 202 ? 11.226 1.073 8.246 1.00 93.00 202 ASP A CA 1
ATOM 1600 C C . ASP A 1 202 ? 9.993 0.208 8.565 1.00 93.00 202 ASP A C 1
ATOM 1602 O O . ASP A 1 202 ? 10.096 -0.767 9.323 1.00 93.00 202 ASP A O 1
ATOM 1606 N N . PRO A 1 203 ? 8.819 0.511 7.978 1.00 94.25 203 PRO A N 1
ATOM 1607 C CA . PRO A 1 203 ? 7.610 -0.263 8.220 1.00 94.25 203 PRO A CA 1
ATOM 1608 C C . PRO A 1 203 ? 7.720 -1.664 7.607 1.00 94.25 203 PRO A C 1
ATOM 1610 O O . PRO A 1 203 ? 8.119 -1.831 6.451 1.00 94.25 203 PRO A O 1
ATOM 1613 N N . GLN A 1 204 ? 7.308 -2.672 8.377 1.00 91.81 204 GLN A N 1
ATOM 1614 C CA . GLN A 1 204 ? 7.325 -4.078 7.982 1.00 91.81 204 GLN A CA 1
ATOM 1615 C C . GLN A 1 204 ? 5.905 -4.554 7.686 1.00 91.81 204 GLN A C 1
ATOM 1617 O O . GLN A 1 204 ? 5.068 -4.674 8.583 1.00 91.81 204 GLN A O 1
ATOM 1622 N N . ILE A 1 205 ? 5.623 -4.828 6.414 1.00 96.31 205 ILE A N 1
ATOM 1623 C CA . ILE A 1 205 ? 4.306 -5.290 5.974 1.00 96.31 205 ILE A CA 1
ATOM 1624 C C . ILE A 1 205 ? 4.491 -6.613 5.234 1.00 96.31 205 ILE A C 1
ATOM 1626 O O . ILE A 1 205 ? 5.151 -6.678 4.195 1.00 96.31 205 ILE A O 1
ATOM 1630 N N . SER A 1 206 ? 3.926 -7.691 5.769 1.00 97.44 206 SER A N 1
ATOM 1631 C CA . SER A 1 206 ? 4.086 -9.032 5.204 1.00 97.44 206 SER A CA 1
ATOM 1632 C C . SER A 1 206 ? 2.753 -9.735 5.038 1.00 97.44 206 SER A C 1
ATOM 1634 O O . SER A 1 206 ? 1.869 -9.631 5.879 1.00 97.44 206 SER A O 1
ATOM 1636 N N . ASP A 1 207 ? 2.602 -10.431 3.920 1.00 97.50 207 ASP A N 1
ATOM 1637 C CA . ASP A 1 207 ? 1.385 -11.139 3.544 1.00 97.50 207 ASP A CA 1
ATOM 1638 C C . ASP A 1 207 ? 0.115 -10.245 3.571 1.00 97.50 207 ASP A C 1
ATOM 1640 O O . ASP A 1 207 ? -0.947 -10.722 3.978 1.00 97.50 207 ASP A O 1
ATOM 1644 N N . PRO A 1 208 ? 0.156 -8.945 3.174 1.00 97.31 208 PRO A N 1
ATOM 1645 C CA . PRO A 1 208 ? -1.050 -8.127 3.198 1.00 97.31 208 PRO A CA 1
ATOM 1646 C C . PRO A 1 208 ? -2.018 -8.550 2.092 1.00 97.31 208 PRO A C 1
ATOM 1648 O O . PRO A 1 208 ? -1.621 -8.731 0.940 1.00 97.31 208 PRO A O 1
ATOM 1651 N N . ILE A 1 209 ? -3.308 -8.592 2.409 1.00 97.75 209 ILE A N 1
ATOM 1652 C CA . ILE A 1 209 ? -4.383 -8.700 1.419 1.00 97.75 209 ILE A CA 1
ATOM 1653 C C . ILE A 1 209 ? -5.118 -7.363 1.378 1.00 97.75 209 ILE A C 1
ATOM 1655 O O . ILE A 1 209 ? -5.901 -7.058 2.272 1.00 97.75 209 ILE A O 1
ATOM 1659 N N . ILE A 1 210 ? -4.882 -6.546 0.351 1.00 96.81 210 ILE A N 1
ATOM 1660 C CA . ILE A 1 210 ? -5.561 -5.252 0.174 1.00 96.81 210 ILE A CA 1
ATOM 1661 C C . ILE A 1 210 ? -6.522 -5.359 -1.006 1.00 96.81 210 ILE A C 1
ATOM 1663 O O . ILE A 1 210 ? -6.111 -5.299 -2.166 1.00 96.81 210 ILE A O 1
ATOM 1667 N N . ASN A 1 211 ? -7.811 -5.501 -0.704 1.00 91.38 211 ASN A N 1
ATOM 1668 C CA . ASN A 1 211 ? -8.829 -5.859 -1.690 1.00 91.38 211 ASN A CA 1
ATOM 1669 C C . ASN A 1 211 ? -9.164 -4.717 -2.657 1.00 91.38 211 ASN A C 1
ATOM 1671 O O . ASN A 1 211 ? -9.200 -4.931 -3.869 1.00 91.38 211 ASN A O 1
ATOM 1675 N N . GLU A 1 212 ? -9.413 -3.507 -2.144 1.00 92.38 212 GLU A N 1
ATOM 1676 C CA . GLU A 1 212 ? -9.793 -2.369 -2.986 1.00 92.38 212 GLU A CA 1
ATOM 1677 C C . GLU A 1 212 ? -8.589 -1.503 -3.334 1.00 92.38 212 GLU A C 1
ATOM 1679 O O . GLU A 1 212 ? -8.148 -1.475 -4.483 1.00 92.38 212 GLU A O 1
ATOM 1684 N N . SER A 1 213 ? -8.065 -0.754 -2.361 1.00 95.00 213 SER A N 1
ATOM 1685 C CA . SER A 1 213 ? -6.949 0.146 -2.628 1.00 95.00 213 SER A CA 1
ATOM 1686 C C . SER A 1 213 ? -6.147 0.549 -1.403 1.00 95.00 213 SER A C 1
ATOM 1688 O O . SER A 1 213 ? -6.694 0.668 -0.306 1.00 95.00 213 SER A O 1
ATOM 1690 N N . TRP A 1 214 ? -4.887 0.878 -1.656 1.00 97.31 214 TRP A N 1
ATOM 1691 C CA . TRP A 1 214 ? -3.992 1.573 -0.752 1.00 97.31 214 TRP A CA 1
ATOM 1692 C C . TRP A 1 214 ? -3.649 2.955 -1.314 1.00 97.31 214 TRP A C 1
ATOM 1694 O O . TRP A 1 214 ? -3.042 3.070 -2.380 1.00 97.31 214 TRP A O 1
ATOM 1704 N N . ASP A 1 215 ? -4.059 4.011 -0.613 1.00 96.81 215 ASP A N 1
ATOM 1705 C CA . ASP A 1 215 ? -3.719 5.386 -0.979 1.00 96.81 215 ASP A CA 1
ATOM 1706 C C . ASP A 1 215 ? -2.492 5.859 -0.172 1.00 96.81 215 ASP A C 1
ATOM 1708 O O . ASP A 1 215 ? -2.571 5.998 1.049 1.00 96.81 215 ASP A O 1
ATOM 1712 N N . ILE A 1 216 ? -1.379 6.129 -0.858 1.00 94.94 216 ILE A N 1
ATOM 1713 C CA . ILE A 1 216 ? -0.063 6.429 -0.279 1.00 94.94 216 ILE A CA 1
ATOM 1714 C C . ILE A 1 216 ? 0.306 7.903 -0.504 1.00 94.94 216 ILE A C 1
ATOM 1716 O O . ILE A 1 216 ? 0.310 8.396 -1.639 1.00 94.94 216 ILE A O 1
ATOM 1720 N N . ARG A 1 217 ? 0.673 8.599 0.581 1.00 93.94 217 ARG A N 1
ATOM 1721 C CA . ARG A 1 217 ? 1.498 9.815 0.533 1.00 93.94 217 ARG A CA 1
ATOM 1722 C C . ARG A 1 217 ? 2.476 9.814 1.715 1.00 93.94 217 ARG A C 1
ATOM 1724 O O . ARG A 1 217 ? 2.041 10.049 2.833 1.00 93.94 217 ARG A O 1
ATOM 1731 N N . LEU A 1 218 ? 3.761 9.576 1.474 1.00 90.56 218 LEU A N 1
ATOM 1732 C CA . LEU A 1 218 ? 4.793 9.353 2.502 1.00 90.56 218 LEU A CA 1
ATOM 1733 C C . LEU A 1 218 ? 5.965 10.339 2.389 1.00 90.56 218 LEU A C 1
ATOM 1735 O O . LEU A 1 218 ? 7.106 9.995 2.667 1.00 90.56 218 LEU A O 1
ATOM 1739 N N . SER A 1 219 ? 5.701 11.572 1.962 1.00 84.56 219 SER A N 1
ATOM 1740 C CA . SER A 1 219 ? 6.750 12.554 1.664 1.00 84.56 219 SER A CA 1
ATOM 1741 C C . SER A 1 219 ? 7.530 13.071 2.874 1.00 84.56 219 SER A C 1
ATOM 1743 O O . SER A 1 219 ? 8.684 13.460 2.733 1.00 84.56 219 SER A O 1
ATOM 1745 N N . GLY A 1 220 ? 6.929 13.044 4.066 1.00 83.75 220 GLY A N 1
ATOM 1746 C CA . GLY A 1 220 ? 7.581 13.435 5.322 1.00 83.75 220 GLY A CA 1
ATOM 1747 C C . GLY A 1 220 ? 8.205 12.278 6.109 1.00 83.75 220 GLY A C 1
ATOM 1748 O O . GLY A 1 220 ? 8.661 12.496 7.231 1.00 83.75 220 GLY A O 1
ATOM 1749 N N . SER A 1 221 ? 8.171 11.053 5.577 1.00 84.94 221 SER A N 1
ATOM 1750 C CA . SER A 1 221 ? 8.681 9.867 6.271 1.00 84.94 221 SER A CA 1
ATOM 1751 C C . SER A 1 221 ? 10.210 9.866 6.300 1.00 84.94 221 SER A C 1
ATOM 1753 O O . SER A 1 221 ? 10.837 10.234 5.311 1.00 84.94 221 SER A O 1
ATOM 1755 N N . SER A 1 222 ? 10.812 9.424 7.409 1.00 86.31 222 SER A N 1
ATOM 1756 C CA . SER A 1 222 ? 12.269 9.221 7.513 1.00 86.31 222 SER A CA 1
ATOM 1757 C C . SER A 1 222 ? 12.690 7.764 7.310 1.00 86.31 222 SER A C 1
ATOM 1759 O O . SER A 1 222 ? 13.862 7.450 7.472 1.00 86.31 222 SER A O 1
ATOM 1761 N N . ALA A 1 223 ? 11.736 6.886 6.989 1.00 86.31 223 ALA A N 1
ATOM 1762 C CA . ALA A 1 223 ? 12.001 5.503 6.612 1.00 86.31 223 ALA A CA 1
ATOM 1763 C C . ALA A 1 223 ? 12.904 5.459 5.374 1.00 86.31 223 ALA A C 1
ATOM 1765 O O . ALA A 1 223 ? 12.626 6.131 4.376 1.00 86.31 223 ALA A O 1
ATOM 1766 N N . GLU A 1 224 ? 13.951 4.642 5.440 1.00 89.94 224 GLU A N 1
ATOM 1767 C CA . GLU A 1 224 ? 14.849 4.396 4.315 1.00 89.94 224 GLU A CA 1
ATOM 1768 C C . GLU A 1 224 ? 14.108 3.646 3.214 1.00 89.94 224 GLU A C 1
ATOM 1770 O O . GLU A 1 224 ? 14.376 3.850 2.029 1.00 89.94 224 GLU A O 1
ATOM 1775 N N . LYS A 1 225 ? 13.157 2.785 3.600 1.00 90.31 225 LYS A N 1
ATOM 1776 C CA . LYS A 1 225 ? 12.421 1.936 2.669 1.00 90.31 225 LYS A CA 1
ATOM 1777 C C . LYS A 1 225 ? 11.125 1.400 3.266 1.00 90.31 225 LYS A C 1
ATOM 1779 O O . LYS A 1 225 ? 11.080 0.971 4.414 1.00 90.31 225 LYS A O 1
ATOM 1784 N N . LEU A 1 226 ? 10.074 1.323 2.450 1.00 93.56 226 LEU A N 1
ATOM 1785 C CA . LEU A 1 226 ? 8.870 0.559 2.777 1.00 93.56 226 LEU A CA 1
ATOM 1786 C C . LEU A 1 226 ? 8.929 -0.792 2.063 1.00 93.56 226 LEU A C 1
ATOM 1788 O O . LEU A 1 226 ? 8.879 -0.859 0.832 1.00 93.56 226 LEU A O 1
ATOM 1792 N N . THR A 1 227 ? 9.039 -1.869 2.840 1.00 93.44 227 THR A N 1
ATOM 1793 C CA . THR A 1 227 ? 9.144 -3.231 2.305 1.00 93.44 227 THR A CA 1
ATOM 1794 C C . THR A 1 227 ? 7.826 -3.971 2.468 1.00 93.44 227 THR A C 1
ATOM 1796 O O . THR A 1 227 ? 7.277 -4.066 3.566 1.00 93.44 227 THR A O 1
ATOM 1799 N N . ILE A 1 228 ? 7.337 -4.526 1.361 1.00 96.62 228 ILE A N 1
ATOM 1800 C CA . ILE A 1 228 ? 6.147 -5.367 1.318 1.00 96.62 228 ILE A CA 1
ATOM 1801 C C . ILE A 1 228 ? 6.564 -6.749 0.839 1.00 96.62 228 ILE A C 1
ATOM 1803 O O . ILE A 1 228 ? 7.192 -6.886 -0.213 1.00 96.62 228 ILE A O 1
ATOM 1807 N N . THR A 1 229 ? 6.210 -7.776 1.607 1.00 97.44 229 THR A N 1
ATOM 1808 C CA . THR A 1 229 ? 6.540 -9.164 1.267 1.00 97.44 229 THR A CA 1
ATOM 1809 C C . THR A 1 229 ? 5.287 -10.014 1.105 1.00 97.44 229 THR A C 1
ATOM 1811 O O . THR A 1 229 ? 4.351 -9.860 1.880 1.00 97.44 229 THR A O 1
ATOM 1814 N N . ARG A 1 230 ? 5.250 -10.911 0.110 1.00 97.00 230 ARG A N 1
ATOM 1815 C CA . ARG A 1 230 ? 4.208 -11.947 -0.078 1.00 97.00 230 ARG A CA 1
ATOM 1816 C C . ARG A 1 230 ? 2.752 -11.446 -0.150 1.00 97.00 230 ARG A C 1
ATOM 1818 O O . ARG A 1 230 ? 1.816 -12.200 0.091 1.00 97.00 230 ARG A O 1
ATOM 1825 N N . GLY A 1 231 ? 2.541 -10.171 -0.471 1.00 95.38 231 GLY A N 1
ATOM 1826 C CA . GLY A 1 231 ? 1.218 -9.542 -0.453 1.00 95.38 231 GLY A CA 1
ATOM 1827 C C . GLY A 1 231 ? 0.413 -9.696 -1.740 1.00 95.38 231 GLY A C 1
ATOM 1828 O O . GLY A 1 231 ? 0.973 -9.835 -2.826 1.00 95.38 231 GLY A O 1
ATOM 1829 N N . ILE A 1 232 ? -0.910 -9.572 -1.628 1.00 97.56 232 ILE A N 1
ATOM 1830 C CA . ILE A 1 232 ? -1.843 -9.414 -2.747 1.00 97.56 232 ILE A CA 1
ATOM 1831 C C . ILE A 1 232 ? -2.507 -8.044 -2.624 1.00 97.56 232 ILE A C 1
ATOM 1833 O O . ILE A 1 232 ? -3.275 -7.785 -1.698 1.00 97.56 232 ILE A O 1
ATOM 1837 N N . ILE A 1 233 ? -2.232 -7.155 -3.576 1.00 97.56 233 ILE A N 1
ATOM 1838 C CA . ILE A 1 233 ? -2.707 -5.771 -3.547 1.00 97.56 233 ILE A CA 1
ATOM 1839 C C . ILE A 1 233 ? -3.493 -5.473 -4.820 1.00 97.56 233 ILE A C 1
ATOM 1841 O O . ILE A 1 233 ? -2.978 -5.552 -5.935 1.00 97.56 233 ILE A O 1
ATOM 1845 N N . GLY A 1 234 ? -4.759 -5.090 -4.657 1.00 96.88 234 GLY A N 1
ATOM 1846 C CA . GLY A 1 234 ? -5.615 -4.680 -5.764 1.00 96.88 234 GLY A CA 1
ATOM 1847 C C . GLY A 1 234 ? -5.073 -3.429 -6.451 1.00 96.88 234 GLY A C 1
ATOM 1848 O O . GLY A 1 234 ? -4.702 -3.458 -7.620 1.00 96.88 234 GLY A O 1
ATOM 1849 N N . LYS A 1 235 ? -5.001 -2.313 -5.729 1.00 97.38 235 LYS A N 1
ATOM 1850 C CA . LYS A 1 235 ? -4.597 -1.034 -6.315 1.00 97.38 235 LYS A CA 1
ATOM 1851 C C . LYS A 1 235 ? -3.790 -0.189 -5.349 1.00 97.38 235 LYS A C 1
ATOM 1853 O O . LYS A 1 235 ? -4.203 -0.002 -4.212 1.00 97.38 235 LYS A O 1
ATOM 1858 N N . ILE A 1 236 ? -2.702 0.396 -5.828 1.00 97.75 236 ILE A N 1
ATOM 1859 C CA . ILE A 1 236 ? -1.918 1.395 -5.107 1.00 97.75 236 ILE A CA 1
ATOM 1860 C C . ILE A 1 236 ? -2.079 2.731 -5.826 1.00 97.75 236 ILE A C 1
ATOM 1862 O O . ILE A 1 236 ? -1.925 2.808 -7.043 1.00 97.75 236 ILE A O 1
ATOM 1866 N N . ARG A 1 237 ? -2.405 3.792 -5.087 1.00 96.50 237 ARG A N 1
ATOM 1867 C CA . ARG A 1 237 ? -2.406 5.166 -5.605 1.00 96.50 237 ARG A CA 1
ATOM 1868 C C . ARG A 1 237 ? -1.351 5.966 -4.873 1.00 96.50 237 ARG A C 1
ATOM 1870 O O . ARG A 1 237 ? -1.450 6.122 -3.660 1.00 96.50 237 ARG A O 1
ATOM 1877 N N . ILE A 1 238 ? -0.389 6.510 -5.603 1.00 95.69 238 ILE A N 1
ATOM 1878 C CA . ILE A 1 238 ? 0.734 7.241 -5.016 1.00 95.69 238 ILE A CA 1
ATOM 1879 C C . ILE A 1 238 ? 0.592 8.712 -5.367 1.00 95.69 238 ILE A C 1
ATOM 1881 O O . ILE A 1 238 ? 0.536 9.074 -6.540 1.00 95.69 238 ILE A O 1
ATOM 1885 N N . SER A 1 239 ? 0.479 9.555 -4.343 1.00 92.75 239 SER A N 1
ATOM 1886 C CA . SER A 1 239 ? 0.386 11.008 -4.525 1.00 92.75 239 SER A CA 1
ATOM 1887 C C . SER A 1 239 ? 1.688 11.742 -4.246 1.00 92.75 239 SER A C 1
ATOM 1889 O O . SER A 1 239 ? 1.804 12.855 -4.724 1.00 92.75 239 SER A O 1
ATOM 1891 N N . ASP A 1 240 ? 2.580 11.189 -3.423 1.00 91.25 240 ASP A N 1
ATOM 1892 C CA . ASP A 1 240 ? 3.961 11.652 -3.192 1.00 91.25 240 ASP A CA 1
ATOM 1893 C C . ASP A 1 240 ? 4.631 10.686 -2.192 1.00 91.25 240 ASP A C 1
ATOM 1895 O O . ASP A 1 240 ? 4.065 10.436 -1.129 1.00 91.25 240 ASP A O 1
ATOM 1899 N N . ALA A 1 241 ? 5.781 10.103 -2.508 1.00 90.62 241 ALA A N 1
ATOM 1900 C CA . ALA A 1 241 ? 6.514 9.178 -1.650 1.00 90.62 241 ALA A CA 1
ATOM 1901 C C . ALA A 1 241 ? 8.030 9.364 -1.818 1.00 90.62 241 ALA A C 1
ATOM 1903 O O . ALA A 1 241 ? 8.619 8.947 -2.813 1.00 90.62 241 ALA A O 1
ATOM 1904 N N . SER A 1 242 ? 8.676 9.960 -0.817 1.00 88.81 242 SER A N 1
ATOM 1905 C CA . SER A 1 242 ? 10.138 10.090 -0.781 1.00 88.81 242 SER A CA 1
ATOM 1906 C C . SER A 1 242 ? 10.827 8.765 -0.439 1.00 88.81 242 SER A C 1
ATOM 1908 O O . SER A 1 242 ? 11.935 8.508 -0.911 1.00 88.81 242 SER A O 1
ATOM 1910 N N . CYS A 1 243 ? 10.161 7.904 0.336 1.00 9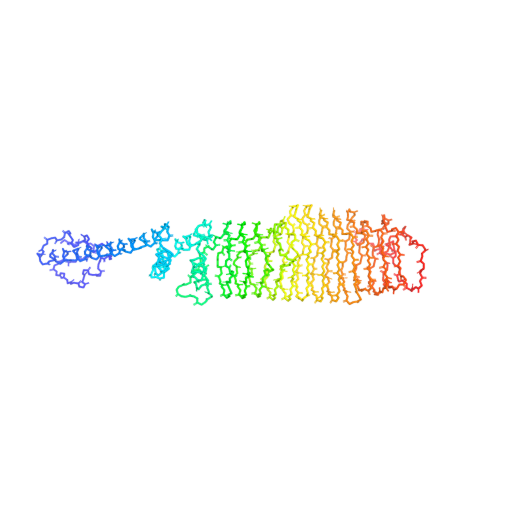0.12 243 CYS A N 1
ATOM 1911 C CA . CYS A 1 243 ? 10.653 6.569 0.645 1.00 90.12 243 CYS A CA 1
ATOM 1912 C C . CYS A 1 243 ? 10.463 5.611 -0.554 1.00 90.12 243 CYS A C 1
ATOM 1914 O O . CYS A 1 243 ? 9.350 5.504 -1.086 1.00 90.12 243 CYS A O 1
ATOM 1916 N N . PRO A 1 244 ? 11.512 4.874 -0.958 1.00 93.06 244 PRO A N 1
ATOM 1917 C CA . PRO A 1 244 ? 11.416 3.730 -1.858 1.00 93.06 244 PRO A CA 1
ATOM 1918 C C . PRO A 1 244 ? 10.344 2.720 -1.442 1.00 93.06 244 PRO A C 1
ATOM 1920 O O . PRO A 1 244 ? 10.219 2.379 -0.262 1.00 93.06 244 PRO A O 1
ATOM 1923 N N . LEU A 1 245 ? 9.612 2.189 -2.423 1.00 95.44 245 LEU A N 1
ATOM 1924 C CA . LEU A 1 245 ? 8.710 1.054 -2.235 1.00 95.44 245 LEU A CA 1
ATOM 1925 C C . LEU A 1 245 ? 9.354 -0.207 -2.801 1.00 95.44 245 LEU A C 1
ATOM 1927 O O . LEU A 1 245 ? 9.703 -0.247 -3.977 1.00 95.44 245 LEU A O 1
ATOM 1931 N N . SER A 1 246 ? 9.471 -1.255 -1.990 1.00 95.62 246 SER A N 1
ATOM 1932 C CA . SER A 1 246 ? 10.010 -2.543 -2.427 1.00 95.62 246 SER A CA 1
ATOM 1933 C C . SER A 1 246 ? 9.018 -3.660 -2.238 1.00 95.62 246 SER A C 1
ATOM 1935 O O . SER A 1 246 ? 8.538 -3.907 -1.133 1.00 95.62 246 SER A O 1
ATOM 1937 N N . PHE A 1 247 ? 8.801 -4.394 -3.316 1.00 96.81 247 PHE A N 1
ATOM 1938 C CA . PHE A 1 247 ? 7.893 -5.517 -3.390 1.00 96.81 247 PHE A CA 1
ATOM 1939 C C . PHE A 1 247 ? 8.699 -6.801 -3.566 1.00 96.81 247 PHE A C 1
ATOM 1941 O O . PHE A 1 247 ? 9.418 -6.965 -4.549 1.00 96.81 247 PHE A O 1
ATOM 1948 N N . ASP A 1 248 ? 8.566 -7.730 -2.623 1.00 96.81 248 ASP A N 1
ATOM 1949 C CA . ASP A 1 248 ? 9.162 -9.061 -2.724 1.00 96.81 248 ASP A CA 1
ATOM 1950 C C . ASP A 1 248 ? 8.090 -10.147 -2.621 1.00 96.81 248 ASP A C 1
ATOM 1952 O O . ASP A 1 248 ? 7.310 -10.195 -1.675 1.00 96.81 248 ASP A O 1
ATOM 1956 N N . ALA A 1 249 ? 8.031 -11.022 -3.618 1.00 96.94 249 ALA A N 1
ATOM 1957 C CA . ALA A 1 249 ? 7.024 -12.067 -3.773 1.00 96.94 249 ALA A CA 1
ATOM 1958 C C . ALA A 1 249 ? 5.572 -11.543 -3.743 1.00 96.94 249 ALA A C 1
ATOM 1960 O O . ALA A 1 249 ? 4.669 -12.246 -3.302 1.00 96.94 249 ALA A O 1
ATOM 1961 N N . CYS A 1 250 ? 5.332 -10.311 -4.198 1.00 97.38 250 CYS A N 1
ATOM 1962 C CA . CYS A 1 250 ? 4.005 -9.689 -4.167 1.00 97.38 250 CYS A CA 1
ATOM 1963 C C . CYS A 1 250 ? 3.265 -9.821 -5.501 1.00 97.38 250 CYS A C 1
ATOM 1965 O O . CYS A 1 250 ? 3.883 -9.863 -6.560 1.00 97.38 250 CYS A O 1
ATOM 1967 N N . THR A 1 251 ? 1.934 -9.808 -5.457 1.00 97.69 251 THR A N 1
ATOM 1968 C CA . THR A 1 251 ? 1.068 -9.619 -6.627 1.00 97.69 251 THR A CA 1
ATOM 1969 C C . THR A 1 251 ? 0.331 -8.289 -6.504 1.00 97.69 251 THR A C 1
ATOM 1971 O O . THR A 1 251 ? -0.494 -8.121 -5.607 1.00 97.69 251 THR A O 1
ATOM 1974 N N . VAL A 1 252 ? 0.599 -7.343 -7.405 1.00 98.12 252 VAL A N 1
ATOM 1975 C CA . VAL A 1 252 ? -0.030 -6.012 -7.419 1.00 98.12 252 VAL A CA 1
ATOM 1976 C C . VAL A 1 252 ? -0.750 -5.798 -8.749 1.00 98.12 252 VAL A C 1
ATOM 1978 O O . VAL A 1 252 ? -0.109 -5.832 -9.796 1.00 98.12 252 VAL A O 1
ATOM 1981 N N . LYS A 1 253 ? -2.068 -5.544 -8.755 1.00 97.88 253 LYS A N 1
ATOM 1982 C CA . LYS A 1 253 ? -2.788 -5.360 -10.039 1.00 97.88 253 LYS A CA 1
ATOM 1983 C C . LYS A 1 253 ? -2.510 -4.004 -10.686 1.00 97.88 253 LYS A C 1
ATOM 1985 O O . LYS A 1 253 ? -2.389 -3.893 -11.902 1.00 97.88 253 LYS A O 1
ATOM 1990 N N . SER A 1 254 ? -2.405 -2.939 -9.896 1.00 97.62 254 SER A N 1
ATOM 1991 C CA . SER A 1 254 ? -2.064 -1.623 -10.450 1.00 97.62 254 SER A CA 1
ATOM 1992 C C . SER A 1 254 ? -1.370 -0.721 -9.446 1.00 97.62 254 SER A C 1
ATOM 1994 O O . SER A 1 254 ? -1.793 -0.654 -8.288 1.00 97.62 254 SER A O 1
ATOM 1996 N N . ILE A 1 255 ? -0.370 0.016 -9.918 1.00 97.88 255 ILE A N 1
ATOM 1997 C CA . ILE A 1 255 ? 0.220 1.169 -9.242 1.00 97.88 255 ILE A CA 1
ATOM 1998 C C . ILE A 1 255 ? -0.031 2.401 -10.108 1.00 97.88 255 ILE A C 1
ATOM 2000 O O . ILE A 1 255 ? 0.426 2.477 -11.244 1.00 97.88 255 ILE A O 1
ATOM 2004 N N . ASP A 1 256 ? -0.743 3.382 -9.562 1.00 96.19 256 ASP A N 1
ATOM 2005 C CA . ASP A 1 256 ? -1.060 4.625 -10.258 1.00 96.19 256 ASP A CA 1
ATOM 2006 C C . ASP A 1 256 ? -0.384 5.809 -9.568 1.00 96.19 256 ASP A C 1
ATOM 2008 O O . ASP A 1 256 ? -0.799 6.225 -8.476 1.00 96.19 256 ASP A O 1
ATOM 2012 N N . ILE A 1 257 ? 0.595 6.409 -10.243 1.00 95.06 257 ILE A N 1
ATOM 2013 C CA . ILE A 1 257 ? 1.170 7.690 -9.830 1.00 95.06 257 ILE A CA 1
ATOM 2014 C C . ILE A 1 257 ? 0.185 8.793 -10.216 1.00 95.06 257 ILE A C 1
ATOM 2016 O O . ILE A 1 257 ? -0.128 8.998 -11.393 1.00 95.06 257 ILE A O 1
ATOM 2020 N N . GLN A 1 258 ? -0.367 9.465 -9.207 1.00 91.31 258 GLN A N 1
ATOM 2021 C CA . GLN A 1 258 ? -1.389 10.494 -9.382 1.00 91.31 258 GLN A CA 1
ATOM 2022 C C . GLN A 1 258 ? -0.806 11.755 -10.038 1.00 91.31 258 GLN A C 1
ATOM 2024 O O . GLN A 1 258 ? 0.401 11.891 -10.226 1.00 91.31 258 GLN A O 1
ATOM 2029 N N . LYS A 1 259 ? -1.678 12.702 -10.407 1.00 86.94 259 LYS A N 1
ATOM 2030 C CA . LYS A 1 259 ? -1.258 13.982 -10.992 1.00 86.94 259 LYS A CA 1
ATOM 2031 C C . LYS A 1 259 ? -0.285 14.704 -10.052 1.00 86.94 259 LYS A C 1
ATOM 2033 O O . LYS A 1 259 ? -0.631 14.895 -8.889 1.00 86.94 259 LYS A O 1
ATOM 2038 N N . GLN A 1 260 ? 0.870 15.124 -10.575 1.00 87.19 260 GLN A N 1
ATOM 2039 C CA . GLN A 1 260 ? 1.972 15.722 -9.797 1.00 87.19 260 GLN A CA 1
ATOM 2040 C C . GLN A 1 260 ? 2.505 14.824 -8.669 1.00 87.19 260 GLN A C 1
ATOM 2042 O O . GLN A 1 260 ? 3.146 15.312 -7.744 1.00 87.19 260 GLN A O 1
ATOM 2047 N N . GLY A 1 261 ? 2.207 13.523 -8.716 1.00 87.94 261 GLY A N 1
ATOM 2048 C CA . GLY A 1 261 ? 2.707 12.578 -7.737 1.00 87.94 261 GLY A CA 1
ATOM 2049 C C . GLY A 1 261 ? 4.139 12.186 -8.033 1.00 87.94 261 GLY A C 1
ATOM 2050 O O . GLY A 1 261 ? 4.486 11.915 -9.177 1.00 87.94 261 GLY A O 1
ATOM 2051 N N . THR A 1 262 ? 4.954 12.138 -6.995 1.00 91.50 262 THR A N 1
ATOM 2052 C CA . THR A 1 262 ? 6.370 11.793 -7.085 1.00 91.50 262 THR A CA 1
ATOM 2053 C C . THR A 1 262 ? 6.636 10.520 -6.298 1.00 91.50 262 THR A C 1
ATOM 2055 O O . THR A 1 262 ? 6.050 10.310 -5.239 1.00 91.50 262 THR A O 1
ATOM 2058 N N . ILE A 1 263 ? 7.494 9.642 -6.798 1.00 94.94 263 ILE A N 1
ATOM 2059 C CA . ILE A 1 263 ? 8.036 8.530 -6.016 1.00 94.94 263 ILE A CA 1
ATOM 2060 C C . ILE A 1 263 ? 9.524 8.386 -6.294 1.00 94.94 263 ILE A C 1
ATOM 2062 O O . ILE A 1 263 ? 9.948 8.479 -7.442 1.00 94.94 263 ILE A O 1
ATOM 2066 N N . ASN A 1 264 ? 10.310 8.167 -5.242 1.00 94.25 264 ASN A N 1
ATOM 2067 C CA . ASN A 1 264 ? 11.751 7.981 -5.369 1.00 94.25 264 ASN A CA 1
ATOM 2068 C C . ASN A 1 264 ? 12.079 6.723 -6.184 1.00 94.25 264 ASN A C 1
ATOM 2070 O O . ASN A 1 264 ? 12.605 6.825 -7.287 1.00 94.25 264 ASN A O 1
ATOM 2074 N N . SER A 1 265 ? 11.687 5.543 -5.705 1.00 95.62 265 SER A N 1
ATOM 2075 C CA . SER A 1 265 ? 11.879 4.319 -6.478 1.00 95.62 265 SER A CA 1
ATOM 2076 C C . SER A 1 265 ? 10.848 3.241 -6.181 1.00 95.62 265 SER A C 1
ATOM 2078 O O . SER A 1 265 ? 10.230 3.205 -5.110 1.00 95.62 265 SER A O 1
ATOM 2080 N N . ILE A 1 266 ? 10.658 2.369 -7.167 1.00 97.06 266 ILE A N 1
ATOM 2081 C CA . ILE A 1 266 ? 9.870 1.144 -7.069 1.00 97.06 266 ILE A CA 1
ATOM 2082 C C . ILE A 1 266 ? 10.804 -0.024 -7.377 1.00 97.06 266 ILE A C 1
ATOM 2084 O O . ILE A 1 266 ? 11.282 -0.154 -8.498 1.00 97.06 266 ILE A O 1
ATOM 2088 N N . GLU A 1 267 ? 11.037 -0.893 -6.402 1.00 95.81 267 GLU A N 1
ATOM 2089 C CA . GLU A 1 267 ? 11.805 -2.122 -6.595 1.00 95.81 267 GLU A CA 1
ATOM 2090 C C . GLU A 1 267 ? 10.869 -3.332 -6.607 1.00 95.81 267 GLU A C 1
ATOM 2092 O O . GLU A 1 267 ? 10.038 -3.507 -5.710 1.00 95.81 267 GLU A O 1
ATOM 2097 N N . VAL A 1 268 ? 11.024 -4.195 -7.605 1.00 95.88 268 VAL A N 1
ATOM 2098 C CA . VAL A 1 268 ? 10.292 -5.454 -7.733 1.00 95.88 268 VAL A CA 1
ATOM 2099 C C . VAL A 1 268 ? 11.293 -6.591 -7.734 1.00 95.88 268 VAL A C 1
ATOM 2101 O O . VAL A 1 268 ? 12.016 -6.788 -8.701 1.00 95.88 268 VAL A O 1
ATOM 2104 N N . LYS A 1 269 ? 11.328 -7.354 -6.645 1.00 93.44 269 LYS A N 1
ATOM 2105 C CA . LYS A 1 269 ? 12.176 -8.541 -6.528 1.00 93.44 269 LYS A CA 1
ATOM 2106 C C . LYS A 1 269 ? 11.452 -9.731 -7.124 1.00 93.44 269 LYS A C 1
ATOM 2108 O O . LYS A 1 269 ? 11.351 -9.839 -8.325 1.00 93.44 269 LYS A O 1
ATOM 2113 N N . ARG A 1 270 ? 10.843 -10.594 -6.312 1.00 93.00 270 ARG A N 1
ATOM 2114 C CA . ARG A 1 270 ? 9.984 -11.678 -6.816 1.00 93.00 270 ARG A CA 1
ATOM 2115 C C . ARG A 1 270 ? 8.537 -11.207 -6.962 1.00 93.00 270 ARG A C 1
ATOM 2117 O O . ARG A 1 270 ? 8.104 -10.294 -6.261 1.00 93.00 270 ARG A O 1
ATOM 2124 N N . GLY A 1 271 ? 7.755 -11.897 -7.786 1.00 94.62 271 GLY A N 1
ATOM 2125 C CA . GLY A 1 271 ? 6.316 -11.653 -7.930 1.00 94.62 271 GLY A CA 1
ATOM 2126 C C . GLY A 1 271 ? 5.954 -10.854 -9.180 1.00 94.62 271 GLY A C 1
ATOM 2127 O O . GLY A 1 271 ? 6.705 -10.829 -10.153 1.00 94.62 271 GLY A O 1
ATOM 2128 N N . THR A 1 272 ? 4.765 -10.255 -9.188 1.00 96.69 272 THR A N 1
ATOM 2129 C CA . THR A 1 272 ? 4.185 -9.636 -10.382 1.00 96.69 272 THR A CA 1
ATOM 2130 C C . THR A 1 272 ? 3.494 -8.313 -10.075 1.00 96.69 272 THR A C 1
ATOM 2132 O O . THR A 1 272 ? 2.615 -8.245 -9.217 1.00 96.69 272 THR A O 1
ATOM 2135 N N . ILE A 1 273 ? 3.813 -7.281 -10.853 1.00 98.00 273 ILE A N 1
ATOM 2136 C CA . ILE A 1 273 ? 3.007 -6.063 -10.974 1.00 98.00 273 ILE A CA 1
ATOM 2137 C C . ILE A 1 273 ? 2.330 -6.075 -12.345 1.00 98.00 273 ILE A C 1
ATOM 2139 O O . ILE A 1 273 ? 2.995 -6.159 -13.374 1.00 98.00 273 ILE A O 1
ATOM 2143 N N . GLU A 1 274 ? 1.001 -6.014 -12.402 1.00 97.88 274 GLU A N 1
ATOM 2144 C CA . GLU A 1 274 ? 0.307 -6.074 -13.696 1.00 97.88 274 GLU A CA 1
ATOM 2145 C C . GLU A 1 274 ? 0.365 -4.744 -14.456 1.00 97.88 274 GLU A C 1
ATOM 2147 O O . GLU A 1 274 ? 0.489 -4.730 -15.681 1.00 97.88 274 GLU A O 1
ATOM 2152 N N . SER A 1 275 ? 0.301 -3.613 -13.756 1.00 97.44 275 SER A N 1
ATOM 2153 C CA . SER A 1 275 ? 0.408 -2.307 -14.405 1.00 97.44 275 SER A CA 1
ATOM 2154 C C . SER A 1 275 ? 1.007 -1.237 -13.504 1.00 97.44 275 SER A C 1
ATOM 2156 O O . SER A 1 275 ? 0.683 -1.155 -12.317 1.00 97.44 275 SER A O 1
ATOM 2158 N N . ILE A 1 276 ? 1.845 -0.386 -14.093 1.00 97.44 276 ILE A N 1
ATOM 2159 C CA . ILE A 1 276 ? 2.278 0.884 -13.510 1.00 97.44 276 ILE A CA 1
ATOM 2160 C C . ILE A 1 276 ? 1.884 2.003 -14.471 1.00 97.44 276 ILE A C 1
ATOM 2162 O O . ILE A 1 276 ? 2.314 2.033 -15.622 1.00 97.44 276 ILE A O 1
ATOM 2166 N N . ASN A 1 277 ? 1.061 2.935 -13.998 1.00 95.69 277 ASN A N 1
ATOM 2167 C CA . ASN A 1 277 ? 0.610 4.079 -14.781 1.00 95.69 277 ASN A CA 1
ATOM 2168 C C . ASN A 1 277 ? 1.197 5.366 -14.206 1.00 95.69 277 ASN A C 1
ATOM 2170 O O . ASN A 1 277 ? 0.954 5.698 -13.042 1.00 95.69 277 ASN A O 1
ATOM 2174 N N . VAL A 1 278 ? 1.895 6.134 -15.043 1.00 93.12 278 VAL A N 1
ATOM 2175 C CA . VAL A 1 278 ? 2.416 7.450 -14.661 1.00 93.12 278 VAL A CA 1
ATOM 2176 C C . VAL A 1 278 ? 1.502 8.542 -15.211 1.00 93.12 278 VAL A C 1
ATOM 2178 O O . VAL A 1 278 ? 1.404 8.767 -16.424 1.00 93.12 278 VAL A O 1
ATOM 2181 N N . GLY A 1 279 ? 0.773 9.185 -14.293 1.00 85.00 279 GLY A N 1
ATOM 2182 C CA . GLY A 1 279 ? -0.180 10.248 -14.587 1.00 85.00 279 GLY A CA 1
ATOM 2183 C C . GLY A 1 279 ? 0.463 11.557 -15.053 1.00 85.00 279 GLY A C 1
ATOM 2184 O O . GLY A 1 279 ? 1.668 11.666 -15.264 1.00 85.00 279 GLY A O 1
ATOM 2185 N N . LEU A 1 280 ? -0.374 12.583 -15.229 1.00 86.88 280 LEU A N 1
ATOM 2186 C CA . LEU A 1 280 ? 0.063 13.904 -15.684 1.00 86.88 280 LEU A CA 1
ATOM 2187 C C . LEU A 1 280 ? 1.047 14.542 -14.697 1.00 86.88 280 LEU A C 1
ATOM 2189 O O . LEU A 1 280 ? 0.677 14.765 -13.543 1.00 86.88 280 LEU A O 1
ATOM 2193 N N . LEU A 1 281 ? 2.253 14.879 -15.167 1.00 85.88 281 LEU A N 1
ATOM 2194 C CA . LEU A 1 281 ? 3.341 15.419 -14.342 1.00 85.88 281 LEU A CA 1
ATOM 2195 C C . LEU A 1 281 ? 3.726 14.503 -13.166 1.00 85.88 281 LEU A C 1
ATOM 2197 O O . LEU A 1 281 ? 4.265 14.984 -12.174 1.00 85.88 281 LEU A O 1
ATOM 2201 N N . GLY A 1 282 ? 3.395 13.210 -13.235 1.00 90.31 282 GLY A N 1
ATOM 2202 C CA . GLY A 1 282 ? 3.876 12.239 -12.259 1.00 90.31 282 GLY A CA 1
ATOM 2203 C C . GLY A 1 282 ? 5.341 11.908 -12.528 1.00 90.31 282 GLY A C 1
ATOM 2204 O O . GLY A 1 282 ? 5.735 11.833 -13.693 1.00 90.31 282 GLY A O 1
ATOM 2205 N N . THR A 1 283 ? 6.137 11.700 -11.484 1.00 93.75 283 THR A N 1
ATOM 2206 C CA . THR A 1 283 ? 7.539 11.295 -11.628 1.00 93.75 283 THR A CA 1
ATOM 2207 C C . THR A 1 283 ? 7.855 10.049 -10.818 1.00 93.75 283 THR A C 1
ATOM 2209 O O . THR A 1 283 ? 7.343 9.851 -9.714 1.00 93.75 283 THR A O 1
ATOM 2212 N N . ILE A 1 284 ? 8.702 9.199 -11.387 1.00 96.81 284 ILE A N 1
ATOM 2213 C CA . ILE A 1 284 ? 9.326 8.066 -10.708 1.00 96.81 284 ILE A CA 1
ATOM 2214 C C . ILE A 1 284 ? 10.835 8.240 -10.866 1.00 96.81 284 ILE A C 1
ATOM 2216 O O . ILE A 1 284 ? 11.298 8.410 -11.988 1.00 96.81 284 ILE A O 1
ATOM 2220 N N . GLY A 1 285 ? 11.606 8.220 -9.781 1.00 96.44 285 GLY A N 1
ATOM 2221 C CA . GLY A 1 285 ? 13.066 8.298 -9.877 1.00 96.44 285 GLY A CA 1
ATOM 2222 C C . GLY A 1 285 ? 13.637 7.054 -10.557 1.00 96.44 285 GLY A C 1
ATOM 2223 O O . GLY A 1 285 ? 14.245 7.167 -11.617 1.00 96.44 285 GLY A O 1
ATOM 2224 N N . SER A 1 286 ? 13.364 5.865 -10.016 1.00 97.00 286 SER A N 1
ATOM 2225 C CA . SER A 1 286 ? 13.720 4.606 -10.681 1.00 97.00 286 SER A CA 1
ATOM 2226 C C . SER A 1 286 ? 12.698 3.483 -10.511 1.00 97.00 286 SER A C 1
ATOM 2228 O O . SER A 1 286 ? 11.925 3.438 -9.549 1.00 97.00 286 SER A O 1
ATOM 2230 N N . ILE A 1 287 ? 12.699 2.559 -11.467 1.00 97.19 287 ILE A N 1
ATOM 2231 C CA . ILE A 1 287 ? 12.017 1.271 -11.381 1.00 97.19 287 ILE A CA 1
ATOM 2232 C C . ILE A 1 287 ? 13.060 0.186 -11.598 1.00 97.19 287 ILE A C 1
ATOM 2234 O O . ILE A 1 287 ? 13.623 0.099 -12.681 1.00 97.19 287 ILE A O 1
ATOM 2238 N N . GLU A 1 288 ? 13.270 -0.653 -10.591 1.00 95.81 288 GLU A N 1
ATOM 2239 C CA . GLU A 1 288 ? 14.242 -1.748 -10.632 1.00 95.81 288 GLU A CA 1
ATOM 2240 C C . GLU A 1 288 ? 13.520 -3.088 -10.551 1.00 95.81 288 GLU A C 1
ATOM 2242 O O . GLU A 1 288 ? 12.698 -3.293 -9.651 1.00 95.81 288 GLU A O 1
ATOM 2247 N N . VAL A 1 289 ? 13.817 -4.014 -11.463 1.00 94.25 289 VAL A N 1
ATOM 2248 C CA . VAL A 1 289 ? 13.210 -5.353 -11.462 1.00 94.25 289 VAL A CA 1
ATOM 2249 C C . VAL A 1 289 ? 14.272 -6.435 -11.387 1.00 94.25 289 VAL A C 1
ATOM 2251 O O . VAL A 1 289 ? 14.943 -6.724 -12.371 1.00 94.25 289 VAL A O 1
ATOM 2254 N N . ASN A 1 290 ? 14.328 -7.077 -10.219 1.00 92.12 290 ASN A N 1
ATOM 2255 C CA . ASN A 1 290 ? 15.337 -8.043 -9.800 1.00 92.12 290 ASN A CA 1
ATOM 2256 C C . ASN A 1 290 ? 14.714 -9.442 -9.629 1.00 92.12 290 ASN A C 1
ATOM 2258 O O . ASN A 1 290 ? 14.402 -9.865 -8.511 1.00 92.12 290 ASN A O 1
ATOM 2262 N N . GLY A 1 291 ? 14.484 -10.154 -10.738 1.00 88.06 291 GLY A N 1
ATOM 2263 C CA . GLY A 1 291 ? 13.858 -11.492 -10.737 1.00 88.06 291 GLY A CA 1
ATOM 2264 C C . GLY A 1 291 ? 12.321 -11.513 -10.760 1.00 88.06 291 GLY A C 1
ATOM 2265 O O . GLY A 1 291 ? 11.706 -12.559 -10.532 1.00 88.06 291 GLY A O 1
ATOM 2266 N N . GLY A 1 292 ? 11.695 -10.361 -10.992 1.00 92.12 292 GLY A N 1
ATOM 2267 C CA . GLY A 1 292 ? 10.245 -10.172 -10.931 1.00 92.12 292 GLY A CA 1
ATOM 2268 C C . GLY A 1 292 ? 9.622 -9.983 -12.296 1.00 92.12 292 GLY A C 1
ATOM 2269 O O . GLY A 1 292 ? 10.302 -10.005 -13.321 1.00 92.12 292 GLY A O 1
ATOM 2270 N N . THR A 1 293 ? 8.310 -9.764 -12.317 1.00 94.50 293 THR A N 1
ATOM 2271 C CA . THR A 1 293 ? 7.595 -9.443 -13.552 1.00 94.50 293 THR A CA 1
ATOM 2272 C C . THR A 1 293 ? 6.820 -8.144 -13.426 1.00 94.50 293 THR A C 1
ATOM 2274 O O . THR A 1 293 ? 6.029 -7.975 -12.498 1.00 94.50 293 THR A O 1
ATOM 2277 N N . ILE A 1 294 ? 6.965 -7.256 -14.406 1.00 96.94 294 ILE A N 1
ATOM 2278 C CA . ILE A 1 294 ? 6.045 -6.132 -14.598 1.00 96.94 294 ILE A CA 1
ATOM 2279 C C . ILE A 1 294 ? 5.388 -6.284 -15.966 1.00 96.94 294 ILE A C 1
ATOM 2281 O O . ILE A 1 294 ? 6.051 -6.205 -16.996 1.00 96.94 294 ILE A O 1
ATOM 2285 N N . LYS A 1 295 ? 4.070 -6.512 -16.009 1.00 97.12 295 LYS A N 1
ATOM 2286 C CA . LYS A 1 295 ? 3.392 -6.786 -17.288 1.00 97.12 295 LYS A CA 1
ATOM 2287 C C . LYS A 1 295 ? 3.289 -5.536 -18.160 1.00 97.12 295 LYS A C 1
ATOM 2289 O O . LYS A 1 295 ? 3.402 -5.644 -19.376 1.00 97.12 295 LYS A O 1
ATOM 2294 N N . SER A 1 296 ? 3.064 -4.362 -17.569 1.00 96.44 296 SER A N 1
ATOM 2295 C CA . SER A 1 296 ? 3.000 -3.119 -18.336 1.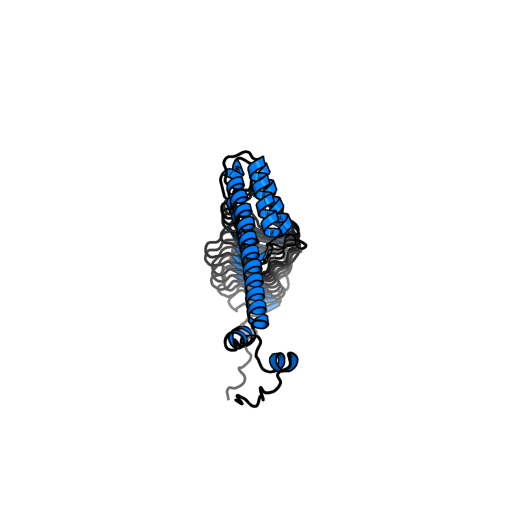00 96.44 296 SER A CA 1
ATOM 2296 C C . SER A 1 296 ? 3.421 -1.879 -17.548 1.00 96.44 296 SER A C 1
ATOM 2298 O O . SER A 1 296 ? 3.093 -1.737 -16.368 1.00 96.44 296 SER A O 1
ATOM 2300 N N . ILE A 1 297 ? 4.100 -0.960 -18.231 1.00 95.94 297 ILE A N 1
ATOM 2301 C CA . ILE A 1 297 ? 4.317 0.421 -17.800 1.00 95.94 297 ILE A CA 1
ATOM 2302 C C . ILE A 1 297 ? 3.775 1.349 -18.878 1.00 95.94 297 ILE A C 1
ATOM 2304 O O . ILE A 1 297 ? 4.116 1.201 -20.049 1.00 95.94 297 ILE A O 1
ATOM 2308 N N . GLU A 1 298 ? 2.979 2.334 -18.474 1.00 94.75 298 GLU A N 1
ATOM 2309 C CA . GLU A 1 298 ? 2.463 3.368 -19.366 1.00 94.75 298 GLU A CA 1
ATOM 2310 C C . GLU A 1 298 ? 2.816 4.765 -18.835 1.00 94.75 298 GLU A C 1
ATOM 2312 O O . GLU A 1 298 ? 2.281 5.229 -17.820 1.00 94.75 298 GLU A O 1
ATOM 2317 N N . VAL A 1 299 ? 3.687 5.467 -19.564 1.00 92.25 299 VAL A N 1
ATOM 2318 C CA . VAL A 1 299 ? 4.105 6.843 -19.278 1.00 92.25 299 VAL A CA 1
ATOM 2319 C C . VAL A 1 299 ? 3.359 7.798 -20.204 1.00 92.25 299 VAL A C 1
ATOM 2321 O O . VAL A 1 299 ? 3.687 7.956 -21.383 1.00 92.25 299 VAL A O 1
ATOM 2324 N N . ARG A 1 300 ? 2.318 8.454 -19.674 1.00 88.19 300 ARG A N 1
ATOM 2325 C CA . ARG A 1 300 ? 1.456 9.323 -20.490 1.00 88.19 300 ARG A CA 1
ATOM 2326 C C . ARG A 1 300 ? 2.019 10.724 -20.659 1.00 88.19 300 ARG A C 1
ATOM 2328 O O . ARG A 1 300 ? 2.241 11.118 -21.787 1.00 88.19 300 ARG A O 1
ATOM 2335 N N . HIS A 1 301 ? 2.195 11.458 -19.562 1.00 87.31 301 HIS A N 1
ATOM 2336 C CA . HIS A 1 301 ? 2.774 12.817 -19.524 1.00 87.31 301 HIS A CA 1
ATOM 2337 C C . HIS A 1 301 ? 3.668 12.989 -18.282 1.00 87.31 301 HIS A C 1
ATOM 2339 O O . HIS A 1 301 ? 3.779 14.081 -17.720 1.00 87.31 301 HIS A O 1
ATOM 2345 N N . GLY A 1 302 ? 4.159 11.872 -17.756 1.00 90.31 302 GLY A N 1
ATOM 2346 C CA . GLY A 1 302 ? 5.055 11.842 -16.613 1.00 90.31 302 GLY A CA 1
ATOM 2347 C C . GLY A 1 302 ? 6.492 11.610 -17.052 1.00 90.31 302 GLY A C 1
ATOM 2348 O O . GLY A 1 302 ? 6.775 11.521 -18.249 1.00 90.31 302 GLY A O 1
ATOM 2349 N N . ALA A 1 303 ? 7.368 11.476 -16.069 1.00 93.38 303 ALA A N 1
ATOM 2350 C CA . ALA A 1 303 ? 8.760 11.120 -16.276 1.00 93.38 303 ALA A CA 1
ATOM 2351 C C . ALA A 1 303 ? 9.138 9.909 -15.421 1.00 93.38 303 ALA A C 1
ATOM 2353 O O . ALA A 1 303 ? 8.649 9.750 -14.300 1.00 93.38 303 ALA A O 1
ATOM 2354 N N . ILE A 1 304 ? 10.018 9.072 -15.948 1.00 96.50 304 ILE A N 1
ATOM 2355 C CA . ILE A 1 304 ? 10.752 8.075 -15.174 1.00 96.50 304 ILE A CA 1
ATOM 2356 C C . ILE A 1 304 ? 12.237 8.387 -15.363 1.00 96.50 304 ILE A C 1
ATOM 2358 O O . ILE A 1 304 ? 12.638 8.666 -16.487 1.00 96.50 304 ILE A O 1
ATOM 2362 N N . GLY A 1 305 ? 13.044 8.377 -14.305 1.00 96.94 305 GLY A N 1
ATOM 2363 C CA . GLY A 1 305 ? 14.495 8.516 -14.450 1.00 96.94 305 GLY A CA 1
ATOM 2364 C C . GLY A 1 305 ? 15.084 7.253 -15.074 1.00 96.94 305 GLY A C 1
ATOM 2365 O O . GLY A 1 305 ? 15.409 7.218 -16.257 1.00 96.94 305 GLY A O 1
ATOM 2366 N N . LEU A 1 306 ? 15.136 6.177 -14.296 1.00 97.31 306 LEU A N 1
ATOM 2367 C CA . LEU A 1 306 ? 15.709 4.898 -14.720 1.00 97.31 306 LEU A CA 1
ATOM 2368 C C . LEU A 1 306 ? 14.668 3.776 -14.718 1.00 97.31 306 LEU A C 1
ATOM 2370 O O . LEU A 1 306 ? 13.866 3.659 -13.789 1.00 97.31 306 LEU A O 1
ATOM 2374 N N . ILE A 1 307 ? 14.711 2.919 -15.734 1.00 96.94 307 ILE A N 1
ATOM 2375 C CA . ILE A 1 307 ? 14.147 1.569 -15.672 1.00 96.94 307 ILE A CA 1
ATOM 2376 C C . ILE A 1 307 ? 15.294 0.570 -15.800 1.00 96.94 307 ILE A C 1
ATOM 2378 O O . ILE A 1 307 ? 15.844 0.425 -16.888 1.00 96.94 307 ILE A O 1
ATOM 2382 N N . GLY A 1 308 ? 15.618 -0.115 -14.706 1.00 95.44 308 GLY A N 1
ATOM 2383 C CA . GLY A 1 308 ? 16.611 -1.182 -14.653 1.00 95.44 308 GLY A CA 1
ATOM 2384 C C . GLY A 1 308 ? 15.960 -2.566 -14.606 1.00 95.44 308 GLY A C 1
ATOM 2385 O O . GLY A 1 308 ? 14.983 -2.801 -13.882 1.00 95.44 308 GLY A O 1
ATOM 2386 N N . VAL A 1 309 ? 16.480 -3.498 -15.407 1.00 93.94 309 VAL A N 1
ATOM 2387 C CA . VAL A 1 309 ? 15.990 -4.883 -15.481 1.00 93.94 309 VAL A CA 1
ATOM 2388 C C . VAL A 1 309 ? 17.146 -5.861 -15.302 1.00 93.94 309 VAL A C 1
ATOM 2390 O O . VAL A 1 309 ? 17.927 -6.067 -16.228 1.00 93.94 309 VAL A O 1
ATOM 2393 N N . ASP A 1 310 ? 17.212 -6.518 -14.144 1.00 90.31 310 ASP A N 1
ATOM 2394 C CA . ASP A 1 310 ? 18.222 -7.532 -13.827 1.00 90.31 310 ASP A CA 1
ATOM 2395 C C . ASP A 1 310 ? 17.568 -8.872 -13.452 1.00 90.31 310 ASP A C 1
ATOM 2397 O O . ASP A 1 310 ? 16.931 -9.043 -12.413 1.00 90.31 310 ASP A O 1
ATOM 2401 N N . GLY A 1 311 ? 17.633 -9.851 -14.357 1.00 83.31 311 GLY A N 1
ATOM 2402 C CA . GLY A 1 311 ? 17.014 -11.170 -14.155 1.00 83.31 311 GLY A CA 1
ATOM 2403 C C . GLY A 1 311 ? 15.478 -11.182 -14.129 1.00 83.31 311 GLY A C 1
ATOM 2404 O O . GLY A 1 311 ? 14.880 -12.234 -13.903 1.00 83.31 311 GLY A O 1
ATOM 2405 N N . GLY A 1 312 ? 14.828 -10.029 -14.316 1.00 84.44 312 GLY A N 1
ATOM 2406 C CA . GLY A 1 312 ? 13.377 -9.875 -14.405 1.00 84.44 312 GLY A CA 1
ATOM 2407 C C . GLY A 1 312 ? 12.836 -9.863 -15.836 1.00 84.44 312 GLY A C 1
ATOM 2408 O O . GLY A 1 312 ? 13.581 -9.737 -16.808 1.00 84.44 312 GLY A O 1
ATOM 2409 N N . VAL A 1 313 ? 11.508 -9.949 -15.959 1.00 85.56 313 VAL A N 1
ATOM 2410 C CA . VAL A 1 313 ? 10.795 -9.868 -17.243 1.00 85.56 313 VAL A CA 1
ATOM 2411 C C . VAL A 1 313 ? 9.816 -8.700 -17.238 1.00 85.56 313 VAL A C 1
ATOM 2413 O O . VAL A 1 313 ? 8.948 -8.590 -16.369 1.00 85.56 313 VAL A O 1
ATOM 2416 N N . PHE A 1 314 ? 9.901 -7.857 -18.256 1.00 88.69 314 PHE A N 1
ATOM 2417 C CA . PHE A 1 314 ? 8.884 -6.866 -18.566 1.00 88.69 314 PHE A CA 1
ATOM 2418 C C . PHE A 1 314 ? 8.044 -7.300 -19.756 1.00 88.69 314 PHE A C 1
ATOM 2420 O O . PHE A 1 314 ? 8.581 -7.723 -20.772 1.00 88.69 314 PHE A O 1
ATOM 2427 N N . GLY A 1 315 ? 6.730 -7.110 -19.664 1.00 91.50 315 GLY A N 1
ATOM 2428 C CA . GLY A 1 315 ? 5.851 -7.241 -20.823 1.00 91.50 315 GLY A CA 1
ATOM 2429 C C . GLY A 1 315 ? 6.015 -6.040 -21.754 1.00 91.50 315 GLY A C 1
ATOM 2430 O O . GLY A 1 315 ? 6.808 -6.053 -22.689 1.00 91.50 315 GLY A O 1
ATOM 2431 N N . SER A 1 316 ? 5.276 -4.961 -21.503 1.00 93.38 316 SER A N 1
ATOM 2432 C CA . SER A 1 316 ? 5.288 -3.782 -22.379 1.00 93.38 316 SER A CA 1
ATOM 2433 C C . SER A 1 316 ? 5.666 -2.485 -21.668 1.00 93.38 316 SER A C 1
ATOM 2435 O O . SER A 1 316 ? 5.063 -2.146 -20.651 1.00 93.38 316 SER A O 1
ATOM 2437 N N . ILE A 1 317 ? 6.551 -1.692 -22.267 1.00 95.19 317 ILE A N 1
ATOM 2438 C CA . ILE A 1 317 ? 6.806 -0.297 -21.892 1.00 95.19 317 ILE A CA 1
ATOM 2439 C C . ILE A 1 317 ? 6.236 0.615 -22.979 1.00 95.19 317 ILE A C 1
ATOM 2441 O O . ILE A 1 317 ? 6.627 0.527 -24.143 1.00 95.19 317 ILE A O 1
ATOM 2445 N N . GLY A 1 318 ? 5.304 1.488 -22.602 1.00 91.25 318 GLY A N 1
ATOM 2446 C CA . GLY A 1 318 ? 4.692 2.491 -23.467 1.00 91.25 318 GLY A CA 1
ATOM 2447 C C . GLY A 1 318 ? 5.047 3.908 -23.027 1.00 91.25 318 GLY A C 1
ATOM 2448 O O . GLY A 1 318 ? 4.788 4.293 -21.888 1.00 91.25 318 GLY A O 1
ATOM 2449 N N . VAL A 1 319 ? 5.597 4.711 -23.941 1.00 92.00 319 VAL A N 1
ATOM 2450 C CA . VAL A 1 319 ? 5.887 6.138 -23.721 1.00 92.00 319 VAL A CA 1
ATOM 2451 C C . VAL A 1 319 ? 5.112 6.964 -24.739 1.00 92.00 319 VAL A C 1
ATOM 2453 O O . VAL A 1 319 ? 5.287 6.784 -25.945 1.00 92.00 319 VAL A O 1
ATOM 2456 N N . ARG A 1 320 ? 4.222 7.849 -24.271 1.00 88.62 320 ARG A N 1
ATOM 2457 C CA . ARG A 1 320 ? 3.326 8.630 -25.146 1.00 88.62 320 ARG A CA 1
ATOM 2458 C C . ARG A 1 320 ? 3.750 10.080 -25.323 1.00 88.62 320 ARG A C 1
ATOM 2460 O O . ARG A 1 320 ? 4.266 10.431 -26.371 1.00 88.62 320 ARG A O 1
ATOM 2467 N N . LEU A 1 321 ? 3.477 10.910 -24.322 1.00 86.75 321 LEU A N 1
ATOM 2468 C CA . LEU A 1 321 ? 3.835 12.334 -24.250 1.00 86.75 321 LEU A CA 1
ATOM 2469 C C . LEU A 1 321 ? 4.764 12.590 -23.045 1.00 86.75 321 LEU A C 1
ATOM 2471 O O . LEU A 1 321 ? 4.875 13.717 -22.571 1.00 86.75 321 LEU A O 1
ATOM 2475 N N . GLY A 1 322 ? 5.325 11.524 -22.469 1.00 87.69 322 GLY A N 1
ATOM 2476 C CA . GLY A 1 322 ? 6.232 11.571 -21.327 1.00 87.69 322 GLY A CA 1
ATOM 2477 C C . GLY A 1 322 ? 7.652 11.170 -21.709 1.00 87.69 322 GLY A C 1
ATOM 2478 O O . GLY A 1 322 ? 7.952 10.968 -22.888 1.00 87.69 322 GLY A O 1
ATOM 2479 N N . ALA A 1 323 ? 8.507 11.025 -20.702 1.00 91.62 323 ALA A N 1
ATOM 2480 C CA . ALA A 1 323 ? 9.906 10.662 -20.894 1.00 91.62 323 ALA A CA 1
ATOM 2481 C C . ALA A 1 323 ? 10.356 9.540 -19.953 1.00 91.62 323 ALA A C 1
ATOM 2483 O O . ALA A 1 323 ? 9.821 9.391 -18.853 1.00 91.62 323 ALA A O 1
ATOM 2484 N N . ILE A 1 324 ? 11.342 8.765 -20.391 1.00 95.81 324 ILE A N 1
ATOM 2485 C CA . ILE A 1 324 ? 12.120 7.859 -19.542 1.00 95.81 324 ILE A CA 1
ATOM 2486 C C . ILE A 1 324 ? 13.583 8.229 -19.768 1.00 95.81 324 ILE A C 1
ATOM 2488 O O . ILE A 1 324 ? 14.011 8.154 -20.908 1.00 95.81 324 ILE A O 1
ATOM 2492 N N . GLU A 1 325 ? 14.339 8.678 -18.768 1.00 96.50 325 GLU A N 1
ATOM 2493 C CA . GLU A 1 325 ? 15.704 9.186 -19.011 1.00 96.50 325 GLU A CA 1
ATOM 2494 C C . GLU A 1 325 ? 16.649 8.075 -19.484 1.00 96.50 325 GLU A C 1
ATOM 2496 O O . GLU A 1 325 ? 17.450 8.294 -20.394 1.00 96.50 325 GLU A O 1
ATOM 2501 N N . SER A 1 326 ? 16.511 6.876 -18.917 1.00 96.69 326 SER A N 1
ATOM 2502 C CA . SER A 1 326 ? 17.292 5.702 -19.302 1.00 96.69 326 SER A CA 1
ATOM 2503 C C . SER A 1 326 ? 16.529 4.393 -19.105 1.00 96.69 326 SER A C 1
ATOM 2505 O O . SER A 1 326 ? 15.744 4.236 -18.163 1.00 96.69 326 SER A O 1
ATOM 2507 N N . ILE A 1 327 ? 16.766 3.445 -20.007 1.00 96.94 327 ILE A N 1
ATOM 2508 C CA . ILE A 1 327 ? 16.372 2.043 -19.854 1.00 96.94 327 ILE A CA 1
ATOM 2509 C C . ILE A 1 327 ? 17.649 1.209 -19.907 1.00 96.94 327 ILE A C 1
ATOM 2511 O O . ILE A 1 327 ? 18.345 1.261 -20.916 1.00 96.94 327 ILE A O 1
ATOM 2515 N N . ASP A 1 328 ? 17.920 0.446 -18.853 1.00 96.56 328 ASP A N 1
ATOM 2516 C CA . ASP A 1 328 ? 19.072 -0.449 -18.739 1.00 96.56 328 ASP A CA 1
ATOM 2517 C C . ASP A 1 328 ? 18.601 -1.899 -18.546 1.00 96.56 328 ASP A C 1
ATOM 2519 O O . ASP A 1 328 ? 17.864 -2.224 -17.610 1.00 96.56 328 ASP A O 1
ATOM 2523 N N . ILE A 1 329 ? 18.993 -2.779 -19.466 1.00 95.38 329 ILE A N 1
ATOM 2524 C CA . ILE A 1 329 ? 18.596 -4.189 -19.482 1.00 95.38 329 ILE A CA 1
ATOM 2525 C C . ILE A 1 329 ? 19.844 -5.055 -19.352 1.00 95.38 329 ILE A C 1
ATOM 2527 O O . ILE A 1 329 ? 20.602 -5.222 -20.313 1.00 95.38 329 ILE A O 1
ATOM 2531 N N . GLN A 1 330 ? 20.010 -5.667 -18.183 1.00 94.56 330 GLN A N 1
ATOM 2532 C CA . GLN A 1 330 ? 21.140 -6.537 -17.874 1.00 94.56 330 GLN A CA 1
ATOM 2533 C C . GLN A 1 330 ? 21.001 -7.919 -18.541 1.00 94.56 330 GLN A C 1
ATOM 2535 O O . GLN A 1 330 ? 19.959 -8.253 -19.104 1.00 94.56 330 GLN A O 1
ATOM 2540 N N . GLU A 1 331 ? 22.051 -8.747 -18.497 1.00 90.38 331 GLU A N 1
ATOM 2541 C CA . GLU A 1 331 ? 22.194 -9.953 -19.340 1.00 90.38 331 GLU A CA 1
ATOM 2542 C C . GLU A 1 331 ? 21.038 -10.952 -19.170 1.00 90.38 331 GLU A C 1
ATOM 2544 O O . GLU A 1 331 ? 20.608 -11.593 -20.128 1.00 90.38 331 GLU A O 1
ATOM 2549 N N . GLN A 1 332 ? 20.517 -11.065 -17.947 1.00 89.62 332 GLN A N 1
ATOM 2550 C CA . GLN A 1 332 ? 19.398 -11.947 -17.605 1.00 89.62 332 GLN A CA 1
ATOM 2551 C C . GLN A 1 332 ? 18.030 -11.245 -17.679 1.00 89.62 332 GLN A C 1
ATOM 2553 O O . GLN A 1 332 ? 17.001 -11.870 -17.427 1.00 89.62 332 GLN A O 1
ATOM 2558 N N . GLY A 1 333 ? 18.006 -9.947 -17.986 1.00 91.88 333 GLY A N 1
ATOM 2559 C CA . GLY A 1 333 ? 16.797 -9.151 -18.148 1.00 91.88 333 GLY A CA 1
ATOM 2560 C C . GLY A 1 333 ? 16.174 -9.309 -19.536 1.00 91.88 333 GLY A C 1
ATOM 2561 O O . GLY A 1 333 ? 16.864 -9.474 -20.547 1.00 91.88 333 GLY A O 1
ATOM 2562 N N . ALA A 1 334 ? 14.845 -9.234 -19.597 1.00 93.31 334 ALA A N 1
ATOM 2563 C CA . ALA A 1 334 ? 14.114 -9.240 -20.861 1.00 93.31 334 ALA A CA 1
ATOM 2564 C C . ALA A 1 334 ? 12.922 -8.278 -20.852 1.00 93.31 334 ALA A C 1
ATOM 2566 O O . ALA A 1 334 ? 12.228 -8.142 -19.843 1.00 93.31 334 ALA A O 1
ATOM 2567 N N . ILE A 1 335 ? 12.657 -7.649 -21.998 1.00 96.00 335 ILE A N 1
ATOM 2568 C CA . ILE A 1 335 ? 11.475 -6.811 -22.231 1.00 96.00 335 ILE A CA 1
ATOM 2569 C C . ILE A 1 335 ? 10.770 -7.265 -23.514 1.00 96.00 335 ILE A C 1
ATOM 2571 O O . ILE A 1 335 ? 11.358 -7.208 -24.593 1.00 96.00 335 ILE A O 1
ATOM 2575 N N . ASP A 1 336 ? 9.501 -7.673 -23.447 1.00 96.19 336 ASP A N 1
ATOM 2576 C CA . ASP A 1 336 ? 8.790 -8.181 -24.631 1.00 96.19 336 ASP A CA 1
ATOM 2577 C C . ASP A 1 336 ? 8.551 -7.073 -25.665 1.00 96.19 336 ASP A C 1
ATOM 2579 O O . ASP A 1 336 ? 8.687 -7.293 -26.869 1.00 96.19 336 ASP A O 1
ATOM 2583 N N . SER A 1 337 ? 8.196 -5.864 -25.223 1.00 96.44 337 SER A N 1
ATOM 2584 C CA . SER A 1 337 ? 7.936 -4.741 -26.122 1.00 96.44 337 SER A CA 1
ATOM 2585 C C . SER A 1 337 ? 8.253 -3.387 -25.497 1.00 96.44 337 SER A C 1
ATOM 2587 O O . SER A 1 337 ? 7.740 -3.041 -24.439 1.00 96.44 337 SER A O 1
ATOM 2589 N N . ILE A 1 338 ? 8.963 -2.544 -26.240 1.00 96.25 338 ILE A N 1
ATOM 2590 C CA . ILE A 1 338 ? 9.141 -1.119 -25.952 1.00 96.25 338 ILE A CA 1
ATOM 2591 C C . ILE A 1 338 ? 8.509 -0.328 -27.095 1.00 96.25 338 ILE A C 1
ATOM 2593 O O . ILE A 1 338 ? 8.841 -0.535 -28.262 1.00 96.25 338 ILE A O 1
ATOM 2597 N N . LYS A 1 339 ? 7.579 0.574 -26.773 1.00 94.75 339 LYS A N 1
ATOM 2598 C CA . LYS A 1 339 ? 6.895 1.435 -27.740 1.00 94.75 339 LYS A CA 1
ATOM 2599 C C . LYS A 1 339 ? 6.980 2.899 -27.324 1.00 94.75 339 LYS A C 1
ATOM 2601 O O . LYS A 1 339 ? 6.344 3.317 -26.360 1.00 94.75 339 LYS A O 1
ATOM 2606 N N . ILE A 1 340 ? 7.690 3.688 -28.122 1.00 92.69 340 ILE A N 1
ATOM 2607 C CA . ILE A 1 340 ? 7.867 5.131 -27.931 1.00 92.69 340 ILE A CA 1
ATOM 2608 C C . ILE A 1 340 ? 7.080 5.847 -29.031 1.00 92.69 340 ILE A C 1
ATOM 2610 O O . ILE A 1 340 ? 7.418 5.726 -30.206 1.00 92.69 340 ILE A O 1
ATOM 2614 N N . GLN A 1 341 ? 5.994 6.539 -28.679 1.00 91.25 341 GLN A N 1
ATOM 2615 C CA . GLN A 1 341 ? 5.154 7.287 -29.630 1.00 91.25 341 GLN A CA 1
ATOM 2616 C C . GLN A 1 341 ? 5.805 8.623 -30.021 1.00 91.25 341 GLN A C 1
ATOM 2618 O O . GLN A 1 341 ? 6.777 9.025 -29.399 1.00 91.25 341 GLN A O 1
ATOM 2623 N N . GLU A 1 342 ? 5.261 9.320 -31.024 1.00 85.50 342 GLU A N 1
ATOM 2624 C CA . GLU A 1 342 ? 5.860 10.510 -31.671 1.00 85.50 342 GLU A CA 1
ATOM 2625 C C . GLU A 1 342 ? 6.364 11.615 -30.724 1.00 85.50 342 GLU A C 1
ATOM 2627 O O . GLU A 1 342 ? 7.343 12.287 -31.033 1.00 85.50 342 GLU A O 1
ATOM 2632 N N . HIS A 1 343 ? 5.731 11.803 -29.565 1.00 87.12 343 HIS A N 1
ATOM 2633 C CA . HIS A 1 343 ? 6.138 12.805 -28.569 1.00 87.12 343 HIS A CA 1
ATOM 2634 C C . HIS A 1 343 ? 6.741 12.193 -27.297 1.00 87.12 343 HIS A C 1
ATOM 2636 O O . HIS A 1 343 ? 6.940 12.892 -26.305 1.00 87.12 343 HIS A O 1
ATOM 2642 N N . GLY A 1 344 ? 6.992 10.887 -27.306 1.00 89.12 344 GLY A N 1
ATOM 2643 C CA . GLY A 1 344 ? 7.689 10.186 -26.246 1.00 89.12 344 GLY A CA 1
ATOM 2644 C C . GLY A 1 344 ? 9.192 10.335 -26.425 1.00 89.12 344 GLY A C 1
ATOM 2645 O O . GLY A 1 344 ? 9.683 10.385 -27.557 1.00 89.12 344 GLY A O 1
ATOM 2646 N N . HIS A 1 345 ? 9.920 10.387 -25.312 1.00 91.56 345 HIS A N 1
ATOM 2647 C CA . HIS A 1 345 ? 11.370 10.520 -25.349 1.00 91.56 345 HIS A CA 1
ATOM 2648 C C . HIS A 1 345 ? 12.068 9.542 -24.408 1.00 91.56 345 HIS A C 1
ATOM 2650 O O . HIS A 1 345 ? 11.723 9.469 -23.230 1.00 91.56 345 HIS A O 1
ATOM 2656 N N . VAL A 1 346 ? 13.046 8.804 -24.932 1.00 93.69 346 VAL A N 1
ATOM 2657 C CA . VAL A 1 346 ? 13.934 7.947 -24.142 1.00 93.69 346 VAL A CA 1
ATOM 2658 C C . VAL A 1 346 ? 15.378 8.202 -24.565 1.00 93.69 346 VAL A C 1
ATOM 2660 O O . VAL A 1 346 ? 15.818 7.580 -25.527 1.00 93.69 346 VAL A O 1
ATOM 2663 N N . PRO A 1 347 ? 16.104 9.145 -23.934 1.00 92.19 347 PRO A N 1
ATOM 2664 C CA . PRO A 1 347 ? 17.445 9.530 -24.357 1.00 92.19 347 PRO A CA 1
ATOM 2665 C C . PRO A 1 347 ? 18.390 8.341 -24.507 1.00 92.19 347 PRO A C 1
ATOM 2667 O O . PRO A 1 347 ? 19.055 8.247 -25.531 1.00 92.19 347 PRO A O 1
ATOM 2670 N N . LEU A 1 348 ? 18.402 7.423 -23.541 1.00 94.56 348 LEU A N 1
ATOM 2671 C CA . LEU A 1 348 ? 19.340 6.310 -23.524 1.00 94.56 348 LEU A CA 1
ATOM 2672 C C . LEU A 1 348 ? 18.621 4.970 -23.366 1.00 94.56 348 LEU A C 1
ATOM 2674 O O . LEU A 1 348 ? 17.810 4.784 -22.457 1.00 94.56 348 LEU A O 1
ATOM 2678 N N . ILE A 1 349 ? 18.945 4.026 -24.245 1.00 94.44 349 ILE A N 1
ATOM 2679 C CA . ILE A 1 349 ? 18.605 2.614 -24.083 1.00 94.44 349 ILE A CA 1
ATOM 2680 C C . ILE A 1 349 ? 19.906 1.818 -24.128 1.00 94.44 349 ILE A C 1
ATOM 2682 O O . ILE A 1 349 ? 20.558 1.753 -25.170 1.00 94.44 349 ILE A O 1
ATOM 2686 N N . GLU A 1 350 ? 20.248 1.189 -23.012 1.00 94.19 350 GLU A N 1
ATOM 2687 C CA . GLU A 1 350 ? 21.375 0.272 -22.873 1.00 94.19 350 GLU A CA 1
ATOM 2688 C C . GLU A 1 350 ? 20.844 -1.149 -22.691 1.00 94.19 350 GLU A C 1
ATOM 2690 O O . GLU A 1 350 ? 19.914 -1.402 -21.924 1.00 94.19 350 GLU A O 1
ATOM 2695 N N . THR A 1 351 ? 21.396 -2.105 -23.438 1.00 93.25 351 THR A N 1
ATOM 2696 C CA . THR A 1 351 ? 20.964 -3.501 -23.315 1.00 93.25 351 THR A CA 1
ATOM 2697 C C . THR A 1 351 ? 22.097 -4.496 -23.540 1.00 93.25 351 THR A C 1
ATOM 2699 O O . THR A 1 351 ? 22.784 -4.491 -24.565 1.00 93.25 351 THR A O 1
ATOM 2702 N N . CYS A 1 352 ? 22.239 -5.432 -22.605 1.00 90.88 352 CYS A N 1
ATOM 2703 C CA . CYS A 1 352 ? 22.887 -6.726 -22.816 1.00 90.88 352 CYS A CA 1
ATOM 2704 C C . CYS A 1 352 ? 21.910 -7.909 -22.725 1.00 90.88 352 CYS A C 1
ATOM 2706 O O . CYS A 1 352 ? 22.292 -9.029 -23.069 1.00 90.88 352 CYS A O 1
ATOM 2708 N N . GLY A 1 353 ? 20.656 -7.653 -22.340 1.00 90.81 353 GLY A N 1
ATOM 2709 C CA . GLY A 1 353 ? 19.555 -8.614 -22.333 1.00 90.81 353 GLY A CA 1
ATOM 2710 C C . GLY A 1 353 ? 18.717 -8.648 -23.619 1.00 90.81 353 GLY A C 1
ATOM 2711 O O . GLY A 1 353 ? 19.137 -8.215 -24.699 1.00 90.81 353 GLY A O 1
ATOM 2712 N N . GLY A 1 354 ? 17.521 -9.229 -23.522 1.00 92.44 354 GLY A N 1
ATOM 2713 C CA . GLY A 1 354 ? 16.618 -9.443 -24.657 1.00 92.44 354 GLY A CA 1
ATOM 2714 C C . GLY A 1 354 ? 15.542 -8.365 -24.803 1.00 92.44 354 GLY A C 1
ATOM 2715 O O . GLY A 1 354 ? 14.881 -8.009 -23.831 1.00 92.44 354 GLY A O 1
ATOM 2716 N N . ILE A 1 355 ? 15.289 -7.914 -26.034 1.00 95.94 355 ILE A N 1
ATOM 2717 C CA . ILE A 1 355 ? 14.107 -7.111 -26.373 1.00 95.94 355 ILE A CA 1
ATOM 2718 C C . ILE A 1 355 ? 13.314 -7.837 -27.461 1.00 95.94 355 ILE A C 1
ATOM 2720 O O . ILE A 1 355 ? 13.838 -8.118 -28.540 1.00 95.94 355 ILE A O 1
ATOM 2724 N N . GLY A 1 356 ? 12.038 -8.128 -27.216 1.00 94.62 356 GLY A N 1
ATOM 2725 C CA . GLY A 1 356 ? 11.168 -8.735 -28.225 1.00 94.62 356 GLY A CA 1
ATOM 2726 C C . GLY A 1 356 ? 10.916 -7.772 -29.388 1.00 94.62 356 GLY A C 1
ATOM 2727 O O . GLY A 1 356 ? 11.332 -8.011 -30.520 1.00 94.62 356 GLY A O 1
ATOM 2728 N N . SER A 1 357 ? 10.275 -6.641 -29.113 1.00 94.75 357 SER A N 1
ATOM 2729 C CA . SER A 1 357 ? 9.991 -5.615 -30.115 1.00 94.75 357 SER A CA 1
ATOM 2730 C C . SER A 1 357 ? 10.378 -4.226 -29.627 1.00 94.75 357 SER A C 1
ATOM 2732 O O . SER A 1 357 ? 9.875 -3.762 -28.609 1.00 94.75 357 SER A O 1
ATOM 2734 N N . LEU A 1 358 ? 11.191 -3.513 -30.403 1.00 94.00 358 LEU A N 1
ATOM 2735 C CA . LEU A 1 358 ? 11.533 -2.112 -30.169 1.00 94.00 358 LEU A CA 1
ATOM 2736 C C . LEU A 1 358 ? 10.896 -1.239 -31.253 1.00 94.00 358 LEU A C 1
ATOM 2738 O O . LEU A 1 358 ? 11.333 -1.245 -32.401 1.00 94.00 358 LEU A O 1
ATOM 2742 N N . MET A 1 359 ? 9.846 -0.502 -30.895 1.00 92.62 359 MET A N 1
ATOM 2743 C CA . MET A 1 359 ? 9.111 0.397 -31.785 1.00 92.62 359 MET A CA 1
ATOM 2744 C C . MET A 1 359 ? 9.365 1.851 -31.403 1.00 92.62 359 MET A C 1
ATOM 2746 O O . MET A 1 359 ? 8.896 2.314 -30.360 1.00 92.62 359 MET A O 1
ATOM 2750 N N . ILE A 1 360 ? 10.067 2.584 -32.263 1.00 89.69 360 ILE A N 1
ATOM 2751 C CA . ILE A 1 360 ? 10.453 3.972 -32.008 1.00 89.69 360 ILE A CA 1
ATOM 2752 C C . ILE A 1 360 ? 9.800 4.863 -33.061 1.00 89.69 360 ILE A C 1
ATOM 2754 O O . ILE A 1 360 ? 10.202 4.851 -34.222 1.00 89.69 360 ILE A O 1
ATOM 2758 N N . TYR A 1 361 ? 8.803 5.634 -32.637 1.00 86.62 361 TYR A N 1
ATOM 2759 C CA . TYR A 1 361 ? 8.179 6.708 -33.414 1.00 86.62 361 TYR A CA 1
ATOM 2760 C C . TYR A 1 361 ? 8.547 8.099 -32.880 1.00 86.62 361 TYR A C 1
ATOM 2762 O O . TYR A 1 361 ? 8.437 9.074 -33.618 1.00 86.62 361 TYR A O 1
ATOM 2770 N N . GLY A 1 362 ? 8.927 8.188 -31.600 1.00 85.38 362 GLY A N 1
ATOM 2771 C CA . GLY A 1 362 ? 9.420 9.403 -30.948 1.00 85.38 362 GLY A CA 1
ATOM 2772 C C . GLY A 1 362 ? 10.943 9.507 -30.923 1.00 85.38 362 GLY A C 1
ATOM 2773 O O . GLY A 1 362 ? 11.638 8.967 -31.782 1.00 85.38 362 GLY A O 1
ATOM 2774 N N . GLY A 1 363 ? 11.473 10.208 -29.919 1.00 85.31 363 GLY A N 1
ATOM 2775 C CA . GLY A 1 363 ? 12.907 10.469 -29.797 1.00 85.31 363 GLY A CA 1
ATOM 2776 C C . GLY A 1 363 ? 13.628 9.448 -28.921 1.00 85.31 363 GLY A C 1
ATOM 2777 O O . GLY A 1 363 ? 13.271 9.286 -27.757 1.00 85.31 363 GLY A O 1
ATOM 2778 N N . VAL A 1 364 ? 14.692 8.844 -29.439 1.00 88.19 364 VAL A N 1
ATOM 2779 C CA . VAL A 1 364 ? 15.715 8.136 -28.654 1.00 88.19 364 VAL A CA 1
ATOM 2780 C C . VAL A 1 364 ? 17.043 8.720 -29.058 1.00 88.19 364 VAL A C 1
ATOM 2782 O O . VAL A 1 364 ? 17.262 8.756 -30.252 1.00 88.19 364 VAL A O 1
ATOM 2785 N N . ASP A 1 365 ? 17.889 9.195 -28.147 1.00 88.56 365 ASP A N 1
ATOM 2786 C CA . ASP A 1 365 ? 19.155 9.825 -28.549 1.00 88.56 365 ASP A CA 1
ATOM 2787 C C . ASP A 1 365 ? 20.227 8.770 -28.836 1.00 88.56 365 ASP A C 1
ATOM 2789 O O . ASP A 1 365 ? 20.946 8.861 -29.834 1.00 88.56 365 ASP A O 1
ATOM 2793 N N . GLU A 1 366 ? 20.298 7.746 -27.995 1.00 89.56 366 GLU A N 1
ATOM 2794 C CA . GLU A 1 366 ? 21.350 6.750 -28.000 1.00 89.56 366 GLU A CA 1
ATOM 2795 C C . GLU A 1 366 ? 20.797 5.353 -27.696 1.00 89.56 366 GLU A C 1
ATOM 2797 O O . GLU A 1 366 ? 20.075 5.141 -26.721 1.00 89.56 366 GLU A O 1
ATOM 2802 N N . LEU A 1 367 ? 21.128 4.400 -28.568 1.00 90.31 367 LEU A N 1
ATOM 2803 C CA . LEU A 1 367 ? 20.862 2.977 -28.374 1.00 90.31 367 LEU A CA 1
ATOM 2804 C C . LEU A 1 367 ? 22.197 2.233 -28.374 1.00 90.31 367 LEU A C 1
ATOM 2806 O O . LEU A 1 367 ? 22.839 2.129 -29.424 1.00 90.31 367 LEU A O 1
ATOM 2810 N N . GLU A 1 368 ? 22.587 1.703 -27.217 1.00 91.12 368 GLU A N 1
ATOM 2811 C CA . GLU A 1 368 ? 23.812 0.926 -27.044 1.00 91.12 368 GLU A CA 1
ATOM 2812 C C . GLU A 1 368 ? 23.499 -0.532 -26.705 1.00 91.12 368 GLU A C 1
ATOM 2814 O O . GLU A 1 368 ? 22.770 -0.851 -25.764 1.00 91.12 368 GLU A O 1
ATOM 2819 N N . MET A 1 369 ? 24.081 -1.448 -27.476 1.00 91.00 369 MET A N 1
ATOM 2820 C CA . MET A 1 369 ? 23.996 -2.879 -27.225 1.00 91.00 369 MET A CA 1
ATOM 2821 C C . MET A 1 369 ? 25.370 -3.465 -26.916 1.00 91.00 369 MET A C 1
ATOM 2823 O O . MET A 1 369 ? 26.194 -3.688 -27.813 1.00 91.00 369 MET A O 1
ATOM 2827 N N . THR A 1 370 ? 25.583 -3.813 -25.651 1.00 89.31 370 THR A N 1
ATOM 2828 C CA . THR A 1 370 ? 26.785 -4.518 -25.181 1.00 89.31 370 THR A CA 1
ATOM 2829 C C . THR A 1 370 ? 26.624 -6.044 -25.231 1.00 89.31 370 THR A C 1
ATOM 2831 O O . THR A 1 370 ? 27.618 -6.769 -25.192 1.00 89.31 370 THR A O 1
ATOM 2834 N N . GLY A 1 371 ? 25.399 -6.543 -25.431 1.00 87.69 371 GLY A N 1
ATOM 2835 C CA . GLY A 1 371 ? 25.070 -7.965 -25.563 1.00 87.69 371 GLY A CA 1
ATOM 2836 C C . GLY A 1 371 ? 23.637 -8.194 -26.057 1.00 87.69 371 GLY A C 1
ATOM 2837 O O . GLY A 1 371 ? 22.988 -7.272 -26.548 1.00 87.69 371 GLY A O 1
ATOM 2838 N N . GLY A 1 372 ? 23.141 -9.426 -25.944 1.00 89.94 372 GLY A N 1
ATOM 2839 C CA . GLY A 1 372 ? 21.715 -9.713 -26.124 1.00 89.94 372 GLY A CA 1
ATOM 2840 C C . GLY A 1 372 ? 21.178 -9.662 -27.560 1.00 89.94 372 GLY A C 1
ATOM 2841 O O . GLY A 1 372 ? 21.928 -9.691 -28.547 1.00 89.94 372 GLY A O 1
ATOM 2842 N N . VAL A 1 373 ? 19.846 -9.663 -27.681 1.00 91.19 373 VAL A N 1
ATOM 2843 C CA . VAL A 1 373 ? 19.129 -9.706 -28.967 1.00 91.19 373 VAL A CA 1
ATOM 2844 C C . VAL A 1 373 ? 17.905 -8.793 -28.940 1.00 91.19 373 VAL A C 1
ATOM 2846 O O . VAL A 1 373 ? 17.055 -8.927 -28.065 1.00 91.19 373 VAL A O 1
ATOM 2849 N N . ILE A 1 374 ? 17.777 -7.931 -29.950 1.00 92.88 374 ILE A N 1
ATOM 2850 C CA . ILE A 1 374 ? 16.508 -7.296 -30.324 1.00 92.88 374 ILE A CA 1
ATOM 2851 C C . ILE A 1 374 ? 15.883 -8.145 -31.431 1.00 92.88 374 ILE A C 1
ATOM 2853 O O . ILE A 1 374 ? 16.456 -8.264 -32.518 1.00 92.88 374 ILE A O 1
ATOM 2857 N N . HIS A 1 375 ? 14.725 -8.756 -31.178 1.00 92.88 375 HIS A N 1
ATOM 2858 C CA . HIS A 1 375 ? 14.098 -9.645 -32.157 1.00 92.88 375 HIS A CA 1
ATOM 2859 C C . HIS A 1 375 ? 13.475 -8.875 -33.321 1.00 92.88 375 HIS A C 1
ATOM 2861 O O . HIS A 1 375 ? 13.693 -9.254 -34.468 1.00 92.88 375 HIS A O 1
ATOM 2867 N N . ALA A 1 376 ? 12.758 -7.784 -33.053 1.00 92.12 376 ALA A N 1
ATOM 2868 C CA . ALA A 1 376 ? 12.199 -6.920 -34.086 1.00 92.12 376 ALA A CA 1
ATOM 2869 C C . ALA A 1 376 ? 12.433 -5.440 -33.757 1.00 92.12 376 ALA A C 1
ATOM 2871 O O . ALA A 1 376 ? 12.012 -4.952 -32.709 1.00 92.12 376 ALA A O 1
ATOM 2872 N N . PHE A 1 377 ? 13.094 -4.719 -34.661 1.00 90.69 377 PHE A N 1
ATOM 2873 C CA . PHE A 1 377 ? 13.405 -3.302 -34.508 1.00 90.69 377 PHE A CA 1
ATOM 2874 C C . PHE A 1 377 ? 12.697 -2.468 -35.583 1.00 90.69 377 PHE A C 1
ATOM 2876 O O . PHE A 1 377 ? 12.917 -2.672 -36.776 1.00 90.69 377 PHE A O 1
ATOM 2883 N N . TYR A 1 378 ? 11.865 -1.520 -35.147 1.00 89.88 378 TYR A N 1
ATOM 2884 C CA . TYR A 1 378 ? 11.049 -0.643 -35.987 1.00 89.88 378 TYR A CA 1
ATOM 2885 C C . TYR A 1 378 ? 11.416 0.830 -35.750 1.00 89.88 378 TYR A C 1
ATOM 2887 O O . TYR A 1 378 ? 10.770 1.504 -34.935 1.00 89.88 378 TYR A O 1
ATOM 2895 N N . PRO A 1 379 ? 12.451 1.357 -36.420 1.00 85.00 379 PRO A N 1
ATOM 2896 C CA . PRO A 1 379 ? 12.697 2.792 -36.443 1.00 85.00 379 PRO A CA 1
ATOM 2897 C C . PRO A 1 379 ? 11.754 3.512 -37.428 1.00 85.00 379 PRO A C 1
ATOM 2899 O O . PRO A 1 379 ? 11.438 2.981 -38.487 1.00 85.00 379 PRO A O 1
ATOM 2902 N N . SER A 1 380 ? 11.323 4.735 -37.118 1.00 79.19 380 SER A N 1
ATOM 2903 C CA . SER A 1 380 ? 10.653 5.672 -38.030 1.00 79.19 380 SER A CA 1
ATOM 2904 C C . SER A 1 380 ? 11.670 6.564 -38.766 1.00 79.19 380 SER A C 1
ATOM 2906 O O . SER A 1 380 ? 12.802 6.743 -38.323 1.00 79.19 380 SER A O 1
ATOM 2908 N N . ALA A 1 381 ? 11.278 7.119 -39.919 1.00 63.81 381 ALA A N 1
ATOM 2909 C CA . ALA A 1 381 ? 12.143 7.924 -40.793 1.00 63.81 381 ALA A CA 1
ATOM 2910 C C . ALA A 1 381 ? 12.548 9.256 -40.146 1.00 63.81 381 ALA A C 1
ATOM 2912 O O . ALA A 1 381 ? 13.622 9.779 -40.414 1.00 63.81 381 ALA A O 1
ATOM 2913 N N . ASN A 1 382 ? 11.696 9.767 -39.254 1.00 60.25 382 ASN A N 1
ATOM 2914 C CA . ASN A 1 382 ? 11.934 10.995 -38.497 1.00 60.25 382 ASN A CA 1
ATOM 2915 C C . ASN A 1 382 ? 12.695 10.740 -37.184 1.00 60.25 382 ASN A C 1
ATOM 2917 O O . ASN A 1 382 ? 12.764 11.634 -36.340 1.00 60.25 382 ASN A O 1
ATOM 2921 N N . ASN A 1 383 ? 13.211 9.525 -36.963 1.00 59.53 383 ASN A N 1
ATOM 2922 C CA . ASN A 1 383 ? 13.748 9.156 -35.661 1.00 59.53 383 ASN A CA 1
ATOM 2923 C C . ASN A 1 383 ? 15.033 9.894 -35.322 1.00 59.53 383 ASN A C 1
ATOM 2925 O O . ASN A 1 383 ? 16.045 9.785 -36.009 1.00 59.53 383 ASN A O 1
ATOM 2929 N N . GLY A 1 384 ? 14.995 10.544 -34.162 1.00 57.91 384 GLY A N 1
ATOM 2930 C CA . GLY A 1 384 ? 16.116 11.222 -33.529 1.00 57.91 384 GLY A CA 1
ATOM 2931 C C . GLY A 1 384 ? 17.169 10.305 -32.904 1.00 57.91 384 GLY A C 1
ATOM 2932 O O . GLY A 1 384 ? 17.810 10.775 -31.975 1.00 57.91 384 GLY A O 1
ATOM 2933 N N . ILE A 1 385 ? 17.363 9.061 -33.385 1.00 73.88 385 ILE A N 1
ATOM 2934 C CA . ILE A 1 385 ? 18.490 8.202 -32.953 1.00 73.88 385 ILE A CA 1
ATOM 2935 C C . ILE A 1 385 ? 19.781 8.826 -33.452 1.00 73.88 385 ILE A C 1
ATOM 2937 O O . ILE A 1 385 ? 20.165 8.660 -34.608 1.00 73.88 385 ILE A O 1
ATOM 2941 N N . LYS A 1 386 ? 20.434 9.578 -32.565 1.00 75.56 386 LYS A N 1
ATOM 2942 C CA . LYS A 1 386 ? 21.686 10.287 -32.840 1.00 75.56 386 LYS A CA 1
ATOM 2943 C C . LYS A 1 386 ? 22.860 9.315 -32.869 1.00 75.56 386 LYS A C 1
ATOM 2945 O O . LYS A 1 386 ? 23.749 9.473 -33.705 1.00 75.56 386 LYS A O 1
ATOM 2950 N N . LYS A 1 387 ? 22.866 8.317 -31.979 1.00 81.75 387 LYS A N 1
ATOM 2951 C CA . LYS A 1 387 ? 23.918 7.299 -31.880 1.00 81.75 387 LYS A CA 1
ATOM 2952 C C . LYS A 1 387 ? 23.324 5.894 -31.771 1.00 81.75 387 LYS A C 1
ATOM 2954 O O . LYS A 1 387 ? 22.417 5.638 -30.987 1.00 81.75 387 LYS A O 1
ATOM 2959 N N . LEU A 1 388 ? 23.850 4.989 -32.592 1.00 83.31 388 LEU A N 1
ATOM 2960 C CA . LEU A 1 388 ? 23.483 3.577 -32.624 1.00 83.31 388 LEU A CA 1
ATOM 2961 C C . LEU A 1 388 ? 24.764 2.745 -32.512 1.00 83.31 388 LEU A C 1
ATOM 2963 O O . LEU A 1 388 ? 25.550 2.713 -33.460 1.00 83.31 388 LEU A O 1
ATOM 2967 N N . ASP A 1 389 ? 24.974 2.085 -31.374 1.00 83.75 389 ASP A N 1
ATOM 2968 C CA . ASP A 1 389 ? 26.101 1.176 -31.150 1.00 83.75 389 ASP A CA 1
ATOM 2969 C C . ASP A 1 389 ? 25.594 -0.258 -30.952 1.00 83.75 389 ASP A C 1
ATOM 2971 O O . ASP A 1 389 ? 24.901 -0.567 -29.989 1.00 83.75 389 ASP A O 1
ATOM 2975 N N . LEU A 1 390 ? 25.943 -1.150 -31.882 1.00 81.81 390 LEU A N 1
ATOM 2976 C CA . LEU A 1 390 ? 25.518 -2.555 -31.881 1.00 81.81 390 LEU A CA 1
ATOM 2977 C C . LEU A 1 390 ? 26.681 -3.534 -31.645 1.00 81.81 390 LEU A C 1
ATOM 2979 O O . LEU A 1 390 ? 26.557 -4.719 -31.960 1.00 81.81 390 LEU A O 1
ATOM 2983 N N . ARG A 1 391 ? 27.838 -3.066 -31.151 1.00 72.31 391 ARG A N 1
ATOM 2984 C CA . ARG A 1 391 ? 29.095 -3.844 -31.135 1.00 72.31 391 ARG A CA 1
ATOM 2985 C C . ARG A 1 391 ? 29.009 -5.166 -30.365 1.00 72.31 391 ARG A C 1
ATOM 2987 O O . ARG A 1 391 ? 29.679 -6.122 -30.759 1.00 72.31 391 ARG A O 1
ATOM 2994 N N . GLY A 1 392 ? 28.204 -5.248 -29.306 1.00 78.19 392 GLY A N 1
ATOM 2995 C CA . GLY A 1 392 ? 28.032 -6.469 -28.511 1.00 78.19 392 GLY A CA 1
ATOM 2996 C C . GLY A 1 392 ? 26.769 -7.274 -28.842 1.00 78.19 392 GLY A C 1
ATOM 2997 O O . GLY A 1 392 ? 26.776 -8.509 -28.777 1.00 78.19 392 GLY A O 1
ATOM 2998 N N . GLY A 1 393 ? 25.703 -6.601 -29.278 1.00 83.44 393 GLY A N 1
ATOM 2999 C CA . GLY A 1 393 ? 24.373 -7.185 -29.476 1.00 83.44 393 GLY A CA 1
ATOM 3000 C C . GLY A 1 393 ? 24.020 -7.630 -30.897 1.00 83.44 393 GLY A C 1
ATOM 3001 O O . GLY A 1 393 ? 24.828 -7.584 -31.830 1.00 83.44 393 GLY A O 1
ATOM 3002 N N . ARG A 1 394 ? 22.794 -8.136 -31.074 1.00 86.50 394 ARG A N 1
ATOM 3003 C CA . ARG A 1 394 ? 22.244 -8.528 -32.385 1.00 86.50 394 ARG A CA 1
ATOM 3004 C C . ARG A 1 394 ? 20.845 -7.967 -32.587 1.00 86.50 394 ARG A C 1
ATOM 3006 O O . ARG A 1 394 ? 20.008 -8.087 -31.704 1.00 86.50 394 ARG A O 1
ATOM 3013 N N . VAL A 1 395 ? 20.574 -7.465 -33.786 1.00 88.06 395 VAL A N 1
ATOM 3014 C CA . VAL A 1 395 ? 19.213 -7.191 -34.260 1.00 88.06 395 VAL A CA 1
ATOM 3015 C C . VAL A 1 395 ? 18.847 -8.301 -35.238 1.00 88.06 395 VAL A C 1
ATOM 3017 O O . VAL A 1 395 ? 19.539 -8.470 -36.240 1.00 88.06 395 VAL A O 1
ATOM 3020 N N . ALA A 1 396 ? 17.813 -9.086 -34.930 1.00 87.06 396 ALA A N 1
ATOM 3021 C CA . ALA A 1 396 ? 17.408 -10.201 -35.785 1.00 87.06 396 ALA A CA 1
ATOM 3022 C C . ALA A 1 396 ? 16.643 -9.709 -37.023 1.00 87.06 396 ALA A C 1
ATOM 3024 O O . ALA A 1 396 ? 17.007 -10.062 -38.142 1.00 87.06 396 ALA A O 1
ATOM 3025 N N . LEU A 1 397 ? 15.636 -8.852 -36.819 1.00 85.81 397 LEU A N 1
ATOM 3026 C CA . LEU A 1 397 ? 14.806 -8.283 -37.877 1.00 85.81 397 LEU A CA 1
ATOM 3027 C C . LEU A 1 397 ? 14.758 -6.755 -37.769 1.00 85.81 397 LEU A C 1
ATOM 3029 O O . LEU A 1 397 ? 14.309 -6.211 -36.759 1.00 85.81 397 LEU A O 1
ATOM 3033 N N . LEU A 1 398 ? 15.188 -6.064 -38.826 1.00 85.88 398 LEU A N 1
ATOM 3034 C CA . LEU A 1 398 ? 15.090 -4.610 -38.959 1.00 85.88 398 LEU A CA 1
ATOM 3035 C C . LEU A 1 398 ? 13.982 -4.251 -39.955 1.00 85.88 398 LEU A C 1
ATOM 3037 O O . LEU A 1 398 ? 14.097 -4.531 -41.151 1.00 85.88 398 LEU A O 1
ATOM 3041 N N . ILE A 1 399 ? 12.931 -3.589 -39.471 1.00 85.31 399 ILE A N 1
ATOM 3042 C CA . ILE A 1 399 ? 11.803 -3.117 -40.281 1.00 85.31 399 ILE A CA 1
ATOM 3043 C C . ILE A 1 399 ? 11.879 -1.601 -40.359 1.00 85.31 399 ILE A C 1
ATOM 3045 O O . ILE A 1 399 ? 11.469 -0.894 -39.441 1.00 85.31 399 ILE A O 1
ATOM 3049 N N . LYS A 1 400 ? 12.427 -1.101 -41.467 1.00 79.75 400 LYS A N 1
ATOM 3050 C CA . LYS A 1 400 ? 12.759 0.316 -41.631 1.00 79.75 400 LYS A CA 1
ATOM 3051 C C . LYS A 1 400 ? 11.940 0.990 -42.743 1.00 79.75 400 LYS A C 1
ATOM 3053 O O . LYS A 1 400 ? 11.629 0.348 -43.757 1.00 79.75 400 LYS A O 1
ATOM 3058 N N . PRO A 1 401 ? 11.612 2.288 -42.619 1.00 75.19 401 PRO A N 1
ATOM 3059 C CA . PRO A 1 401 ? 11.170 3.092 -43.750 1.00 75.19 401 PRO A CA 1
ATOM 3060 C C . PRO A 1 401 ? 12.314 3.263 -44.750 1.00 75.19 401 PRO A C 1
ATOM 3062 O O . PRO A 1 401 ? 13.481 3.034 -44.424 1.00 75.19 401 PRO A O 1
ATOM 3065 N N . GLN A 1 402 ? 11.977 3.617 -45.991 1.00 70.31 402 GLN A N 1
ATOM 3066 C CA . GLN A 1 402 ? 12.964 3.677 -47.074 1.00 70.31 402 GLN A CA 1
ATOM 3067 C C . GLN A 1 402 ? 14.125 4.610 -46.739 1.00 70.31 402 GLN A C 1
ATOM 3069 O O . GLN A 1 402 ? 15.273 4.190 -46.845 1.00 70.31 402 GLN A O 1
ATOM 3074 N N . ASP A 1 403 ? 13.802 5.792 -46.223 1.00 67.75 403 ASP A N 1
ATOM 3075 C CA . ASP A 1 403 ? 14.761 6.869 -45.967 1.00 67.75 403 ASP A CA 1
ATOM 3076 C C . ASP A 1 403 ? 15.548 6.696 -44.657 1.00 67.75 403 ASP A C 1
ATOM 3078 O O . ASP A 1 403 ? 16.351 7.552 -44.294 1.00 67.75 403 ASP A O 1
ATOM 3082 N N . PHE A 1 404 ? 15.325 5.602 -43.918 1.00 71.00 404 PHE A N 1
ATOM 3083 C CA . PHE A 1 404 ? 16.121 5.305 -42.732 1.00 71.00 404 PHE A CA 1
ATOM 3084 C C . PHE A 1 404 ? 17.483 4.745 -43.145 1.00 71.00 404 PHE A C 1
ATOM 3086 O O . PHE A 1 404 ? 17.591 3.583 -43.555 1.00 71.00 404 PHE A O 1
ATOM 3093 N N . GLU A 1 405 ? 18.517 5.562 -42.990 1.00 64.94 405 GLU A N 1
ATOM 3094 C CA . GLU A 1 405 ? 19.911 5.176 -43.181 1.00 64.94 405 GLU A CA 1
ATOM 3095 C C . GLU A 1 405 ? 20.615 5.117 -41.817 1.00 64.94 405 GLU A C 1
ATOM 3097 O O . GLU A 1 405 ? 20.732 6.144 -41.144 1.00 64.94 405 GLU A O 1
ATOM 3102 N N . PRO A 1 406 ? 21.073 3.937 -41.361 1.00 61.25 406 PRO A N 1
ATOM 3103 C CA . PRO A 1 406 ? 21.831 3.851 -40.122 1.00 61.25 406 PRO A CA 1
ATOM 3104 C C . PRO A 1 406 ? 23.160 4.601 -40.283 1.00 61.25 406 PRO A C 1
ATOM 3106 O O . PRO A 1 406 ? 23.911 4.352 -41.227 1.00 61.25 406 PRO A O 1
ATOM 3109 N N . GLY A 1 407 ? 23.479 5.500 -39.345 1.00 54.03 407 GLY A N 1
ATOM 3110 C CA . GLY A 1 407 ? 24.800 6.123 -39.277 1.00 54.03 407 GLY A CA 1
ATOM 3111 C C . GLY A 1 407 ? 25.880 5.039 -39.246 1.00 54.03 407 GLY A C 1
ATOM 3112 O O . GLY A 1 407 ? 25.840 4.140 -38.408 1.00 54.03 407 GLY A O 1
ATOM 3113 N N . VAL A 1 408 ? 26.811 5.076 -40.200 1.00 47.62 408 VAL A N 1
ATOM 3114 C CA . VAL A 1 408 ? 27.828 4.034 -40.397 1.00 47.62 408 VAL A CA 1
ATOM 3115 C C . VAL A 1 408 ? 28.795 4.015 -39.212 1.00 47.62 408 VAL A C 1
ATOM 3117 O O . VAL A 1 408 ? 29.820 4.690 -39.229 1.00 47.62 408 VAL A O 1
ATOM 3120 N N . GLN A 1 409 ? 28.499 3.216 -38.188 1.00 47.53 409 GLN A N 1
ATOM 3121 C CA . GLN A 1 409 ? 29.498 2.714 -37.249 1.00 47.53 409 GLN A CA 1
ATOM 3122 C C . GLN A 1 409 ? 29.275 1.218 -36.992 1.00 47.53 409 GLN A C 1
ATOM 3124 O 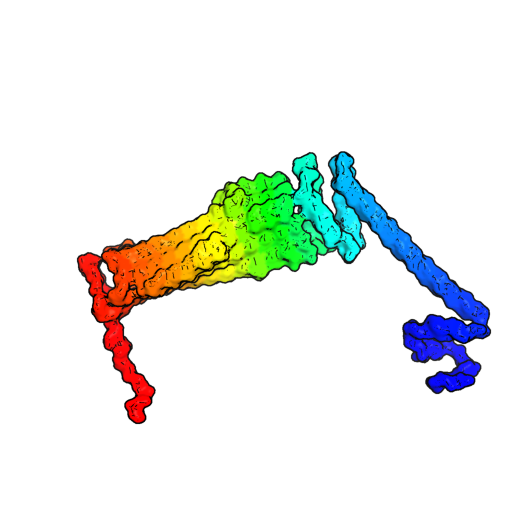O . GLN A 1 409 ? 28.494 0.803 -36.146 1.00 47.53 409 GLN A O 1
ATOM 3129 N N . ASN A 1 410 ? 30.036 0.417 -37.745 1.00 46.66 410 ASN A N 1
ATOM 3130 C CA . ASN A 1 410 ? 30.353 -0.996 -37.512 1.00 46.66 410 ASN A CA 1
ATOM 3131 C C . ASN A 1 410 ? 29.191 -2.001 -37.562 1.00 46.66 410 ASN A C 1
ATOM 3133 O O . ASN A 1 410 ? 28.861 -2.667 -36.583 1.00 46.66 410 ASN A O 1
ATOM 3137 N N . GLN A 1 411 ? 28.667 -2.216 -38.770 1.00 47.47 411 GLN A N 1
ATOM 3138 C CA . GLN A 1 411 ? 27.903 -3.417 -39.105 1.00 47.47 411 GLN A CA 1
ATOM 3139 C C . GLN A 1 411 ? 28.857 -4.604 -39.280 1.00 47.47 411 GLN A C 1
ATOM 3141 O O . GLN A 1 411 ? 29.583 -4.670 -40.266 1.00 47.47 411 GLN A O 1
ATOM 3146 N N . ASN A 1 412 ? 28.853 -5.556 -38.346 1.00 38.69 412 ASN A N 1
ATOM 3147 C CA . ASN A 1 412 ? 29.583 -6.818 -38.518 1.00 38.69 412 ASN A CA 1
ATOM 3148 C C . ASN A 1 412 ? 28.717 -8.055 -38.246 1.00 38.69 412 ASN A C 1
ATOM 3150 O O . ASN A 1 412 ? 29.212 -9.083 -37.783 1.00 38.69 412 ASN A O 1
ATOM 3154 N N . ARG A 1 413 ? 27.405 -7.972 -38.509 1.00 52.56 413 ARG A N 1
ATOM 3155 C CA . ARG A 1 413 ? 26.472 -9.100 -38.361 1.00 52.56 413 ARG A CA 1
ATOM 3156 C C . ARG A 1 413 ? 25.395 -9.074 -39.451 1.00 52.56 413 ARG A C 1
ATOM 3158 O O . ARG A 1 413 ? 24.993 -8.006 -39.899 1.00 52.56 413 ARG A O 1
ATOM 3165 N N . VAL A 1 414 ? 24.963 -10.262 -39.880 1.00 48.25 414 VAL A N 1
ATOM 3166 C CA . VAL A 1 414 ? 23.882 -10.473 -40.857 1.00 48.25 414 VAL A CA 1
ATOM 3167 C C . VAL A 1 414 ? 22.571 -9.977 -40.241 1.00 48.25 414 VAL A C 1
ATOM 3169 O O . VAL A 1 414 ? 22.115 -10.555 -39.258 1.00 48.25 414 VAL A O 1
ATOM 3172 N N . ILE A 1 415 ? 22.001 -8.901 -40.787 1.00 58.94 415 ILE A N 1
ATOM 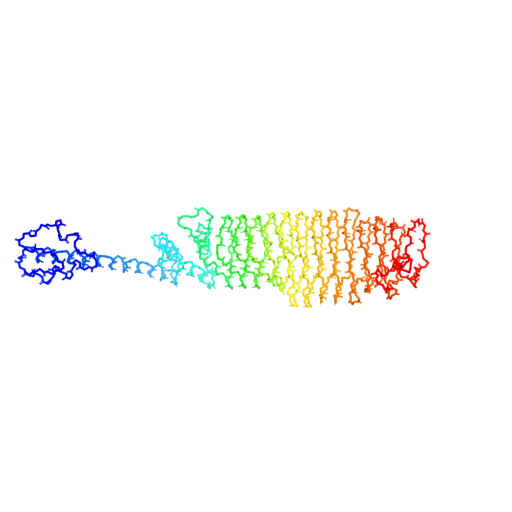3173 C CA . ILE A 1 415 ? 20.713 -8.329 -40.369 1.00 58.94 415 ILE A CA 1
ATOM 3174 C C . ILE A 1 415 ? 19.702 -8.608 -41.479 1.00 58.94 415 ILE A C 1
ATOM 3176 O O . ILE A 1 415 ? 19.913 -8.191 -42.621 1.00 58.94 415 ILE A O 1
ATOM 3180 N N . GLU A 1 416 ? 18.593 -9.277 -41.160 1.00 56.44 416 GLU A N 1
ATOM 3181 C CA . GLU A 1 416 ? 17.473 -9.365 -42.095 1.00 56.44 416 GLU A CA 1
ATOM 3182 C C . GLU A 1 416 ? 16.781 -7.998 -42.151 1.00 56.44 416 GLU A C 1
ATOM 3184 O O . GLU A 1 416 ? 16.264 -7.498 -41.149 1.00 56.44 416 GLU A O 1
ATOM 3189 N N . THR A 1 417 ? 16.837 -7.351 -43.317 1.00 58.12 417 THR A N 1
ATOM 3190 C CA . THR A 1 417 ? 16.306 -5.998 -43.514 1.00 58.12 417 THR A CA 1
ATOM 3191 C C . THR A 1 417 ? 15.071 -6.056 -44.397 1.00 58.12 417 THR A C 1
ATOM 3193 O O . THR A 1 417 ? 15.149 -6.471 -45.553 1.00 58.12 417 THR A O 1
ATOM 3196 N N . VAL A 1 418 ? 13.943 -5.579 -43.875 1.00 58.22 418 VAL A N 1
ATOM 3197 C CA . VAL A 1 418 ? 12.688 -5.452 -44.619 1.00 58.22 418 VAL A CA 1
ATOM 3198 C C . VAL A 1 418 ? 12.349 -3.970 -44.749 1.00 58.22 418 VAL A C 1
ATOM 3200 O O . VAL A 1 418 ? 12.157 -3.266 -43.757 1.00 58.22 418 VAL A O 1
ATOM 3203 N N . SER A 1 419 ? 12.283 -3.473 -45.985 1.00 61.31 419 SER A N 1
ATOM 3204 C CA . SER A 1 419 ? 11.827 -2.109 -46.265 1.00 61.31 419 SER A CA 1
ATOM 3205 C C . SER A 1 419 ? 10.307 -2.062 -46.387 1.00 61.31 419 SER A C 1
ATOM 3207 O O . SER A 1 419 ? 9.704 -2.888 -47.070 1.00 61.31 419 SER A O 1
ATOM 3209 N N . LEU A 1 420 ? 9.679 -1.059 -45.768 1.00 58.84 420 LEU A N 1
ATOM 3210 C CA . LEU A 1 420 ? 8.214 -0.927 -45.736 1.00 58.84 420 LEU A CA 1
ATOM 3211 C C . LEU A 1 420 ? 7.552 -0.821 -47.129 1.00 58.84 420 LEU A C 1
ATOM 3213 O O . LEU A 1 420 ? 6.414 -1.258 -47.280 1.00 58.84 420 LEU A O 1
ATOM 3217 N N . MET A 1 421 ? 8.256 -0.349 -48.170 1.00 48.06 421 MET A N 1
ATOM 3218 C CA . MET A 1 421 ? 7.735 -0.374 -49.553 1.00 48.06 421 MET A CA 1
ATOM 3219 C C . MET A 1 421 ? 7.577 -1.798 -50.116 1.00 48.06 421 MET A C 1
ATOM 3221 O O . MET A 1 421 ? 6.695 -2.037 -50.936 1.00 48.06 421 MET A O 1
ATOM 3225 N N . THR A 1 422 ? 8.400 -2.752 -49.670 1.00 46.06 422 THR A N 1
ATOM 3226 C CA . THR A 1 422 ? 8.366 -4.146 -50.139 1.00 46.06 422 THR A CA 1
ATOM 3227 C C . THR A 1 422 ? 7.285 -4.964 -49.424 1.00 46.06 422 THR A C 1
ATOM 3229 O O . THR A 1 422 ? 6.793 -5.941 -49.977 1.00 46.06 422 THR A O 1
ATOM 3232 N N . ALA A 1 423 ? 6.886 -4.562 -48.210 1.00 43.31 423 ALA A N 1
ATOM 3233 C CA . ALA A 1 423 ? 5.910 -5.281 -47.384 1.00 43.31 423 ALA A CA 1
ATOM 3234 C C . ALA A 1 423 ? 4.451 -4.813 -47.575 1.00 43.31 423 ALA A C 1
ATOM 3236 O O . ALA A 1 423 ? 3.527 -5.569 -47.282 1.00 43.31 423 ALA A O 1
ATOM 3237 N N . ILE A 1 424 ? 4.221 -3.598 -48.090 1.00 39.59 424 ILE A N 1
ATOM 3238 C CA . ILE A 1 424 ? 2.877 -3.043 -48.337 1.00 39.59 424 ILE A CA 1
ATOM 3239 C C . ILE A 1 424 ? 2.665 -2.842 -49.843 1.00 39.59 424 ILE A C 1
ATOM 3241 O O . ILE A 1 424 ? 2.456 -1.740 -50.335 1.00 39.59 424 ILE A O 1
ATOM 3245 N N . THR A 1 425 ? 2.721 -3.932 -50.601 1.00 35.03 425 THR A N 1
ATOM 3246 C CA . THR A 1 425 ? 2.117 -4.012 -51.942 1.00 35.03 425 THR A CA 1
ATOM 3247 C C . THR A 1 425 ? 1.228 -5.252 -52.027 1.00 35.03 425 THR A C 1
ATOM 3249 O O . THR A 1 425 ? 1.348 -6.080 -52.920 1.00 35.03 425 THR A O 1
ATOM 3252 N N . ALA A 1 426 ? 0.305 -5.398 -51.073 1.00 33.72 426 ALA A N 1
ATOM 3253 C CA . ALA A 1 426 ? -0.863 -6.252 -51.267 1.00 33.72 426 ALA A CA 1
ATOM 3254 C C . ALA A 1 426 ? -2.003 -5.376 -51.825 1.00 33.72 426 ALA A C 1
ATOM 3256 O O . ALA A 1 426 ? -2.343 -4.372 -51.193 1.00 33.72 426 ALA A O 1
ATOM 3257 N N . PRO A 1 427 ? -2.582 -5.693 -52.998 1.00 34.81 427 PRO A N 1
ATOM 3258 C CA . PRO A 1 427 ? -3.712 -4.942 -53.525 1.00 34.81 427 PRO A CA 1
ATOM 3259 C C . PRO A 1 427 ? -4.916 -5.091 -52.591 1.00 34.81 427 PRO A C 1
ATOM 3261 O O . PRO A 1 427 ? -5.203 -6.179 -52.091 1.00 34.81 427 PRO A O 1
ATOM 3264 N N . VAL A 1 428 ? -5.631 -3.987 -52.374 1.00 34.16 428 VAL A N 1
ATOM 3265 C CA . VAL A 1 428 ? -6.938 -3.983 -51.710 1.00 34.16 428 VAL A CA 1
ATOM 3266 C C . VAL A 1 428 ? -7.859 -4.945 -52.479 1.00 34.16 428 VAL A C 1
ATOM 3268 O O . VAL A 1 428 ? -8.069 -4.732 -53.676 1.00 34.16 428 VAL A O 1
ATOM 3271 N N . PRO A 1 429 ? -8.412 -6.005 -51.863 1.00 33.47 429 PRO A N 1
ATOM 3272 C CA . PRO A 1 429 ? -9.372 -6.855 -52.549 1.00 33.47 429 PRO A CA 1
ATOM 3273 C C . PRO A 1 429 ? -10.677 -6.069 -52.717 1.00 33.47 429 PRO A C 1
ATOM 3275 O O . PRO A 1 429 ? -11.328 -5.750 -51.723 1.00 33.47 429 PRO A O 1
ATOM 3278 N N . GLY A 1 430 ? -11.063 -5.766 -53.961 1.00 44.34 430 GLY A N 1
ATOM 3279 C CA . GLY A 1 430 ? -12.425 -5.313 -54.277 1.00 44.34 430 GLY A CA 1
ATOM 3280 C C . GLY A 1 430 ? -12.589 -3.946 -54.943 1.00 44.34 430 GLY A C 1
ATOM 3281 O O . GLY A 1 430 ? -13.547 -3.246 -54.632 1.00 44.34 430 GLY A O 1
ATOM 3282 N N . SER A 1 431 ? -11.723 -3.567 -55.884 1.00 39.53 431 SER A N 1
ATOM 3283 C CA . SER A 1 431 ? -12.041 -2.507 -56.852 1.00 39.53 431 SER A CA 1
ATOM 3284 C C . SER A 1 431 ? -11.983 -3.034 -58.288 1.00 39.53 431 SER A C 1
ATOM 3286 O O . SER A 1 431 ? -10.979 -2.868 -58.983 1.00 39.53 431 SER A O 1
ATOM 3288 N N . ALA A 1 432 ? -13.068 -3.689 -58.696 1.00 37.12 432 ALA A N 1
ATOM 3289 C CA . ALA A 1 432 ? -13.689 -3.593 -60.016 1.00 37.12 432 ALA A CA 1
ATOM 3290 C C . ALA A 1 432 ? -15.183 -3.884 -59.833 1.00 37.12 432 ALA A C 1
ATOM 3292 O O . ALA A 1 432 ? -15.485 -4.905 -59.170 1.00 37.12 432 ALA A O 1
#

Organism: NCBI:txid871562

InterPro domains:
  IPR001646 Pentapeptide repeat [PF13576] (150-187)

Radius of gyration: 35.25 Å; chains: 1; bounding box: 105×39×98 Å

Sequence (432 aa):
MILGGFDFRKPTFESIRTAIDPKHVTPAIAMLGIIPATGALVLKYQDELRKRADEERKNRDERRNEFSAALERIGSGGSAMSRLAGVHTLVAAADKYPKEYQDETVRILCAYLRSYHSKDDPVIESAVLESLRNHYAKDAQPSWSGHRLDLHGATIRNPFNFDGCEFNKTVNLDGATFEQDFRLADCSFKKLTTRGTIFRQDPQISDPIINESWDIRLSGSSAEKLTITRGIIGKIRISDASCPLSFDACTVKSIDIQKQGTINSIEVKRGTIESINVGLLGTIGSIEVNGGTIKSIEVRHGAIGLIGVDGGVFGSIGVRLGAIESIDIQEQGAIDSIKIQEHGHVPLIETCGGIGSLMIYGGVDELEMTGGVIHAFYPSANNGIKKLDLRGGRVALLIKPQDFEPGVQNQNRVIETVSLMTAITAPVPGSA

Foldseek 3Di:
DDDPNDDPPDDDPVNLVVPDDPVCSLVVLVVPPDDPVSVVVSVVVVVVVVVVVVVVVVVVVVLVVQLVCLLCQLPDPDDLVSNLVSLVSLLVSCLVPVVPRLQVSLVSLLVSQQDPVCVVHVPVLVSSLVSQLQQQAPPHRVHSLAYEQANALGERADARENERGHHPDEHHCANYEYNDEAEYHNYEACEYEQHNYEYAEAYYAEAYEHPHEYEDDHANYPYQAHEYELYEAEEYEAQEAAHEYEYYNYEYAEYEDDACYEYAEYEYADEEYAEYEADAQYEYAEYAYHLYEYAEYAAAHYEYAEYYFHLYEYNEYHFHQYEYAEYAADQNGEYQYYAAAQNYEHAYYEDQEEYNEYHDNHEYQEYAYLHYEHAEYEDELPYNPNYYHCPHYYYAEYEYEPNDDPDDDDDPDDYHYDYPVNVPPDDDPDDD

Secondary structure (DSSP, 8-state):
--BTTB-TTS--HHHHHTTS-TTTHHHHHHTT---HHHHHHHHHHHHHHHHHHHHHHHHHHHHHHHHHHHHHHHHSSS-HHHHHHHHHHHHHHHHHSHHHHHHHHHHHHHHHHHSTHHHH-HHHHHHHHHHHHHHHBTT-TT--TTS--B-TT-EE-S-EE-TTBEEEEEEE-TT-EE-S-EEEES-EEEEEEEET-EESS--EEES-EEEEEEEEE-TT---S-EEEES-EEEEEEEEEBSSPEEEESEEEEEEEE-TT-EEEEEEE-SEEE--EEE-TT-EEEEEEEES-EEEEEEESS-EEEEEEEEB-EEEEEEESSSEEEEEEE-TT-EEEEEEE-TT-B-SEEEESSEEEEEEESSB-SEEEESSSEEEEEEE-TT----EEE-SS-EEEEEEE-TT-----S---S--EEEEHHHH--PPPS---